Protein AF-0000000068979903 (afdb_homodimer)

Foldseek 3Di:
DLPVVLVVLVVQLVVLQVVLVVCLVVVPVCPDDPPDPPVNVCSNAVLSSLVSLFQQQQFQCVCVVLVPPRGGHPNVLLVVLLVVLVPPDPVVCVQDPSVLLSLLSRQQCRLCRRQNNDDPVNPADPVRVVVSSVVSLVVSLVRHDVVVSVSSVVSNVCLVVVVGPSNVVSVVSSLVSVVVSVVVVCVVVVNPCSPVVSVVVSVVD/DLPVVLVVLVVLLVVLQVVLCVCLVVVPVCPDDPPPPPVNVCSNAVLSSLVSLFQQQQFQCVCVVLVPPRGGHPNVLLVVLLVVLVPPDPVVCVQDPSVLLSLLSRQQCRLCRRQNNDDPVNPADPVRVVVSSVVSLVVSLVRHDVVVSVSSVVSNVCLVVVVGPSNVVSVVSSLVSVVVSVVVVCVVVVNPCSPVVSVVVSVVD

InterPro domains:
  IPR006674 HD domain [PF13023] (58-200)
  IPR039356 5'-deoxynucleotidase YfbR/HDDC2 [PTHR11845] (57-204)

Organism: Fasciola gigantica (NCBI:txid46835)

Solvent-accessible surface area (backbone atoms only — not comparable to full-atom values): 22065 Å² total; per-residue (Å²): 129,75,61,59,62,54,45,52,51,49,54,48,19,53,50,32,31,42,49,46,41,42,37,60,65,66,55,51,66,46,69,78,76,85,75,73,62,72,59,58,52,50,60,66,54,51,45,34,40,43,55,34,48,46,39,51,70,33,47,39,52,75,44,46,81,72,74,38,88,78,50,59,24,50,27,30,54,31,30,54,43,31,51,53,49,63,55,55,56,74,87,63,46,80,86,37,58,57,64,59,35,33,54,31,36,62,44,58,61,48,29,34,34,61,75,40,57,80,46,89,82,66,78,59,52,72,66,57,49,50,51,53,33,48,52,38,43,52,56,49,34,71,42,42,60,66,70,41,26,52,52,52,50,49,39,34,50,34,43,76,64,45,76,43,73,42,22,45,50,50,52,50,44,53,52,48,50,52,48,52,51,44,51,51,49,23,61,75,67,70,35,82,69,73,56,43,65,62,55,52,56,57,52,72,97,130,75,62,56,62,55,45,52,48,48,53,47,18,53,48,32,30,42,48,46,42,41,36,60,66,66,55,51,66,48,70,76,74,83,76,72,61,72,61,57,53,48,62,68,54,52,45,34,40,42,54,33,48,46,40,51,70,33,48,41,52,74,44,46,83,71,73,40,88,78,51,57,25,51,28,29,54,30,28,53,44,30,48,53,50,63,54,55,56,72,87,65,45,79,84,37,56,58,64,60,34,32,54,31,37,62,44,56,61,47,30,32,34,59,73,41,58,82,44,90,84,67,79,59,51,72,67,57,47,50,50,51,35,49,52,37,43,53,56,51,34,69,42,40,59,66,71,41,26,52,52,52,50,49,40,33,48,35,43,77,63,44,75,43,72,43,22,44,50,48,52,49,43,52,54,48,52,50,47,53,50,44,51,52,48,23,59,73,66,69,36,82,70,74,55,42,63,61,54,52,57,57,49,73,94

Secondary structure (DSSP, 8-state):
--HHHHHHHHHHHHHHHHHHHHHHHTT----S-TT--HHHHHHHHS-HHHHHT--TT-B-GGGGGGT-SSPPBHHHHHHHHHHHHTTS-GGGTTSS-HHHHHHHHHHTTHHHHHH----GGG---HHHHHHHHHHHHHHHHHTS-HHHHHHHHHHHHHHHHT-SHHHHHHHHHHHHHHHHHHHHHHHHHT-TTTTHHHHHHHHH-/--HHHHHHHHHHHHHHHHHHHHHHHTT----S-TT--HHHHHHHHS-HHHHHT--TT-B-GGGGGGT-SSPPBHHHHHHHHHHHHTTS-GGGTTSS-HHHHHHHHHHTTHHHHHH----GGG---HHHHHHHHHHHHHHHHHTS-HHHHHHHHHHHHHHHHT-SHHHHHHHHHHHHHHHHHHHHHHHHHT-TTTTHHHHHHHHH-

Structure (mmCIF, N/CA/C/O backbone):
data_AF-0000000068979903-model_v1
#
loop_
_entity.id
_entity.type
_entity.pdbx_description
1 polymer "5'-deoxynucleotidase HDDC2"
#
loop_
_atom_site.group_PDB
_atom_site.id
_atom_site.type_symbol
_atom_site.label_atom_id
_atom_site.label_alt_id
_atom_site.label_comp_id
_atom_site.label_asym_id
_atom_site.label_entity_id
_atom_site.label_seq_id
_atom_site.pdbx_PDB_ins_code
_atom_site.Cartn_x
_atom_site.Cartn_y
_atom_site.Cartn_z
_atom_site.occupancy
_atom_site.B_iso_or_equiv
_atom_site.auth_seq_id
_atom_site.auth_comp_id
_atom_site.auth_asym_id
_atom_site.auth_atom_id
_atom_site.pdbx_PDB_model_num
ATOM 1 N N . MET A 1 1 ? -22.266 0.44 -23.062 1 21.05 1 MET A N 1
ATOM 2 C CA . MET A 1 1 ? -22.406 0.625 -21.625 1 21.05 1 MET A CA 1
ATOM 3 C C . MET A 1 1 ? -21.047 0.664 -20.938 1 21.05 1 MET A C 1
ATOM 5 O O . MET A 1 1 ? -20.969 0.861 -19.719 1 21.05 1 MET A O 1
ATOM 9 N N . SER A 1 2 ? -20.016 0.144 -21.578 1 24.12 2 SER A N 1
ATOM 10 C CA . SER A 1 2 ? -18.641 -0.17 -21.156 1 24.12 2 SER A CA 1
ATOM 11 C C . SER A 1 2 ? -17.766 1.079 -21.156 1 24.12 2 SER A C 1
ATOM 13 O O . SER A 1 2 ? -16.828 1.178 -20.359 1 24.12 2 SER A O 1
ATOM 15 N N . GLY A 1 3 ? -18.141 2.035 -21.922 1 26.03 3 GLY A N 1
ATOM 16 C CA . GLY A 1 3 ? -17.453 3.289 -22.219 1 26.03 3 GLY A CA 1
ATOM 17 C C . GLY A 1 3 ? -17.562 4.305 -21.109 1 26.03 3 GLY A C 1
ATOM 18 O O . GLY A 1 3 ? -16.656 5.098 -20.891 1 26.03 3 GLY A O 1
ATOM 19 N N . VAL A 1 4 ? -18.703 4.332 -20.531 1 31.41 4 VAL A N 1
ATOM 20 C CA . VAL A 1 4 ? -19.031 5.414 -19.609 1 31.41 4 VAL A CA 1
ATOM 21 C C . VAL A 1 4 ? -18.188 5.297 -18.344 1 31.41 4 VAL A C 1
ATOM 23 O O . VAL A 1 4 ? -17.75 6.305 -17.781 1 31.41 4 VAL A O 1
ATOM 26 N N . THR A 1 5 ? -17.891 4.059 -17.984 1 30.31 5 THR A N 1
ATOM 27 C CA . THR A 1 5 ? -17.203 3.852 -16.719 1 30.31 5 THR A CA 1
ATOM 28 C C . THR A 1 5 ? -15.734 4.25 -16.828 1 30.31 5 THR A C 1
ATOM 30 O O . THR A 1 5 ? -15.172 4.84 -15.898 1 30.31 5 THR A O 1
ATOM 33 N N . VAL A 1 6 ? -15.219 4.047 -18.031 1 28.3 6 VAL A N 1
ATOM 34 C CA . VAL A 1 6 ? -13.859 4.496 -18.312 1 28.3 6 VAL A CA 1
ATOM 35 C C . VAL A 1 6 ? -13.812 6.02 -18.344 1 28.3 6 VAL A C 1
ATOM 37 O O . VAL A 1 6 ? -12.875 6.629 -17.812 1 28.3 6 VAL A O 1
ATOM 40 N N . ALA A 1 7 ? -14.914 6.586 -18.938 1 27.7 7 ALA A N 1
ATOM 41 C CA . ALA A 1 7 ? -14.953 8.039 -19.094 1 27.7 7 ALA A CA 1
ATOM 42 C C . ALA A 1 7 ? -14.945 8.742 -17.75 1 27.7 7 ALA A C 1
ATOM 44 O O . ALA A 1 7 ? -14.273 9.766 -17.562 1 27.7 7 ALA A O 1
ATOM 45 N N . LYS A 1 8 ? -15.758 8.289 -16.984 1 30.11 8 LYS A N 1
ATOM 46 C CA . LYS A 1 8 ? -15.812 8.961 -15.68 1 30.11 8 LYS A CA 1
ATOM 47 C C . LYS A 1 8 ? -14.477 8.859 -14.953 1 30.11 8 LYS A C 1
ATOM 49 O O . LYS A 1 8 ? -14.086 9.781 -14.227 1 30.11 8 LYS A O 1
ATOM 54 N N . ASN A 1 9 ? -13.875 7.762 -15.102 1 30.08 9 ASN A N 1
ATOM 55 C CA . ASN A 1 9 ? -12.586 7.578 -14.438 1 30.08 9 ASN A CA 1
ATOM 56 C C . ASN A 1 9 ? -11.508 8.461 -15.055 1 30.08 9 ASN A C 1
ATOM 58 O O . ASN A 1 9 ? -10.617 8.945 -14.352 1 30.08 9 ASN A O 1
ATOM 62 N N . VAL A 1 10 ? -11.766 8.742 -16.406 1 27.91 10 VAL A N 1
ATOM 63 C CA . VAL A 1 10 ? -10.891 9.672 -17.109 1 27.91 10 VAL A CA 1
ATOM 64 C C . VAL A 1 10 ? -11.156 11.094 -16.641 1 27.91 10 VAL A C 1
ATOM 66 O O . VAL A 1 10 ? -10.227 11.891 -16.469 1 27.91 10 VAL A O 1
ATOM 69 N N . ALA A 1 11 ? -12.43 11.445 -16.547 1 27.05 11 ALA A N 1
ATOM 70 C CA . ALA A 1 11 ? -12.75 12.789 -16.062 1 27.05 11 ALA A CA 1
ATOM 71 C C . ALA A 1 11 ? -12.18 13.023 -14.664 1 27.05 11 ALA A C 1
ATOM 73 O O . ALA A 1 11 ? -11.75 14.133 -14.344 1 27.05 11 ALA A O 1
ATOM 74 N N . ARG A 1 12 ? -12.242 12.062 -13.922 1 29.67 12 ARG A N 1
ATOM 75 C CA . ARG A 1 12 ? -11.695 12.195 -12.578 1 29.67 12 ARG A CA 1
ATOM 76 C C . ARG A 1 12 ? -10.18 12.391 -12.609 1 29.67 12 ARG A C 1
ATOM 78 O O . ARG A 1 12 ? -9.594 12.898 -11.656 1 29.67 12 ARG A O 1
ATOM 85 N N . VAL A 1 13 ? -9.562 11.891 -13.688 1 29.83 13 VAL A N 1
ATOM 86 C CA . VAL A 1 13 ? -8.148 12.133 -13.953 1 29.83 13 VAL A CA 1
ATOM 87 C C . VAL A 1 13 ? -7.887 13.633 -14.055 1 29.83 13 VAL A C 1
ATOM 89 O O . VAL A 1 13 ? -6.863 14.125 -13.57 1 29.83 13 VAL A O 1
ATOM 92 N N . GLY A 1 14 ? -8.805 14.32 -14.734 1 29.8 14 GLY A N 1
ATOM 93 C CA . GLY A 1 14 ? -8.656 15.742 -14.961 1 29.8 14 GLY A CA 1
ATOM 94 C C . GLY A 1 14 ? -8.57 16.547 -13.68 1 29.8 14 GLY A C 1
ATOM 95 O O . GLY A 1 14 ? -7.816 17.531 -13.602 1 29.8 14 GLY A O 1
ATOM 96 N N . ILE A 1 15 ? -9.328 16.125 -12.773 1 29.41 15 ILE A N 1
ATOM 97 C CA . ILE A 1 15 ? -9.469 17 -11.617 1 29.41 15 ILE A CA 1
ATOM 98 C C . ILE A 1 15 ? -8.227 16.891 -10.734 1 29.41 15 ILE A C 1
ATOM 100 O O . ILE A 1 15 ? -7.773 17.891 -10.172 1 29.41 15 ILE A O 1
ATOM 104 N N . VAL A 1 16 ? -7.641 15.664 -10.555 1 32.16 16 VAL A N 1
ATOM 105 C CA . VAL A 1 16 ? -6.43 15.594 -9.75 1 32.16 16 VAL A CA 1
ATOM 106 C C . VAL A 1 16 ? -5.312 16.391 -10.422 1 32.16 16 VAL A C 1
ATOM 108 O O . VAL A 1 16 ? -4.5 17.031 -9.742 1 32.16 16 VAL A O 1
ATOM 111 N N . ALA A 1 17 ? -5.188 16.328 -11.695 1 32.41 17 ALA A N 1
ATOM 112 C CA . ALA A 1 17 ? -4.379 17.312 -12.406 1 32.41 17 ALA A CA 1
ATOM 113 C C . ALA A 1 17 ? -4.68 18.734 -11.914 1 32.41 17 ALA A C 1
ATOM 115 O O . ALA A 1 17 ? -3.766 19.547 -11.734 1 32.41 17 ALA A O 1
ATOM 116 N N . GLY A 1 18 ? -5.906 19.047 -11.805 1 33.72 18 GLY A N 1
ATOM 117 C CA . GLY A 1 18 ? -6.297 20.375 -11.367 1 33.72 18 GLY A CA 1
ATOM 118 C C . GLY A 1 18 ? -5.902 20.672 -9.93 1 33.72 18 GLY A C 1
ATOM 119 O O . GLY A 1 18 ? -5.449 21.781 -9.617 1 33.72 18 GLY A O 1
ATOM 120 N N . ALA A 1 19 ? -6.043 19.719 -9.07 1 35.19 19 ALA A N 1
ATOM 121 C CA . ALA A 1 19 ? -5.68 20.031 -7.684 1 35.19 19 ALA A CA 1
ATOM 122 C C . ALA A 1 19 ? -4.164 20.125 -7.523 1 35.19 19 ALA A C 1
ATOM 124 O O . ALA A 1 19 ? -3.658 21.031 -6.855 1 35.19 19 ALA A O 1
ATOM 125 N N . ALA A 1 20 ? -3.371 19.141 -7.914 1 35.25 20 ALA A N 1
ATOM 126 C CA . ALA A 1 20 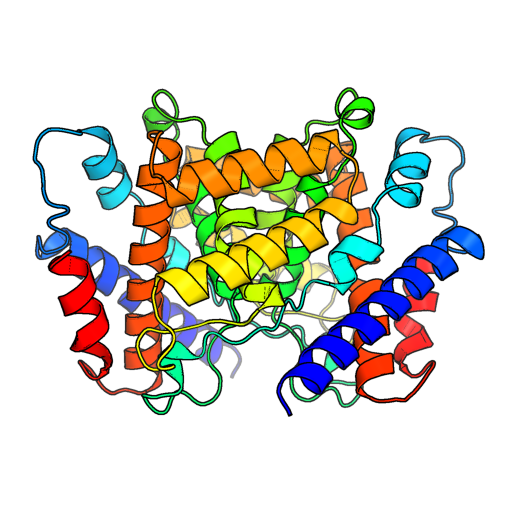? -1.926 19.344 -7.973 1 35.25 20 ALA A CA 1
ATOM 127 C C . ALA A 1 20 ? -1.58 20.562 -8.805 1 35.25 20 ALA A C 1
ATOM 129 O O . ALA A 1 20 ? -0.72 21.359 -8.422 1 35.25 20 ALA A O 1
ATOM 130 N N . TYR A 1 21 ? -2.148 20.672 -9.961 1 33.94 21 TYR A N 1
ATOM 131 C CA . TYR A 1 21 ? -2.039 21.922 -10.719 1 33.94 21 TYR A CA 1
ATOM 132 C C . TYR A 1 21 ? -2.531 23.109 -9.891 1 33.94 21 TYR A C 1
ATOM 134 O O . TYR A 1 21 ? -1.899 24.156 -9.875 1 33.94 21 TYR A O 1
ATOM 142 N N . TYR A 1 22 ? -3.652 23.016 -9.367 1 33.88 22 TYR A N 1
ATOM 143 C CA . TYR A 1 22 ? -4.102 24.156 -8.594 1 33.88 22 TYR A CA 1
ATOM 144 C C . TYR A 1 22 ? -3.148 24.438 -7.438 1 33.88 22 TYR A C 1
ATOM 146 O O . TYR A 1 22 ? -2.861 25.609 -7.129 1 33.88 22 TYR A O 1
ATOM 154 N N . SER A 1 23 ? -2.779 23.469 -6.672 1 35.19 23 SER A N 1
ATOM 155 C CA . SER A 1 23 ? -1.825 23.797 -5.617 1 35.19 23 SER A CA 1
ATOM 156 C C . SER A 1 23 ? -0.502 24.281 -6.199 1 35.19 23 SER A C 1
ATOM 158 O O . SER A 1 23 ? 0.138 25.172 -5.641 1 35.19 23 SER A O 1
ATOM 160 N N . LEU A 1 24 ? 0.085 23.594 -7.125 1 34.84 24 LEU A N 1
ATOM 161 C CA . LEU A 1 24 ? 1.274 24.125 -7.781 1 34.84 24 LEU A CA 1
ATOM 162 C C . LEU A 1 24 ? 0.982 25.484 -8.414 1 34.84 24 LEU A C 1
ATOM 164 O O . LEU A 1 24 ? 1.827 26.375 -8.383 1 34.84 24 LEU A O 1
ATOM 168 N N . GLN A 1 25 ? 0.011 25.578 -9.172 1 30.12 25 GLN A N 1
ATOM 169 C CA . GLN A 1 25 ? -0.234 26.875 -9.797 1 30.12 25 GLN A CA 1
ATOM 170 C C . GLN A 1 25 ? -0.524 27.938 -8.742 1 30.12 25 GLN A C 1
ATOM 172 O O . GLN A 1 25 ? -0.084 29.078 -8.875 1 30.12 25 GLN A O 1
ATOM 177 N N . GLU A 1 26 ? -1.57 27.688 -7.941 1 35.5 26 GLU A N 1
ATOM 178 C CA . GLU A 1 26 ? -1.887 28.875 -7.152 1 35.5 26 GLU A CA 1
ATOM 179 C C . GLU A 1 26 ? -0.867 29.094 -6.039 1 35.5 26 GLU A C 1
ATOM 181 O O . GLU A 1 26 ? -1.039 29.969 -5.188 1 35.5 26 GLU A O 1
ATOM 186 N N . GLY A 1 27 ? 0.336 28.703 -6.16 1 32.12 27 GLY A N 1
ATOM 187 C CA . GLY A 1 27 ? 1.403 29.094 -5.25 1 32.12 27 GLY A CA 1
ATOM 188 C C . GLY A 1 27 ? 1.192 28.594 -3.834 1 32.12 27 GLY A C 1
ATOM 189 O O . GLY A 1 27 ? 1.804 29.094 -2.891 1 32.12 27 GLY A O 1
ATOM 190 N N . VAL A 1 28 ? 0.182 28.031 -3.623 1 31.5 28 VAL A N 1
ATOM 191 C CA . VAL A 1 28 ? -0.154 27.828 -2.219 1 31.5 28 VAL A CA 1
ATOM 192 C C . VAL A 1 28 ? 0.821 26.844 -1.593 1 31.5 28 VAL A C 1
ATOM 194 O O . VAL A 1 28 ? 0.73 26.547 -0.4 1 31.5 28 VAL A O 1
ATOM 197 N N . TRP A 1 29 ? 1.138 25.875 -2.279 1 32.38 29 TRP A N 1
ATOM 198 C CA . TRP A 1 29 ? 1.97 25.031 -1.425 1 32.38 29 TRP A CA 1
ATOM 199 C C . TRP A 1 29 ? 3.25 25.766 -1.025 1 32.38 29 TRP A C 1
ATOM 201 O O . TRP A 1 29 ? 4.172 25.891 -1.832 1 32.38 29 TRP A O 1
ATOM 211 N N . SER A 1 30 ? 3.166 26.891 -0.61 1 28.28 30 SER A N 1
ATOM 212 C CA . SER A 1 30 ? 4.344 27.547 -0.034 1 28.28 30 SER A CA 1
ATOM 213 C C . SER A 1 30 ? 5 26.656 1.019 1 28.28 30 SER A C 1
ATOM 215 O O . SER A 1 30 ? 4.395 26.359 2.053 1 28.28 30 SER A O 1
ATOM 217 N N . THR A 1 31 ? 5.41 25.469 0.694 1 32.66 31 THR A N 1
ATOM 218 C CA . THR A 1 31 ? 6.34 24.984 1.707 1 32.66 31 THR A CA 1
ATOM 219 C C . THR A 1 31 ? 7.25 26.094 2.199 1 32.66 31 THR A C 1
ATOM 221 O O . THR A 1 31 ? 7.637 26.984 1.425 1 32.66 31 THR A O 1
ATOM 224 N N . SER A 1 32 ? 7.254 26.422 3.396 1 29.72 32 SER A N 1
ATOM 225 C CA . SER A 1 32 ? 7.875 27.641 3.891 1 29.72 32 SER A CA 1
ATOM 226 C C . SER A 1 32 ? 9.125 27.984 3.088 1 29.72 32 SER A C 1
ATOM 228 O O . SER A 1 32 ? 9.25 29.109 2.586 1 29.72 32 SER A O 1
ATOM 230 N N . ASP A 1 33 ? 10.461 27.609 3.674 1 29.89 33 ASP A N 1
ATOM 231 C CA . ASP A 1 33 ? 11.734 28.312 3.568 1 29.89 33 ASP A CA 1
ATOM 232 C C . ASP A 1 33 ? 12.359 28.109 2.193 1 29.89 33 ASP A C 1
ATOM 234 O O . ASP A 1 33 ? 12.383 27 1.676 1 29.89 33 ASP A O 1
ATOM 238 N N . GLU A 1 34 ? 12.594 29.094 1.239 1 31.91 34 GLU A N 1
ATOM 239 C CA . GLU A 1 34 ? 13.383 29.406 0.053 1 31.91 34 GLU A CA 1
ATOM 240 C C . GLU A 1 34 ? 14.609 28.5 -0.045 1 31.91 34 GLU A C 1
ATOM 242 O O . GLU A 1 34 ? 15.242 28.422 -1.097 1 31.91 34 GLU A O 1
ATOM 247 N N . SER A 1 35 ? 15.305 28.203 1.012 1 30.33 35 SER A N 1
ATOM 248 C CA . SER A 1 35 ? 16.656 27.703 0.795 1 30.33 35 SER A CA 1
ATOM 249 C C . SER A 1 35 ? 16.641 26.297 0.217 1 30.33 35 SER A C 1
ATOM 251 O O . SER A 1 35 ? 17.672 25.766 -0.191 1 30.33 35 SER A O 1
ATOM 253 N N . VAL A 1 36 ? 15.906 25.266 0.762 1 33.56 36 VAL A N 1
ATOM 254 C CA . VAL A 1 36 ? 16.25 23.922 0.29 1 33.56 36 VAL A CA 1
ATOM 255 C C . VAL A 1 36 ? 15.57 23.656 -1.056 1 33.56 36 VAL A C 1
ATOM 257 O O . VAL A 1 36 ? 14.344 23.75 -1.17 1 33.56 36 VAL A O 1
ATOM 260 N N . ASN A 1 37 ? 16.141 23.812 -2.322 1 32.81 37 ASN A N 1
ATOM 261 C CA . ASN A 1 37 ? 16.047 23.734 -3.777 1 32.81 37 ASN A CA 1
ATOM 262 C C . ASN A 1 37 ? 15.266 22.516 -4.227 1 32.81 37 ASN A C 1
ATOM 264 O O . ASN A 1 37 ? 14.664 22.516 -5.301 1 32.81 37 ASN A O 1
ATOM 268 N N . PRO A 1 38 ? 15.789 21.281 -3.893 1 35.09 38 PRO A N 1
ATOM 269 C CA . PRO A 1 38 ? 15.344 20.156 -4.707 1 35.09 38 PRO A CA 1
ATOM 270 C C . PRO A 1 38 ? 13.828 19.938 -4.637 1 35.09 38 PRO A C 1
ATOM 272 O O . PRO A 1 38 ? 13.258 19.281 -5.508 1 35.09 38 PRO A O 1
ATOM 275 N N . MET A 1 39 ? 13.18 20.312 -3.543 1 37.03 39 MET A N 1
ATOM 276 C CA . MET A 1 39 ? 11.781 20.047 -3.229 1 37.03 39 MET A CA 1
ATOM 277 C C . MET A 1 39 ? 10.859 20.766 -4.207 1 37.03 39 MET A C 1
ATOM 279 O O . MET A 1 39 ? 9.727 20.344 -4.434 1 37.03 39 MET A O 1
ATOM 283 N N . LYS A 1 40 ? 11.359 21.969 -4.637 1 40.31 40 LYS A N 1
ATOM 284 C CA . LYS A 1 40 ? 10.539 22.734 -5.566 1 40.31 40 LYS A CA 1
ATOM 285 C C . LYS A 1 40 ? 10.242 21.938 -6.828 1 40.31 40 LYS A C 1
ATOM 287 O O . LYS A 1 40 ? 9.117 21.969 -7.348 1 40.31 40 LYS A O 1
ATOM 292 N N . LYS A 1 41 ? 11.273 21.359 -7.285 1 37.62 41 LYS A N 1
ATOM 293 C CA . LYS A 1 41 ? 11.188 20.703 -8.586 1 37.62 41 LYS A CA 1
ATOM 294 C C . LYS A 1 41 ? 10.359 19.422 -8.5 1 37.62 41 LYS A C 1
ATOM 296 O O . LYS A 1 41 ? 9.586 19.109 -9.406 1 37.62 41 LYS A O 1
ATOM 301 N N . VAL A 1 42 ? 10.617 18.656 -7.445 1 37.53 42 VAL A N 1
ATOM 302 C CA . VAL A 1 42 ? 9.852 17.422 -7.312 1 37.53 42 VAL A CA 1
ATOM 303 C C . VAL A 1 42 ? 8.359 17.75 -7.207 1 37.53 42 VAL A C 1
ATOM 305 O O . VAL A 1 42 ? 7.527 17.078 -7.82 1 37.53 42 VAL A O 1
ATOM 308 N N . LYS A 1 43 ? 8.133 18.781 -6.484 1 43.06 43 LYS A N 1
ATOM 309 C CA . LYS A 1 43 ? 6.742 19.188 -6.258 1 43.06 43 LYS A CA 1
ATOM 310 C C . LYS A 1 43 ? 6.086 19.641 -7.555 1 43.06 43 LYS A C 1
ATOM 312 O O . LYS A 1 43 ? 4.914 19.359 -7.801 1 43.06 43 LYS A O 1
ATOM 317 N N . GLN A 1 44 ? 6.949 20.281 -8.289 1 41.94 44 GLN A N 1
ATOM 318 C CA . GLN A 1 44 ? 6.406 20.766 -9.547 1 41.94 44 GLN A CA 1
ATOM 319 C C . GLN A 1 44 ? 6.18 19.625 -10.539 1 41.94 44 GLN A C 1
ATOM 321 O O . GLN A 1 44 ? 5.285 19.703 -11.383 1 41.94 44 GLN A O 1
ATOM 326 N N . GLN A 1 45 ? 7.039 18.656 -10.367 1 39 45 GLN A N 1
ATOM 327 C CA . GLN A 1 45 ? 6.996 17.641 -11.414 1 39 45 GLN A CA 1
ATOM 328 C C . GLN A 1 45 ? 6.176 16.438 -10.969 1 39 45 GLN A C 1
ATOM 330 O O . GLN A 1 45 ? 5.879 15.547 -11.773 1 39 45 GLN A O 1
ATOM 335 N N . LEU A 1 46 ? 6.168 16.203 -9.648 1 43 46 LEU A N 1
ATOM 336 C CA . LEU A 1 46 ? 5.363 15.023 -9.352 1 43 46 LEU A CA 1
ATOM 337 C C . LEU A 1 46 ? 3.967 15.148 -9.953 1 43 46 LEU A C 1
ATOM 339 O O . LEU A 1 46 ? 3.266 16.141 -9.703 1 43 46 LEU A O 1
ATOM 343 N N . ILE A 1 47 ? 3.791 14.445 -11.164 1 41.97 47 ILE A N 1
ATOM 344 C CA . ILE A 1 47 ? 2.658 14.555 -12.078 1 41.97 47 ILE A CA 1
ATOM 345 C C . ILE A 1 47 ? 1.382 14.102 -11.375 1 41.97 47 ILE A C 1
ATOM 347 O O . ILE A 1 47 ? 1.192 12.914 -11.125 1 41.97 47 ILE A O 1
ATOM 351 N N . PRO A 1 48 ? 0.853 15.055 -10.57 1 46.03 48 PRO A N 1
ATOM 352 C CA . PRO A 1 48 ? -0.469 14.797 -9.992 1 46.03 48 PRO A CA 1
ATOM 353 C C . PRO A 1 48 ? -1.373 13.992 -10.93 1 46.03 48 PRO A C 1
ATOM 355 O O . PRO A 1 48 ? -2.193 13.195 -10.469 1 46.03 48 PRO A O 1
ATOM 358 N N . SER A 1 49 ? -1.076 14.078 -12.289 1 44.59 49 SER A N 1
ATOM 359 C CA . SER A 1 49 ? -1.908 13.383 -13.266 1 44.59 49 SER A CA 1
ATOM 360 C C . SER A 1 49 ? -1.813 11.867 -13.094 1 44.59 49 SER A C 1
ATOM 362 O O . SER A 1 49 ? -2.809 11.156 -13.242 1 44.59 49 SER A O 1
ATOM 364 N N . ALA A 1 50 ? -0.694 11.492 -12.703 1 48.56 50 ALA A N 1
ATOM 365 C CA . ALA A 1 50 ? -0.478 10.055 -12.633 1 48.56 50 ALA A CA 1
ATOM 366 C C . ALA A 1 50 ? -1.196 9.453 -11.43 1 48.56 50 ALA A C 1
ATOM 368 O O . ALA A 1 50 ? -1.754 8.352 -11.516 1 48.56 50 ALA A O 1
ATOM 369 N N . PHE A 1 51 ? -1.346 10.25 -10.414 1 53.16 51 PHE A N 1
ATOM 370 C CA . PHE A 1 51 ? -1.883 9.672 -9.188 1 53.16 51 PHE A CA 1
ATOM 371 C C . PHE A 1 51 ? -3.406 9.719 -9.195 1 53.16 51 PHE A C 1
ATOM 373 O O . PHE A 1 51 ? -4.059 8.875 -8.57 1 53.16 51 PHE A O 1
ATOM 380 N N . ASN A 1 52 ? -3.887 10.625 -9.945 1 53.16 52 ASN A N 1
ATOM 381 C CA . ASN A 1 52 ? -5.34 10.688 -10.039 1 53.16 52 ASN A CA 1
ATOM 382 C C . ASN A 1 52 ? -5.906 9.508 -10.82 1 53.16 52 ASN A C 1
ATOM 384 O O . ASN A 1 52 ? -7.066 9.133 -10.641 1 53.16 52 ASN A O 1
ATOM 388 N N . PHE A 1 53 ? -5.07 8.992 -11.672 1 46.97 53 PHE A N 1
ATOM 389 C CA . PHE A 1 53 ? -5.488 7.855 -12.484 1 46.97 53 PHE A CA 1
ATOM 390 C C . PHE A 1 53 ? -5.52 6.574 -11.664 1 46.97 53 PHE A C 1
ATOM 392 O O . PHE A 1 53 ? -6.121 5.582 -12.078 1 46.97 53 PHE A O 1
ATOM 399 N N . PHE A 1 54 ? -5.082 6.777 -10.492 1 53.94 54 PHE A N 1
ATOM 400 C CA . PHE A 1 54 ? -4.922 5.598 -9.648 1 53.94 54 PHE A CA 1
ATOM 401 C C . PHE A 1 54 ? -6.043 5.508 -8.625 1 53.94 54 PHE A C 1
ATOM 403 O O . PHE A 1 54 ? -6.23 6.422 -7.82 1 53.94 54 PHE A O 1
ATOM 410 N N . GLU A 1 55 ? -6.969 4.547 -8.961 1 58.66 55 GLU A N 1
ATOM 411 C CA . GLU A 1 55 ? -7.945 4.254 -7.918 1 58.66 55 GLU A CA 1
ATOM 412 C C . GLU A 1 55 ? -7.355 3.342 -6.848 1 58.66 55 GLU A C 1
ATOM 414 O O . GLU A 1 55 ? -7.371 2.117 -6.992 1 58.66 55 GLU A O 1
ATOM 419 N N . GLU A 1 56 ? -6.926 4.023 -5.887 1 66.69 56 GLU A N 1
ATOM 420 C CA . GLU A 1 56 ? -6.258 3.275 -4.824 1 66.69 56 GLU A CA 1
ATOM 421 C C . GLU A 1 56 ? -7.242 2.383 -4.074 1 66.69 56 GLU A C 1
ATOM 423 O O . GLU A 1 56 ? -6.844 1.402 -3.445 1 66.69 56 GLU A O 1
ATOM 428 N N . ARG A 1 57 ? -8.523 2.615 -4.383 1 72.75 57 ARG A N 1
ATOM 429 C CA . ARG A 1 57 ? -9.477 1.869 -3.572 1 72.75 57 ARG A CA 1
ATOM 430 C C . ARG A 1 57 ? -10.195 0.812 -4.402 1 72.75 57 ARG A C 1
ATOM 432 O O . ARG A 1 57 ? -11.281 0.353 -4.031 1 72.75 57 ARG A O 1
ATOM 439 N N . THR A 1 58 ? -9.523 0.503 -5.562 1 77.75 58 THR A N 1
ATOM 440 C CA . THR A 1 58 ? -10.078 -0.604 -6.332 1 77.75 58 THR A CA 1
ATOM 441 C C . THR A 1 58 ? -10.133 -1.876 -5.488 1 77.75 58 THR A C 1
ATOM 443 O O . THR A 1 58 ? -9.117 -2.322 -4.965 1 77.75 58 THR A O 1
ATOM 446 N N . VAL A 1 59 ? -11.344 -2.406 -5.359 1 78.88 59 VAL A N 1
ATOM 447 C CA . VAL A 1 59 ? -11.562 -3.549 -4.477 1 78.88 59 VAL A CA 1
ATOM 448 C C . VAL A 1 59 ? -11.125 -4.832 -5.18 1 78.88 59 VAL A C 1
ATOM 450 O O . VAL A 1 59 ? -11.289 -4.969 -6.395 1 78.88 59 VAL A O 1
ATOM 453 N N . ARG A 1 60 ? -10.531 -5.703 -4.477 1 87.62 60 ARG A N 1
ATOM 454 C CA . ARG A 1 60 ? -10.25 -7.043 -4.977 1 87.62 60 ARG A CA 1
ATOM 455 C C . ARG A 1 60 ? -11.539 -7.855 -5.113 1 87.62 60 ARG A C 1
ATOM 457 O O . ARG A 1 60 ? -11.984 -8.492 -4.152 1 87.62 60 ARG A O 1
ATOM 464 N N . THR A 1 61 ? -12.109 -7.953 -6.242 1 81.62 61 THR A N 1
ATOM 465 C CA . THR A 1 61 ? -13.453 -8.461 -6.496 1 81.62 61 THR A CA 1
ATOM 466 C C . THR A 1 61 ? -13.477 -9.984 -6.449 1 81.62 61 THR A C 1
ATOM 468 O O . THR A 1 61 ? -14.547 -10.586 -6.34 1 81.62 61 THR A O 1
ATOM 471 N N . GLY A 1 62 ? -12.367 -10.57 -6.457 1 81.75 62 GLY A N 1
ATOM 472 C CA . GLY A 1 62 ? -12.32 -12.016 -6.387 1 81.75 62 GLY A CA 1
ATOM 473 C C . GLY A 1 62 ? -12.938 -12.578 -5.121 1 81.75 62 GLY A C 1
ATOM 474 O O . GLY A 1 62 ? -13.391 -13.727 -5.098 1 81.75 62 GLY A O 1
ATOM 475 N N . TRP A 1 63 ? -12.984 -11.711 -4.047 1 88.88 63 TRP A N 1
ATOM 476 C CA . TRP A 1 63 ? -13.484 -12.164 -2.752 1 88.88 63 TRP A CA 1
ATOM 477 C C . TRP A 1 63 ? -15 -12.008 -2.664 1 88.88 63 TRP A C 1
ATOM 479 O O . TRP A 1 63 ? -15.641 -12.602 -1.796 1 88.88 63 TRP A O 1
ATOM 489 N N . THR A 1 64 ? -15.586 -11.125 -3.494 1 84.75 64 THR A N 1
ATOM 490 C CA . THR A 1 64 ? -17 -10.773 -3.373 1 84.75 64 THR A CA 1
ATOM 491 C C . THR A 1 64 ? -17.891 -11.984 -3.637 1 84.75 64 THR A C 1
ATOM 493 O O . THR A 1 64 ? -18.984 -12.094 -3.088 1 84.75 64 THR A O 1
ATOM 496 N N . ARG A 1 65 ? -17.438 -12.922 -4.391 1 85.19 65 ARG A N 1
ATOM 497 C CA . ARG A 1 65 ? -18.188 -14.133 -4.707 1 85.19 65 ARG A CA 1
ATOM 498 C C . ARG A 1 65 ? -18.328 -15.016 -3.477 1 85.19 65 ARG A C 1
ATOM 500 O O . ARG A 1 65 ? -19.188 -15.914 -3.447 1 85.19 65 ARG A O 1
ATOM 507 N N . TYR A 1 66 ? -17.609 -14.781 -2.498 1 88.75 66 TYR A N 1
ATOM 508 C CA . TYR A 1 66 ? -17.609 -15.625 -1.309 1 88.75 66 TYR A CA 1
ATOM 509 C C . TYR A 1 66 ? -18.219 -14.891 -0.12 1 88.75 66 TYR A C 1
ATOM 511 O O . TYR A 1 66 ? -17.875 -15.156 1.03 1 88.75 66 TYR A O 1
ATOM 519 N N . GLU A 1 67 ? -18.984 -13.852 -0.423 1 86.44 67 GLU A N 1
ATOM 520 C CA . GLU A 1 67 ? -19.797 -13.133 0.56 1 86.44 67 GLU A CA 1
ATOM 521 C C . GLU A 1 67 ? -18.922 -12.258 1.456 1 86.44 67 GLU A C 1
ATOM 523 O O . GLU A 1 67 ? -19.219 -12.078 2.639 1 86.44 67 GLU A O 1
ATOM 528 N N . ILE A 1 68 ? -17.797 -12.016 0.979 1 87.06 68 ILE A N 1
ATOM 529 C CA . ILE A 1 68 ? -16.984 -11.016 1.663 1 87.06 68 ILE A CA 1
ATOM 530 C C . ILE A 1 68 ? -17.438 -9.617 1.249 1 87.06 68 ILE A C 1
ATOM 532 O O . ILE A 1 68 ? -17.25 -9.219 0.097 1 87.06 68 ILE A O 1
ATOM 536 N N . ASP A 1 69 ? -18.062 -8.844 2.096 1 82.62 69 ASP A N 1
ATOM 537 C CA . ASP A 1 69 ? -18.75 -7.598 1.79 1 82.62 69 ASP A CA 1
ATOM 538 C C . ASP A 1 69 ? -17.766 -6.457 1.552 1 82.62 69 ASP A C 1
ATOM 540 O O . ASP A 1 69 ? -18.016 -5.574 0.728 1 82.62 69 ASP A O 1
ATOM 544 N N . GLN A 1 70 ? -16.703 -6.43 2.307 1 85 70 GLN A N 1
ATOM 545 C CA . GLN A 1 70 ? -15.727 -5.348 2.176 1 85 70 GLN A CA 1
ATOM 546 C C . GLN A 1 70 ? -14.32 -5.898 1.985 1 85 70 GLN A C 1
ATOM 548 O O . GLN A 1 70 ? -13.484 -5.816 2.893 1 85 70 GLN A O 1
ATOM 553 N N . PRO A 1 71 ? -14.102 -6.418 0.79 1 89.69 71 PRO A N 1
ATOM 554 C CA . PRO A 1 71 ? -12.75 -6.926 0.549 1 89.69 71 PRO A CA 1
ATOM 555 C C . PRO A 1 71 ? -11.695 -5.824 0.577 1 89.69 71 PRO A C 1
ATOM 557 O O . PRO A 1 71 ? -12.031 -4.641 0.465 1 89.69 71 PRO A O 1
ATOM 560 N N . GLU A 1 72 ? -10.516 -6.219 0.762 1 88.94 72 GLU A N 1
ATOM 561 C CA . GLU A 1 72 ? -9.422 -5.258 0.719 1 88.94 72 GLU A CA 1
ATOM 562 C C . GLU A 1 72 ? -9.234 -4.695 -0.688 1 88.94 72 GLU A C 1
ATOM 564 O O . GLU A 1 72 ? -9.695 -5.285 -1.664 1 88.94 72 GLU A O 1
ATOM 569 N N . SER A 1 73 ? -8.609 -3.578 -0.78 1 89.62 73 SER A N 1
ATOM 570 C CA . SER A 1 73 ? -8.305 -2.957 -2.066 1 89.62 73 SER A CA 1
ATOM 571 C C . SER A 1 73 ? -7.062 -3.57 -2.701 1 89.62 73 SER A C 1
ATOM 573 O O . SER A 1 73 ? -6.289 -4.254 -2.027 1 89.62 73 SER A O 1
ATOM 575 N N . VAL A 1 74 ? -6.902 -3.371 -4.012 1 90.62 74 VAL A N 1
ATOM 576 C CA . VAL A 1 74 ? -5.684 -3.762 -4.715 1 90.62 74 VAL A CA 1
ATOM 577 C C . VAL A 1 74 ? -4.477 -3.104 -4.055 1 90.62 74 VAL A C 1
ATOM 579 O O . VAL A 1 74 ? -3.438 -3.742 -3.871 1 90.62 74 VAL A O 1
ATOM 582 N N . SER A 1 75 ? -4.629 -1.827 -3.623 1 90.31 75 SER A N 1
ATOM 583 C CA . SER A 1 75 ? -3.539 -1.108 -2.975 1 90.31 75 SER A CA 1
ATOM 584 C C . SER A 1 75 ? -3.184 -1.735 -1.63 1 90.31 75 SER A C 1
ATOM 586 O O . SER A 1 75 ? -2.014 -1.769 -1.243 1 90.31 75 SER A O 1
ATOM 588 N N . ASP A 1 76 ? -4.207 -2.205 -0.83 1 90.81 76 ASP A N 1
ATOM 589 C CA . ASP A 1 76 ? -3.939 -2.922 0.413 1 90.81 76 ASP A CA 1
ATOM 590 C C . ASP A 1 76 ? -3.059 -4.145 0.163 1 90.81 76 ASP A C 1
ATOM 592 O O . ASP A 1 76 ? -2.098 -4.383 0.897 1 90.81 76 ASP A O 1
ATOM 596 N N . HIS A 1 77 ? -3.445 -4.84 -0.865 1 90.75 77 HIS A N 1
ATOM 597 C CA . HIS A 1 77 ? -2.711 -6.035 -1.264 1 90.75 77 HIS A CA 1
ATOM 598 C C . HIS A 1 77 ? -1.272 -5.699 -1.643 1 90.75 77 HIS A C 1
ATOM 600 O O . HIS A 1 77 ? -0.333 -6.34 -1.163 1 90.75 77 HIS A O 1
ATOM 606 N N . MET A 1 78 ? -1.134 -4.695 -2.473 1 92.69 78 MET A N 1
ATOM 607 C CA . MET A 1 78 ? 0.187 -4.301 -2.951 1 92.69 78 MET A CA 1
ATOM 608 C C . MET A 1 78 ? 1.043 -3.766 -1.81 1 92.69 78 MET A C 1
ATOM 610 O O . MET A 1 78 ? 2.256 -3.984 -1.78 1 92.69 78 MET A O 1
ATOM 614 N N . TYR A 1 79 ? 0.485 -3.066 -0.919 1 91.69 79 TYR A N 1
ATOM 615 C CA . TYR A 1 79 ? 1.228 -2.553 0.227 1 91.69 79 TYR A CA 1
ATOM 616 C C . TYR A 1 79 ? 1.782 -3.693 1.072 1 91.69 79 TYR A C 1
ATOM 618 O O . TYR A 1 79 ? 2.936 -3.648 1.507 1 91.69 79 TYR A O 1
ATOM 626 N N . ARG A 1 80 ? 0.935 -4.664 1.348 1 89.44 80 ARG A N 1
ATOM 627 C CA . ARG A 1 80 ? 1.388 -5.805 2.141 1 89.44 80 ARG A CA 1
ATOM 628 C C . ARG A 1 80 ? 2.566 -6.504 1.47 1 89.44 80 ARG A C 1
ATOM 630 O O . ARG A 1 80 ? 3.51 -6.922 2.143 1 89.44 80 ARG A O 1
ATOM 637 N N . MET A 1 81 ? 2.492 -6.594 0.175 1 90.62 81 MET A N 1
ATOM 638 C CA . MET A 1 81 ? 3.609 -7.195 -0.549 1 90.62 81 MET A CA 1
ATOM 639 C C . MET A 1 81 ? 4.871 -6.352 -0.401 1 90.62 81 MET A C 1
ATOM 641 O O . MET A 1 81 ? 5.965 -6.891 -0.221 1 90.62 81 MET A O 1
ATOM 645 N N . ALA A 1 82 ? 4.703 -5.059 -0.536 1 92.88 82 ALA A N 1
ATOM 646 C CA . ALA A 1 82 ? 5.844 -4.168 -0.335 1 92.88 82 ALA A CA 1
ATOM 647 C C . ALA A 1 82 ? 6.434 -4.34 1.061 1 92.88 82 ALA A C 1
ATOM 649 O O . ALA A 1 82 ? 7.656 -4.402 1.221 1 92.88 82 ALA A O 1
ATOM 650 N N . LEU A 1 83 ? 5.609 -4.422 2.055 1 89.94 83 LEU A N 1
ATOM 651 C CA . LEU A 1 83 ? 6.047 -4.613 3.434 1 89.94 83 LEU A CA 1
ATOM 652 C C . LEU A 1 83 ? 6.832 -5.914 3.578 1 89.94 83 LEU A C 1
ATOM 654 O O . LEU A 1 83 ? 7.84 -5.961 4.293 1 89.94 83 LEU A O 1
ATOM 658 N N . MET A 1 84 ? 6.441 -6.98 2.91 1 84.62 84 MET A N 1
ATOM 659 C CA . MET A 1 84 ? 7.113 -8.273 2.969 1 84.62 84 MET A CA 1
ATOM 660 C C . MET A 1 84 ? 8.555 -8.164 2.492 1 84.62 84 MET A C 1
ATOM 662 O O . MET A 1 84 ? 9.438 -8.859 2.998 1 84.62 84 MET A O 1
ATOM 666 N N . THR A 1 85 ? 8.758 -7.316 1.53 1 88.44 85 THR A N 1
ATOM 667 C CA . THR A 1 85 ? 10.102 -7.152 0.992 1 88.44 85 THR A CA 1
ATOM 668 C C . THR A 1 85 ? 11.047 -6.594 2.051 1 88.44 85 THR A C 1
ATOM 670 O O . THR A 1 85 ? 12.242 -6.887 2.043 1 88.44 85 THR A O 1
ATOM 673 N N . THR A 1 86 ? 10.547 -5.77 2.975 1 84.94 86 THR A N 1
ATOM 674 C CA . THR A 1 86 ? 11.367 -5.105 3.979 1 84.94 86 THR A CA 1
ATOM 675 C C . THR A 1 86 ? 11.82 -6.098 5.047 1 84.94 86 THR A C 1
ATOM 677 O O . THR A 1 86 ? 12.734 -5.812 5.82 1 84.94 86 THR A O 1
ATOM 680 N N . VAL A 1 87 ? 11.281 -7.301 5.129 1 80 87 VAL A N 1
ATOM 681 C CA . VAL A 1 87 ? 11.609 -8.227 6.207 1 80 87 VAL A CA 1
ATOM 682 C C . VAL A 1 87 ? 12.414 -9.398 5.648 1 80 87 VAL A C 1
ATOM 684 O O . VAL A 1 87 ? 12.672 -10.375 6.359 1 80 87 VAL A O 1
ATOM 687 N N . ILE A 1 88 ? 12.734 -9.359 4.367 1 80.88 88 ILE A N 1
ATOM 688 C CA . ILE A 1 88 ? 13.656 -10.352 3.828 1 80.88 88 ILE A CA 1
ATOM 689 C C . ILE A 1 88 ? 14.977 -10.312 4.598 1 80.88 88 ILE A C 1
ATOM 691 O O . ILE A 1 88 ? 15.609 -9.258 4.695 1 80.88 88 ILE A O 1
ATOM 695 N N . PRO A 1 89 ? 15.352 -11.43 5.125 1 76.06 89 PRO A N 1
ATOM 696 C CA . PRO A 1 89 ? 16.594 -11.445 5.91 1 76.06 89 PRO A CA 1
ATOM 697 C C . PRO A 1 89 ? 17.797 -10.938 5.121 1 76.06 89 PRO A C 1
ATOM 699 O O . PRO A 1 89 ? 17.906 -11.203 3.926 1 76.06 89 PRO A O 1
ATOM 702 N N . VAL A 1 90 ? 18.703 -10.273 5.789 1 77.62 90 VAL A N 1
ATOM 703 C CA . VAL A 1 90 ? 19.859 -9.617 5.176 1 77.62 90 VAL A CA 1
ATOM 704 C C . VAL A 1 90 ? 20.719 -10.648 4.465 1 77.62 90 VAL A C 1
ATOM 706 O O . VAL A 1 90 ? 21.266 -10.383 3.387 1 77.62 90 VAL A O 1
ATOM 709 N N . GLN A 1 91 ? 20.891 -11.773 4.988 1 73.75 91 GLN A N 1
ATOM 710 C CA . GLN A 1 91 ? 21.75 -12.82 4.434 1 73.75 91 GLN A CA 1
ATOM 711 C C . GLN A 1 91 ? 21.234 -13.289 3.078 1 73.75 91 GLN A C 1
ATOM 713 O O . GLN A 1 91 ? 22 -13.805 2.26 1 73.75 91 GLN A O 1
ATOM 718 N N . GLU A 1 92 ? 19.922 -13.109 2.826 1 71.44 92 GLU A N 1
ATOM 719 C CA . GLU A 1 92 ? 19.312 -13.562 1.58 1 71.44 92 GLU A CA 1
ATOM 720 C C . GLU A 1 92 ? 19.359 -12.477 0.509 1 71.44 92 GLU A C 1
ATOM 722 O O . GLU A 1 92 ? 19.016 -12.719 -0.647 1 71.44 92 GLU A O 1
ATOM 727 N N . ARG A 1 93 ? 19.797 -11.32 0.867 1 79.5 93 ARG A N 1
ATOM 728 C CA . ARG A 1 93 ? 19.766 -10.164 -0.026 1 79.5 93 ARG A CA 1
ATOM 729 C C . ARG A 1 93 ? 20.953 -10.172 -0.975 1 79.5 93 ARG A C 1
ATOM 731 O O . ARG A 1 93 ? 21.047 -9.328 -1.875 1 79.5 93 ARG A O 1
ATOM 738 N N . GLU A 1 94 ? 21.844 -11.055 -0.872 1 82.81 94 GLU A N 1
ATOM 739 C CA . GLU A 1 94 ? 23 -11.133 -1.752 1 82.81 94 GLU A CA 1
ATOM 740 C C . GLU A 1 94 ? 22.609 -11.641 -3.137 1 82.81 94 GLU A C 1
ATOM 742 O O . GLU A 1 94 ? 23.234 -11.273 -4.137 1 82.81 94 GLU A O 1
ATOM 747 N N . SER A 1 95 ? 21.594 -12.414 -3.293 1 81.88 95 SER A N 1
ATOM 748 C CA . SER A 1 95 ? 21.234 -13.078 -4.539 1 81.88 95 SER A CA 1
ATOM 749 C C . SER A 1 95 ? 20.125 -12.312 -5.262 1 81.88 95 SER A C 1
ATOM 751 O O . SER A 1 95 ? 19.844 -12.57 -6.434 1 81.88 95 SER A O 1
ATOM 753 N N . ILE A 1 96 ? 19.5 -11.414 -4.547 1 86.81 96 ILE A N 1
ATOM 754 C CA . ILE A 1 96 ? 18.406 -10.656 -5.137 1 86.81 96 ILE A CA 1
ATOM 755 C C . ILE A 1 96 ? 18.531 -9.18 -4.773 1 86.81 96 ILE A C 1
ATOM 757 O O . ILE A 1 96 ? 19 -8.844 -3.684 1 86.81 96 ILE A O 1
ATOM 761 N N . SER A 1 97 ? 18.172 -8.344 -5.684 1 93.44 97 SER A N 1
ATOM 762 C CA . SER A 1 97 ? 18.047 -6.922 -5.371 1 93.44 97 SER A CA 1
ATOM 763 C C . SER A 1 97 ? 16.734 -6.621 -4.664 1 93.44 97 SER A C 1
ATOM 765 O O . SER A 1 97 ? 15.68 -6.555 -5.301 1 93.44 97 SER A O 1
ATOM 767 N N . VAL A 1 98 ? 16.812 -6.371 -3.363 1 90.38 98 VAL A N 1
ATOM 768 C CA . VAL A 1 98 ? 15.625 -6.105 -2.568 1 90.38 98 VAL A CA 1
ATOM 769 C C . VAL A 1 98 ? 14.969 -4.805 -3.033 1 90.38 98 VAL A C 1
ATOM 771 O O . VAL A 1 98 ? 13.742 -4.688 -3.037 1 90.38 98 VAL A O 1
ATOM 774 N N . ASP A 1 99 ? 15.852 -3.855 -3.459 1 93.62 99 ASP A N 1
ATOM 775 C CA . ASP A 1 99 ? 15.32 -2.58 -3.932 1 93.62 99 ASP A CA 1
ATOM 776 C C . ASP A 1 99 ? 14.492 -2.768 -5.199 1 93.62 99 ASP A C 1
ATOM 778 O O . ASP A 1 99 ? 13.422 -2.178 -5.34 1 93.62 99 ASP A O 1
ATOM 782 N N . ARG A 1 100 ? 15.008 -3.525 -6.086 1 94.75 100 ARG A N 1
ATOM 783 C CA . ARG A 1 100 ? 14.281 -3.805 -7.32 1 94.75 100 ARG A CA 1
ATOM 784 C C . ARG A 1 100 ? 12.992 -4.57 -7.035 1 94.75 100 ARG A C 1
ATOM 786 O O . ARG A 1 100 ? 11.945 -4.266 -7.605 1 94.75 100 ARG A O 1
ATOM 793 N N . LEU A 1 101 ? 13.07 -5.578 -6.148 1 94.44 101 LEU A N 1
ATOM 794 C CA . LEU A 1 101 ? 11.906 -6.352 -5.738 1 94.44 101 LEU A CA 1
ATOM 795 C C . LEU A 1 101 ? 10.844 -5.449 -5.125 1 94.44 101 LEU A C 1
ATOM 797 O O . LEU A 1 101 ? 9.656 -5.57 -5.441 1 94.44 101 LEU A O 1
ATOM 801 N N . LEU A 1 102 ? 11.266 -4.539 -4.246 1 95.81 102 LEU A N 1
ATOM 802 C CA . LEU A 1 102 ? 10.344 -3.604 -3.604 1 95.81 102 LEU A CA 1
ATOM 803 C C . LEU A 1 102 ? 9.633 -2.746 -4.641 1 95.81 102 LEU A C 1
ATOM 805 O O . LEU A 1 102 ? 8.406 -2.621 -4.609 1 95.81 102 LEU A O 1
ATOM 809 N N . LYS A 1 103 ? 10.336 -2.201 -5.582 1 96.44 103 LYS A N 1
ATOM 810 C CA . LYS A 1 103 ? 9.719 -1.408 -6.645 1 96.44 103 LYS A CA 1
ATOM 811 C C . LYS A 1 103 ? 8.734 -2.246 -7.457 1 96.44 103 LYS A C 1
ATOM 813 O O . LYS A 1 103 ? 7.656 -1.773 -7.812 1 96.44 103 LYS A O 1
ATOM 818 N N . MET A 1 104 ? 9.109 -3.438 -7.703 1 96.88 104 MET A N 1
ATOM 819 C CA . MET A 1 104 ? 8.266 -4.336 -8.484 1 96.88 104 MET A CA 1
ATOM 820 C C . MET A 1 104 ? 6.949 -4.605 -7.758 1 96.88 104 MET A C 1
ATOM 822 O O . MET A 1 104 ? 5.883 -4.605 -8.375 1 96.88 104 MET A O 1
ATOM 826 N N . THR A 1 105 ? 7.004 -4.852 -6.414 1 95.88 105 THR A N 1
ATOM 827 C CA . THR A 1 105 ? 5.789 -5.098 -5.645 1 95.88 105 THR A CA 1
ATOM 828 C C . THR A 1 105 ? 4.859 -3.891 -5.703 1 95.88 105 THR A C 1
ATOM 830 O O . THR A 1 105 ? 3.637 -4.039 -5.617 1 95.88 105 THR A O 1
ATOM 833 N N . VAL A 1 106 ? 5.375 -2.711 -5.918 1 94.94 106 VAL A N 1
ATOM 834 C CA . VAL A 1 106 ? 4.594 -1.479 -5.914 1 94.94 106 VAL A CA 1
ATOM 835 C C . VAL A 1 106 ? 3.912 -1.297 -7.27 1 94.94 106 VAL A C 1
ATOM 837 O O . VAL A 1 106 ? 2.836 -0.702 -7.352 1 94.94 106 VAL A O 1
ATOM 840 N N . VAL A 1 107 ? 4.461 -1.935 -8.344 1 94.06 107 VAL A N 1
ATOM 841 C CA . VAL A 1 107 ? 3.947 -1.515 -9.641 1 94.06 107 VAL A CA 1
ATOM 842 C C . VAL A 1 107 ? 3.334 -2.711 -10.367 1 94.06 107 VAL A C 1
ATOM 844 O O . VAL A 1 107 ? 2.662 -2.549 -11.383 1 94.06 107 VAL A O 1
ATOM 847 N N . HIS A 1 108 ? 3.496 -3.941 -9.859 1 94.94 108 HIS A N 1
ATOM 848 C CA . HIS A 1 108 ? 3.18 -5.133 -10.641 1 94.94 108 HIS A CA 1
ATOM 849 C C . HIS A 1 108 ? 1.694 -5.184 -10.984 1 94.94 108 HIS A C 1
ATOM 851 O O . HIS A 1 108 ? 1.321 -5.609 -12.078 1 94.94 108 HIS A O 1
ATOM 857 N N . ASP A 1 109 ? 0.817 -4.73 -10.117 1 93.06 109 ASP A N 1
ATOM 858 C CA . ASP A 1 109 ? -0.625 -4.797 -10.336 1 93.06 109 ASP A CA 1
ATOM 859 C C . ASP A 1 109 ? -1.196 -3.412 -10.641 1 93.06 109 ASP A C 1
ATOM 861 O O . ASP A 1 109 ? -2.398 -3.186 -10.477 1 93.06 109 ASP A O 1
ATOM 865 N N . LEU A 1 110 ? -0.39 -2.467 -11.023 1 89.56 110 LEU A N 1
ATOM 866 C CA . LEU A 1 110 ? -0.825 -1.098 -11.281 1 89.56 110 LEU A CA 1
ATOM 867 C C . LEU A 1 110 ? -1.946 -1.069 -12.32 1 89.56 110 LEU A C 1
ATOM 869 O O . LEU A 1 110 ? -2.877 -0.268 -12.211 1 89.56 110 LEU A O 1
ATOM 873 N N . ALA A 1 111 ? -1.834 -1.881 -13.32 1 88 111 ALA A N 1
ATOM 874 C CA . ALA A 1 111 ? -2.852 -1.924 -14.367 1 88 111 ALA A CA 1
ATOM 875 C C . ALA A 1 111 ? -4.227 -2.236 -13.781 1 88 111 ALA A C 1
ATOM 877 O O . ALA A 1 111 ? -5.242 -1.72 -14.258 1 88 111 ALA A O 1
ATOM 878 N N . GLU A 1 112 ? -4.332 -3.041 -12.711 1 86.5 112 GLU A N 1
ATOM 879 C CA . GLU A 1 112 ? -5.594 -3.418 -12.086 1 86.5 112 GLU A CA 1
ATOM 880 C C . GLU A 1 112 ? -6.246 -2.221 -11.398 1 86.5 112 GLU A C 1
ATOM 882 O O . GLU A 1 112 ? -7.473 -2.16 -11.281 1 86.5 112 GLU A O 1
ATOM 887 N N . CYS A 1 113 ? -5.434 -1.311 -10.961 1 77.75 113 CYS A N 1
ATOM 888 C CA . CYS A 1 113 ? -5.977 -0.113 -10.328 1 77.75 113 CYS A CA 1
ATOM 889 C C . CYS A 1 113 ? -6.723 0.749 -11.336 1 77.75 113 CYS A C 1
ATOM 891 O O . CYS A 1 113 ? -7.535 1.596 -10.961 1 77.75 113 CYS A O 1
ATOM 893 N N . ILE A 1 114 ? -6.484 0.499 -12.641 1 76.44 114 ILE A N 1
ATOM 894 C CA . ILE A 1 114 ? -7.105 1.288 -13.695 1 76.44 114 ILE A CA 1
ATOM 895 C C . ILE A 1 114 ? -8.234 0.491 -14.336 1 76.44 114 ILE A C 1
ATOM 897 O O . ILE A 1 114 ? -9.367 0.979 -14.445 1 76.44 114 ILE A O 1
ATOM 901 N N . VAL A 1 115 ? -7.984 -0.751 -14.633 1 81.62 115 VAL A N 1
ATOM 902 C CA . VAL A 1 115 ? -8.945 -1.548 -15.391 1 81.62 115 VAL A CA 1
ATOM 903 C C . VAL A 1 115 ? -9.844 -2.318 -14.43 1 81.62 115 VAL A C 1
ATOM 905 O O . VAL A 1 115 ? -10.883 -2.852 -14.836 1 81.62 115 VAL A O 1
ATOM 908 N N . GLY A 1 116 ? -9.492 -2.301 -13.18 1 82.75 116 GLY A N 1
ATOM 909 C CA . GLY A 1 116 ? -10.203 -3.131 -12.227 1 82.75 116 GLY A CA 1
ATOM 910 C C . GLY A 1 116 ? -9.578 -4.496 -12.039 1 82.75 116 GLY A C 1
ATOM 911 O O . GLY A 1 116 ? -8.695 -4.895 -12.805 1 82.75 116 GLY A O 1
ATOM 912 N N . ASP A 1 117 ? -9.969 -5.141 -10.992 1 85.38 117 ASP A N 1
ATOM 913 C CA . ASP A 1 117 ? -9.5 -6.492 -10.703 1 85.38 117 ASP A CA 1
ATOM 914 C C . ASP A 1 117 ? -10.281 -7.531 -11.5 1 85.38 117 ASP A C 1
ATOM 916 O O . ASP A 1 117 ? -11.391 -7.902 -11.109 1 85.38 117 ASP A O 1
ATOM 920 N N . ILE A 1 118 ? -9.742 -7.965 -12.562 1 82.31 118 ILE A N 1
ATOM 921 C CA . ILE A 1 118 ? -10.375 -8.969 -13.406 1 82.31 118 ILE A CA 1
ATOM 922 C C . ILE A 1 118 ? -10.016 -10.367 -12.906 1 82.31 118 ILE A C 1
ATOM 924 O O . ILE A 1 118 ? -8.836 -10.727 -12.836 1 82.31 118 ILE A O 1
ATOM 928 N N . THR A 1 119 ? -10.969 -11.117 -12.594 1 82.88 119 THR A N 1
ATOM 929 C CA . THR A 1 119 ? -10.789 -12.477 -12.086 1 82.88 119 THR A CA 1
ATOM 930 C C . THR A 1 119 ? -11.18 -13.5 -13.141 1 82.88 119 THR A C 1
ATOM 932 O O . THR A 1 119 ? -11.75 -13.156 -14.18 1 82.88 119 THR A O 1
ATOM 935 N N . PRO A 1 120 ? -10.836 -14.75 -12.898 1 79.81 120 PRO A N 1
ATOM 936 C CA . PRO A 1 120 ? -11.195 -15.797 -13.859 1 79.81 120 PRO A CA 1
ATOM 937 C C . PRO A 1 120 ? -12.703 -15.914 -14.062 1 79.81 120 PRO A C 1
ATOM 939 O O . PRO A 1 120 ? -13.148 -16.453 -15.078 1 79.81 120 PRO A O 1
ATOM 942 N N . HIS A 1 121 ? -13.5 -15.398 -13.289 1 80.25 121 HIS A N 1
ATOM 943 C CA . HIS A 1 121 ? -14.945 -15.555 -13.344 1 80.25 121 HIS A CA 1
ATOM 944 C C . HIS A 1 121 ? -15.594 -14.391 -14.086 1 80.25 121 HIS A C 1
ATOM 946 O O . HIS A 1 121 ? -16.812 -14.375 -14.281 1 80.25 121 HIS A O 1
ATOM 952 N N . CYS A 1 122 ? -14.898 -13.391 -14.531 1 82.38 122 CYS A N 1
ATOM 953 C CA . CYS A 1 122 ? -15.414 -12.227 -15.25 1 82.38 122 CYS A CA 1
ATOM 954 C C . CYS A 1 122 ? -15.609 -12.539 -16.719 1 82.38 122 CYS A C 1
ATOM 956 O O . CYS A 1 122 ? -16.078 -11.688 -17.484 1 82.38 122 CYS A O 1
ATOM 958 N N . ASN A 1 123 ? -15.359 -13.727 -17.188 1 85.69 123 ASN A N 1
ATOM 959 C CA . ASN A 1 123 ? -15.555 -14.148 -18.578 1 85.69 123 ASN A CA 1
ATOM 960 C C . ASN A 1 123 ? -14.727 -13.297 -19.547 1 85.69 123 ASN A C 1
ATOM 962 O O . ASN A 1 123 ? -15.234 -12.852 -20.578 1 85.69 123 ASN A O 1
ATOM 966 N N . VAL A 1 124 ? -13.664 -12.852 -19.188 1 87.94 124 VAL A N 1
ATOM 967 C CA . VAL A 1 124 ? -12.68 -12.156 -20.016 1 87.94 124 VAL A CA 1
ATOM 968 C C . VAL A 1 124 ? -11.516 -13.094 -20.328 1 87.94 124 VAL A C 1
ATOM 970 O O . VAL A 1 124 ? -10.953 -13.727 -19.438 1 87.94 124 VAL A O 1
ATOM 973 N N . SER A 1 125 ? -11.266 -13.273 -21.562 1 90.94 125 SER A N 1
ATOM 974 C CA . SER A 1 125 ? -10.18 -14.156 -21.969 1 90.94 125 SER A CA 1
ATOM 975 C C . SER A 1 125 ? -8.836 -13.648 -21.469 1 90.94 125 SER A C 1
ATOM 977 O O . SER A 1 125 ? -8.695 -12.461 -21.141 1 90.94 125 SER A O 1
ATOM 979 N N . ARG A 1 126 ? -7.895 -14.516 -21.438 1 87.19 126 ARG A N 1
ATOM 980 C CA . ARG A 1 126 ? -6.547 -14.148 -21.016 1 87.19 126 ARG A CA 1
ATOM 981 C C . ARG A 1 126 ? -5.957 -13.086 -21.922 1 87.19 126 ARG A C 1
ATOM 983 O O . ARG A 1 126 ? -5.297 -12.156 -21.453 1 87.19 126 ARG A O 1
ATOM 990 N N . GLU A 1 127 ? -6.191 -13.266 -23.172 1 90.69 127 GLU A N 1
ATOM 991 C CA . GLU A 1 127 ? -5.691 -12.32 -24.172 1 90.69 127 GLU A CA 1
ATOM 992 C C . GLU A 1 127 ? -6.324 -10.945 -23.984 1 90.69 127 GLU A C 1
ATOM 994 O O . GLU A 1 127 ? -5.637 -9.922 -24.062 1 90.69 127 GLU A O 1
ATOM 999 N N . GLU A 1 128 ? -7.633 -10.922 -23.781 1 91.81 128 GLU A N 1
ATOM 1000 C CA . GLU A 1 128 ? -8.336 -9.656 -23.578 1 91.81 128 GLU A CA 1
ATOM 1001 C C . GLU A 1 128 ? -7.883 -8.977 -22.297 1 91.81 128 GLU A C 1
ATOM 1003 O O . GLU A 1 128 ? -7.758 -7.746 -22.25 1 91.81 128 GLU A O 1
ATOM 1008 N N . LYS A 1 129 ? -7.695 -9.758 -21.281 1 89.44 129 LYS A N 1
ATOM 1009 C CA . LYS A 1 129 ? -7.168 -9.195 -20.047 1 89.44 129 LYS A CA 1
ATOM 1010 C C . LYS A 1 129 ? -5.816 -8.531 -20.266 1 89.44 129 LYS A C 1
ATOM 1012 O O . LYS A 1 129 ? -5.586 -7.41 -19.812 1 89.44 129 LYS A O 1
ATOM 1017 N N . LEU A 1 130 ? -4.934 -9.242 -20.906 1 89.62 130 LEU A N 1
ATOM 1018 C CA . LEU A 1 130 ? -3.605 -8.711 -21.188 1 89.62 130 LEU A CA 1
ATOM 1019 C C . LEU A 1 130 ? -3.695 -7.418 -22 1 89.62 130 LEU A C 1
ATOM 1021 O O . LEU A 1 130 ? -2.943 -6.473 -21.75 1 89.62 130 LEU A O 1
ATOM 1025 N N . ARG A 1 131 ? -4.531 -7.418 -22.984 1 93 131 ARG A N 1
ATOM 1026 C CA . ARG A 1 131 ? -4.719 -6.23 -23.797 1 93 131 ARG A CA 1
ATOM 1027 C C . ARG A 1 131 ? -5.164 -5.043 -22.953 1 93 131 ARG A C 1
ATOM 1029 O O . ARG A 1 131 ? -4.602 -3.949 -23.078 1 93 131 ARG A O 1
ATOM 1036 N N . ARG A 1 132 ? -6.168 -5.191 -22.156 1 90.56 132 ARG A N 1
ATOM 1037 C CA . ARG A 1 132 ? -6.691 -4.129 -21.297 1 90.56 132 ARG A CA 1
ATOM 1038 C C . ARG A 1 132 ? -5.625 -3.625 -20.328 1 90.56 132 ARG A C 1
ATOM 1040 O O . ARG A 1 132 ? -5.488 -2.416 -20.125 1 90.56 132 ARG A O 1
ATOM 1047 N N . GLU A 1 133 ? -4.898 -4.555 -19.734 1 91 133 GLU A N 1
ATOM 1048 C CA . GLU A 1 133 ? -3.848 -4.176 -18.797 1 91 133 GLU A CA 1
ATOM 1049 C C . GLU A 1 133 ? -2.721 -3.426 -19.5 1 91 133 GLU A C 1
ATOM 1051 O O . GLU A 1 133 ? -2.174 -2.463 -18.953 1 91 133 GLU A O 1
ATOM 1056 N N . THR A 1 134 ? -2.395 -3.869 -20.688 1 93.12 134 THR A N 1
ATOM 1057 C CA . THR A 1 134 ? -1.354 -3.197 -21.453 1 93.12 134 THR A CA 1
ATOM 1058 C C . THR A 1 134 ? -1.781 -1.778 -21.812 1 93.12 134 THR A C 1
ATOM 1060 O O . THR A 1 134 ? -0.99 -0.839 -21.703 1 93.12 134 THR A O 1
ATOM 1063 N N . GLU A 1 135 ? -2.975 -1.638 -22.234 1 90.38 135 GLU A N 1
ATOM 1064 C CA . GLU A 1 135 ? -3.498 -0.315 -22.562 1 90.38 135 GLU A CA 1
ATOM 1065 C C . GLU A 1 135 ? -3.498 0.598 -21.328 1 90.38 135 GLU A C 1
ATOM 1067 O O . GLU A 1 135 ? -3.178 1.784 -21.438 1 90.38 135 GLU A O 1
ATOM 1072 N N . ALA A 1 136 ? -3.883 0.028 -20.234 1 86.56 136 ALA A N 1
ATOM 1073 C CA . ALA A 1 136 ? -3.891 0.787 -18.984 1 86.56 136 ALA A CA 1
ATOM 1074 C C . ALA A 1 136 ? -2.488 1.271 -18.625 1 86.56 136 ALA A C 1
ATOM 1076 O O . ALA A 1 136 ? -2.303 2.428 -18.25 1 86.56 136 ALA A O 1
ATOM 1077 N N . MET A 1 137 ? -1.51 0.374 -18.75 1 88.62 137 MET A N 1
ATOM 1078 C CA . MET A 1 137 ? -0.13 0.736 -18.438 1 88.62 137 MET A CA 1
ATOM 1079 C C . MET A 1 137 ? 0.382 1.806 -19.406 1 88.62 137 MET A C 1
ATOM 1081 O O . MET A 1 137 ? 1.101 2.719 -18.984 1 88.62 137 MET A O 1
ATOM 1085 N N . ASP A 1 138 ? 0.007 1.674 -20.641 1 87.12 138 ASP A N 1
ATOM 1086 C CA . ASP A 1 138 ? 0.404 2.668 -21.641 1 87.12 138 ASP A CA 1
ATOM 1087 C C . ASP A 1 138 ? -0.143 4.047 -21.281 1 87.12 138 ASP A C 1
ATOM 1089 O O . ASP A 1 138 ? 0.573 5.047 -21.375 1 87.12 138 ASP A O 1
ATOM 1093 N N . ARG A 1 139 ? -1.34 4.094 -20.922 1 79.69 139 ARG A N 1
ATOM 1094 C CA . ARG A 1 139 ? -1.967 5.352 -20.531 1 79.69 139 ARG A CA 1
ATOM 1095 C C . ARG A 1 139 ? -1.281 5.949 -19.297 1 79.69 139 ARG A C 1
ATOM 1097 O O . ARG A 1 139 ? -1.014 7.152 -19.25 1 79.69 139 ARG A O 1
ATOM 1104 N N . LEU A 1 140 ? -1.068 5.117 -18.359 1 78.94 140 LEU A N 1
ATOM 1105 C CA . LEU A 1 140 ? -0.401 5.562 -17.141 1 78.94 140 LEU A CA 1
ATOM 1106 C C . LEU A 1 140 ? 0.981 6.125 -17.453 1 78.94 140 LEU A C 1
ATOM 1108 O O . LEU A 1 140 ? 1.37 7.164 -16.906 1 78.94 140 LEU A O 1
ATOM 1112 N N . CYS A 1 141 ? 1.706 5.43 -18.281 1 81.5 141 CYS A N 1
ATOM 1113 C CA . CYS A 1 141 ? 3.088 5.793 -18.578 1 81.5 141 CYS A CA 1
ATOM 1114 C C . CYS A 1 141 ? 3.15 7.09 -19.375 1 81.5 141 CYS A C 1
ATOM 1116 O O . CYS A 1 141 ? 4.18 7.77 -19.391 1 81.5 141 CYS A O 1
ATOM 1118 N N . GLN A 1 142 ? 2.082 7.48 -20.047 1 77.69 142 GLN A N 1
ATOM 1119 C CA . GLN A 1 142 ? 2.025 8.742 -20.781 1 77.69 142 GLN A CA 1
ATOM 1120 C C . GLN A 1 142 ? 1.911 9.93 -19.828 1 77.69 142 GLN A C 1
ATOM 1122 O O . GLN A 1 142 ? 2.215 11.062 -20.188 1 77.69 142 GLN A O 1
ATOM 1127 N N . LEU A 1 143 ? 1.582 9.664 -18.594 1 71.56 143 LEU A N 1
ATOM 1128 C CA . LEU A 1 143 ? 1.312 10.719 -17.641 1 71.56 143 LEU A CA 1
ATOM 1129 C C . LEU A 1 143 ? 2.549 11.016 -16.797 1 71.56 143 LEU A C 1
ATOM 1131 O O . LEU A 1 143 ? 2.549 11.953 -15.992 1 71.56 143 LEU A O 1
ATOM 1135 N N . ILE A 1 144 ? 3.557 10.227 -16.953 1 75.44 144 ILE A N 1
ATOM 1136 C CA . ILE A 1 144 ? 4.746 10.406 -16.125 1 75.44 144 ILE A CA 1
ATOM 1137 C C . ILE A 1 144 ? 5.969 10.594 -17.031 1 75.44 144 ILE A C 1
ATOM 1139 O O . ILE A 1 144 ? 5.926 10.305 -18.219 1 75.44 144 ILE A O 1
ATOM 1143 N N . PRO A 1 145 ? 7.078 11.172 -16.484 1 75.06 145 PRO A N 1
ATOM 1144 C CA . PRO A 1 145 ? 8.281 11.352 -17.297 1 75.06 145 PRO A CA 1
ATOM 1145 C C . PRO A 1 145 ? 8.75 10.047 -17.953 1 75.06 145 PRO A C 1
ATOM 1147 O O . PRO A 1 145 ? 8.617 8.977 -17.359 1 75.06 145 PRO A O 1
ATOM 1150 N N . LYS A 1 146 ? 9.352 10.195 -19.109 1 83.5 146 LYS A N 1
ATOM 1151 C CA . LYS A 1 146 ? 9.695 9.07 -19.969 1 83.5 146 LYS A CA 1
ATOM 1152 C C . LYS A 1 146 ? 10.586 8.078 -19.234 1 83.5 146 LYS A C 1
ATOM 1154 O O . LYS A 1 146 ? 10.367 6.863 -19.297 1 83.5 146 LYS A O 1
ATOM 1159 N N . GLU A 1 147 ? 11.602 8.562 -18.516 1 86.12 147 GLU A N 1
ATOM 1160 C CA . GLU A 1 147 ? 12.539 7.672 -17.844 1 86.12 147 GLU A CA 1
ATOM 1161 C C . GLU A 1 147 ? 11.844 6.855 -16.766 1 86.12 147 GLU A C 1
ATOM 1163 O O . GLU A 1 147 ? 12.125 5.668 -16.594 1 86.12 147 GLU A O 1
ATOM 1168 N N . ASN A 1 148 ? 10.938 7.496 -16.016 1 86.38 148 ASN A N 1
ATOM 1169 C CA . ASN A 1 148 ? 10.156 6.785 -15.016 1 86.38 148 ASN A CA 1
ATOM 1170 C C . ASN A 1 148 ? 9.227 5.754 -15.648 1 86.38 148 ASN A C 1
ATOM 1172 O O . ASN A 1 148 ? 9.109 4.633 -15.141 1 86.38 148 ASN A O 1
ATOM 1176 N N . ALA A 1 149 ? 8.578 6.207 -16.734 1 87.25 149 ALA A N 1
ATOM 1177 C CA . ALA A 1 149 ? 7.676 5.316 -17.453 1 87.25 149 ALA A CA 1
ATOM 1178 C C . ALA A 1 149 ? 8.398 4.059 -17.922 1 87.25 149 ALA A C 1
ATOM 1180 O O . ALA A 1 149 ? 7.887 2.945 -17.781 1 87.25 149 ALA A O 1
ATOM 1181 N N . GLU A 1 150 ? 9.562 4.207 -18.469 1 94.12 150 GLU A N 1
ATOM 1182 C CA . GLU A 1 150 ? 10.359 3.08 -18.953 1 94.12 150 GLU A CA 1
ATOM 1183 C C . GLU A 1 150 ? 10.711 2.131 -17.812 1 94.12 150 GLU A C 1
ATOM 1185 O O . GLU A 1 150 ? 10.625 0.91 -17.953 1 94.12 150 GLU A O 1
ATOM 1190 N N . GLU A 1 151 ? 11.062 2.67 -16.672 1 92.75 151 GLU A N 1
ATOM 1191 C CA . GLU A 1 151 ? 11.398 1.852 -15.516 1 92.75 151 GLU A CA 1
ATOM 1192 C C . GLU A 1 151 ? 10.188 1.053 -15.031 1 92.75 151 GLU A C 1
ATOM 1194 O O . GLU A 1 151 ? 10.297 -0.143 -14.758 1 92.75 151 GLU A O 1
ATOM 1199 N N . ILE A 1 152 ? 9.062 1.71 -14.938 1 92.44 152 ILE A N 1
ATOM 1200 C CA . ILE A 1 152 ? 7.844 1.077 -14.453 1 92.44 152 ILE A CA 1
ATOM 1201 C C . ILE A 1 152 ? 7.402 -0.016 -15.422 1 92.44 152 ILE A C 1
ATOM 1203 O O . ILE A 1 152 ? 7.055 -1.123 -15 1 92.44 152 ILE A O 1
ATOM 1207 N N . LEU A 1 153 ? 7.492 0.303 -16.688 1 94.88 153 LEU A N 1
ATOM 1208 C CA . LEU A 1 153 ? 7.09 -0.669 -17.688 1 94.88 153 LEU A CA 1
ATOM 1209 C C . LEU A 1 153 ? 8.016 -1.883 -17.672 1 94.88 153 LEU A C 1
ATOM 1211 O O . LEU A 1 153 ? 7.555 -3.018 -17.828 1 94.88 153 LEU A O 1
ATOM 1215 N N . LEU A 1 154 ? 9.273 -1.646 -17.547 1 96.25 154 LEU A N 1
ATOM 1216 C CA . LEU A 1 154 ? 10.234 -2.742 -17.484 1 96.25 154 LEU A CA 1
ATOM 1217 C C . LEU A 1 154 ? 9.953 -3.645 -16.281 1 96.25 154 LEU A C 1
ATOM 1219 O O . LEU A 1 154 ? 9.984 -4.871 -16.406 1 96.25 154 LEU A O 1
ATOM 1223 N N . LEU A 1 155 ? 9.711 -3.082 -15.141 1 96.75 155 LEU A N 1
ATOM 1224 C CA . LEU A 1 155 ? 9.398 -3.852 -13.945 1 96.75 155 LEU A CA 1
ATOM 1225 C C . LEU A 1 155 ? 8.117 -4.66 -14.133 1 96.75 155 LEU A C 1
ATOM 1227 O O . LEU A 1 155 ? 8.055 -5.828 -13.75 1 96.75 155 LEU A O 1
ATOM 1231 N N . TRP A 1 156 ? 7.113 -3.998 -14.703 1 96.06 156 TRP A N 1
ATOM 1232 C CA . TRP A 1 156 ? 5.832 -4.648 -14.953 1 96.06 156 TRP A CA 1
ATOM 1233 C C . TRP A 1 156 ? 6 -5.836 -15.898 1 96.06 156 TRP A C 1
ATOM 1235 O O . TRP A 1 156 ? 5.449 -6.91 -15.656 1 96.06 156 TRP A O 1
ATOM 1245 N N . GLN A 1 157 ? 6.777 -5.684 -16.953 1 95.5 157 GLN A N 1
ATOM 1246 C CA . GLN A 1 157 ? 7.051 -6.754 -17.906 1 95.5 157 GLN A CA 1
ATOM 1247 C C . GLN A 1 157 ? 7.855 -7.875 -17.25 1 95.5 157 GLN A C 1
ATOM 1249 O O . GLN A 1 157 ? 7.59 -9.055 -17.484 1 95.5 157 GLN A O 1
ATOM 1254 N N . GLU A 1 158 ? 8.875 -7.508 -16.5 1 96.31 158 GLU A N 1
ATOM 1255 C CA . GLU A 1 158 ? 9.672 -8.484 -15.766 1 96.31 158 GLU A CA 1
ATOM 1256 C C . GLU A 1 158 ? 8.789 -9.359 -14.883 1 96.31 158 GLU A C 1
ATOM 1258 O O . GLU A 1 158 ? 8.969 -10.578 -14.836 1 96.31 158 GLU A O 1
ATOM 1263 N N . TYR A 1 159 ? 7.875 -8.773 -14.188 1 96.38 159 TYR A N 1
ATOM 1264 C CA . TYR A 1 159 ? 6.949 -9.508 -13.328 1 96.38 159 TYR A CA 1
ATOM 1265 C C . TYR A 1 159 ? 6.109 -10.484 -14.148 1 96.38 159 TYR A C 1
ATOM 1267 O O . TYR A 1 159 ? 6 -11.656 -13.797 1 96.38 159 TYR A O 1
ATOM 1275 N N . ASN A 1 160 ? 5.512 -9.977 -15.273 1 93.88 160 ASN A N 1
ATOM 1276 C CA . ASN A 1 160 ? 4.598 -10.773 -16.078 1 93.88 160 ASN A CA 1
ATOM 1277 C C . ASN A 1 160 ? 5.32 -11.938 -16.766 1 93.88 160 ASN A C 1
ATOM 1279 O O . ASN A 1 160 ? 4.742 -13.008 -16.938 1 93.88 160 ASN A O 1
ATOM 1283 N N . THR A 1 161 ? 6.578 -11.727 -17.078 1 94.75 161 THR A N 1
ATOM 1284 C CA . THR A 1 161 ? 7.324 -12.766 -17.781 1 94.75 161 THR A CA 1
ATOM 1285 C C . THR A 1 161 ? 8.125 -13.617 -16.797 1 94.75 161 THR A C 1
ATOM 1287 O O . THR A 1 161 ? 8.719 -14.625 -17.188 1 94.75 161 THR A O 1
ATOM 1290 N N . GLN A 1 162 ? 8.172 -13.211 -15.531 1 92.31 162 GLN A N 1
ATOM 1291 C CA . GLN A 1 162 ? 8.945 -13.906 -14.508 1 92.31 162 GLN A CA 1
ATOM 1292 C C . GLN A 1 162 ? 10.367 -14.18 -14.984 1 92.31 162 GLN A C 1
ATOM 1294 O O . GLN A 1 162 ? 10.859 -15.305 -14.875 1 92.31 162 GLN A O 1
ATOM 1299 N N . SER A 1 163 ? 11.07 -13.203 -15.492 1 94.31 163 SER A N 1
ATOM 1300 C CA . SER A 1 163 ? 12.336 -13.359 -16.203 1 94.31 163 SER A CA 1
ATOM 1301 C C . SER A 1 163 ? 13.523 -13.188 -15.266 1 94.31 163 SER A C 1
ATOM 1303 O O . SER A 1 163 ? 14.672 -13.422 -15.656 1 94.31 163 SER A O 1
ATOM 1305 N N . THR A 1 164 ? 13.406 -12.742 -14.031 1 93.25 164 THR A N 1
ATOM 1306 C CA . THR A 1 164 ? 14.461 -12.547 -13.047 1 93.25 164 THR A CA 1
ATOM 1307 C C . THR A 1 164 ? 14.094 -13.195 -11.719 1 93.25 164 THR A C 1
ATOM 1309 O O . THR A 1 164 ? 12.922 -13.477 -11.461 1 93.25 164 THR A O 1
ATOM 1312 N N . PRO A 1 165 ? 15.07 -13.477 -10.891 1 87.38 165 PRO A N 1
ATOM 1313 C CA . PRO A 1 165 ? 14.758 -14.016 -9.57 1 87.38 165 PRO A CA 1
ATOM 1314 C C . PRO A 1 165 ? 13.836 -13.102 -8.766 1 87.38 165 PRO A C 1
ATOM 1316 O O . PRO A 1 165 ? 12.992 -13.586 -8.008 1 87.38 165 PRO A O 1
ATOM 1319 N N . GLU A 1 166 ? 14 -11.781 -8.938 1 91.31 166 GLU A N 1
ATOM 1320 C CA . GLU A 1 166 ? 13.117 -10.828 -8.266 1 91.31 166 GLU A CA 1
ATOM 1321 C C . GLU A 1 166 ? 11.672 -11.008 -8.711 1 91.31 166 GLU A C 1
ATOM 1323 O O . GLU A 1 166 ? 10.758 -10.984 -7.883 1 91.31 166 GLU A O 1
ATOM 1328 N N . ALA A 1 167 ? 11.508 -11.234 -9.992 1 93.12 167 ALA A N 1
ATOM 1329 C CA . ALA A 1 167 ? 10.156 -11.391 -10.539 1 93.12 167 ALA A CA 1
ATOM 1330 C C . ALA A 1 167 ? 9.516 -12.68 -10.039 1 93.12 167 ALA A C 1
ATOM 1332 O O . ALA A 1 167 ? 8.328 -12.695 -9.711 1 93.12 167 ALA A O 1
ATOM 1333 N N . VAL A 1 168 ? 10.242 -13.719 -9.977 1 87.12 168 VAL A N 1
ATOM 1334 C CA . VAL A 1 168 ? 9.75 -14.992 -9.477 1 87.12 168 VAL A CA 1
ATOM 1335 C C . VAL A 1 168 ? 9.359 -14.852 -8.008 1 87.12 168 VAL A C 1
ATOM 1337 O O . VAL A 1 168 ? 8.281 -15.289 -7.602 1 87.12 168 VAL A O 1
ATOM 1340 N N . LEU A 1 169 ? 10.242 -14.25 -7.246 1 86.31 169 LEU A N 1
ATOM 1341 C CA . LEU A 1 169 ? 9.961 -14.047 -5.832 1 86.31 169 LEU A CA 1
ATOM 1342 C C . LEU A 1 169 ? 8.742 -13.148 -5.641 1 86.31 169 LEU A C 1
ATOM 1344 O O . LEU A 1 169 ? 7.934 -13.375 -4.738 1 86.31 169 LEU A O 1
ATOM 1348 N N . CYS A 1 170 ? 8.609 -12.102 -6.445 1 91.06 170 CYS A N 1
ATOM 1349 C CA . CYS A 1 170 ? 7.449 -11.227 -6.375 1 91.06 170 CYS A CA 1
ATOM 1350 C C . CYS A 1 170 ? 6.16 -12.008 -6.602 1 91.06 170 CYS A C 1
ATOM 1352 O O . CYS A 1 170 ? 5.172 -11.797 -5.902 1 91.06 170 CYS A O 1
ATOM 1354 N N . LYS A 1 171 ? 6.172 -12.898 -7.555 1 88.56 171 LYS A N 1
ATOM 1355 C CA . LYS A 1 171 ? 5.008 -13.742 -7.824 1 88.56 171 LYS A CA 1
ATOM 1356 C C . LYS A 1 171 ? 4.711 -14.656 -6.637 1 88.56 171 LYS A C 1
ATOM 1358 O O . LYS A 1 171 ? 3.547 -14.883 -6.301 1 88.56 171 LYS A O 1
ATOM 1363 N N . ASP A 1 172 ? 5.742 -15.156 -6.078 1 83.19 172 ASP A N 1
ATOM 1364 C CA . ASP A 1 172 ? 5.562 -15.961 -4.875 1 83.19 172 ASP A CA 1
ATOM 1365 C C . ASP A 1 172 ? 4.938 -15.141 -3.752 1 83.19 172 ASP A C 1
ATOM 1367 O O . ASP A 1 172 ? 4.062 -15.633 -3.033 1 83.19 172 ASP A O 1
ATOM 1371 N N . PHE A 1 173 ? 5.434 -13.898 -3.537 1 84.38 173 PHE A N 1
ATOM 1372 C CA . PHE A 1 173 ? 4.844 -13 -2.553 1 84.38 173 PHE A CA 1
ATOM 1373 C C . PHE A 1 173 ? 3.365 -12.773 -2.846 1 84.38 173 PHE A C 1
ATOM 1375 O O . PHE A 1 173 ? 2.543 -12.758 -1.929 1 84.38 173 PHE A O 1
ATOM 1382 N N . ASP A 1 174 ? 3.055 -12.57 -4.117 1 88.75 174 ASP A N 1
ATOM 1383 C CA . ASP A 1 174 ? 1.679 -12.344 -4.543 1 88.75 174 ASP A CA 1
ATOM 1384 C C . ASP A 1 174 ? 0.778 -13.508 -4.141 1 88.75 174 ASP A C 1
ATOM 1386 O O . ASP A 1 174 ? -0.288 -13.305 -3.559 1 88.75 174 ASP A O 1
ATOM 1390 N N . LYS A 1 175 ? 1.208 -14.711 -4.414 1 82.81 175 LYS A N 1
ATOM 1391 C CA . LYS A 1 175 ? 0.463 -15.914 -4.055 1 82.81 175 LYS A CA 1
ATOM 1392 C C . LYS A 1 175 ? 0.353 -16.062 -2.541 1 82.81 175 LYS A C 1
ATOM 1394 O O . LYS A 1 175 ? -0.713 -16.406 -2.021 1 82.81 175 LYS A O 1
ATOM 1399 N N . PHE A 1 176 ? 1.427 -15.82 -1.938 1 80.44 176 PHE A N 1
ATOM 1400 C CA . PHE A 1 176 ? 1.455 -15.938 -0.486 1 80.44 176 PHE A CA 1
ATOM 1401 C C . PHE A 1 176 ? 0.487 -14.953 0.16 1 80.44 176 PHE A C 1
ATOM 1403 O O . PHE A 1 176 ? -0.27 -15.32 1.062 1 80.44 176 PHE A O 1
ATOM 1410 N N . GLU A 1 177 ? 0.591 -13.727 -0.266 1 85.75 177 GLU A N 1
ATOM 1411 C CA . GLU A 1 177 ? -0.295 -12.703 0.28 1 85.75 177 GLU A CA 1
ATOM 1412 C C . GLU A 1 177 ? -1.76 -13.07 0.067 1 85.75 177 GLU A C 1
ATOM 1414 O O . GLU A 1 177 ? -2.596 -12.844 0.945 1 85.75 177 GLU A O 1
ATOM 1419 N N . MET A 1 178 ? -2.09 -13.57 -1.077 1 85.56 178 MET A N 1
ATOM 1420 C CA . MET A 1 178 ? -3.449 -14.016 -1.365 1 85.56 178 MET A CA 1
ATOM 1421 C C . MET A 1 178 ? -3.889 -15.094 -0.38 1 85.56 178 MET A C 1
ATOM 1423 O O . MET A 1 178 ? -5.016 -15.062 0.121 1 85.56 178 MET A O 1
ATOM 1427 N N . LEU A 1 179 ? -3.082 -16.016 -0.099 1 79.88 179 LEU A N 1
ATOM 1428 C CA . LEU A 1 179 ? -3.404 -17.094 0.825 1 79.88 179 LEU A CA 1
ATOM 1429 C C . LEU A 1 179 ? -3.594 -16.562 2.24 1 79.88 179 LEU A C 1
ATOM 1431 O O . LEU A 1 179 ? -4.5 -16.984 2.957 1 79.88 179 LEU A O 1
ATOM 1435 N N . VAL A 1 180 ? -2.67 -15.664 2.604 1 80.38 180 VAL A N 1
ATOM 1436 C CA . VAL A 1 180 ? -2.787 -15.039 3.918 1 80.38 180 VAL A CA 1
ATOM 1437 C C . VAL A 1 180 ? -4.125 -14.312 4.027 1 80.38 180 VAL A C 1
ATOM 1439 O O . VAL A 1 180 ? -4.82 -14.43 5.039 1 80.38 180 VAL A O 1
ATOM 1442 N N . GLN A 1 181 ? -4.48 -13.562 2.977 1 85.5 181 GLN A N 1
ATOM 1443 C CA . GLN A 1 181 ? -5.75 -12.836 2.965 1 85.5 181 GLN A CA 1
ATOM 1444 C C . GLN A 1 181 ? -6.93 -13.797 3.043 1 85.5 181 GLN A C 1
ATOM 1446 O O . GLN A 1 181 ? -7.906 -13.539 3.75 1 85.5 181 GLN A O 1
ATOM 1451 N N . ALA A 1 182 ? -6.863 -14.898 2.318 1 82.62 182 ALA A N 1
ATOM 1452 C CA . ALA A 1 182 ? -7.91 -15.914 2.377 1 82.62 182 ALA A CA 1
ATOM 1453 C C . ALA A 1 182 ? -8.07 -16.453 3.797 1 82.62 182 ALA A C 1
ATOM 1455 O O . ALA A 1 182 ? -9.195 -16.594 4.289 1 82.62 182 ALA A O 1
ATOM 1456 N N . PHE A 1 183 ? -7.031 -16.719 4.375 1 78.69 183 PHE A N 1
ATOM 1457 C CA . PHE A 1 183 ? -7.043 -17.219 5.746 1 78.69 183 PHE A CA 1
ATOM 1458 C C . PHE A 1 183 ? -7.688 -16.203 6.688 1 78.69 183 PHE A C 1
ATOM 1460 O O . PHE A 1 183 ? -8.492 -16.562 7.543 1 78.69 183 PHE A O 1
ATOM 1467 N N . GLU A 1 184 ? -7.258 -14.938 6.559 1 80.25 184 GLU A N 1
ATOM 1468 C CA . GLU A 1 184 ? -7.82 -13.883 7.395 1 80.25 184 GLU A CA 1
ATOM 1469 C C . GLU A 1 184 ? -9.328 -13.766 7.195 1 80.25 184 GLU A C 1
ATOM 1471 O O . GLU A 1 184 ? -10.07 -13.57 8.156 1 80.25 184 GLU A O 1
ATOM 1476 N N . TYR A 1 185 ? -9.742 -13.852 5.992 1 85.12 185 TYR A N 1
ATOM 1477 C CA . TYR A 1 185 ? -11.18 -13.781 5.719 1 85.12 185 TYR A CA 1
ATOM 1478 C C . TYR A 1 185 ? -11.914 -14.961 6.34 1 85.12 185 TYR A C 1
ATOM 1480 O O . TYR A 1 185 ? -13.008 -14.805 6.883 1 85.12 185 TYR A O 1
ATOM 1488 N N . GLU A 1 186 ? -11.375 -16.172 6.238 1 81.62 186 GLU A N 1
ATOM 1489 C CA . GLU A 1 186 ? -11.984 -17.328 6.871 1 81.62 186 GLU A CA 1
ATOM 1490 C C . GLU A 1 186 ? -12.125 -17.141 8.375 1 81.62 186 GLU A C 1
ATOM 1492 O O . GLU A 1 186 ? -13.141 -17.5 8.969 1 81.62 186 GLU A O 1
ATOM 1497 N N . LYS A 1 187 ? -11.117 -16.625 8.969 1 78.81 187 LYS A N 1
ATOM 1498 C CA . LYS A 1 187 ? -11.148 -16.344 10.398 1 78.81 187 LYS A CA 1
ATOM 1499 C C . LYS A 1 187 ? -12.203 -15.289 10.734 1 78.81 187 LYS A C 1
ATOM 1501 O O . LYS A 1 187 ? -12.961 -15.445 11.688 1 78.81 187 LYS A O 1
ATOM 1506 N N . GLU A 1 188 ? -12.219 -14.234 9.938 1 80.25 188 GLU A N 1
ATOM 1507 C CA . GLU A 1 188 ? -13.172 -13.156 10.148 1 80.25 188 GLU A CA 1
ATOM 1508 C C . GLU A 1 188 ? -14.609 -13.656 10.008 1 80.25 188 GLU A C 1
ATOM 1510 O O . GLU A 1 188 ? -15.5 -13.227 10.742 1 80.25 188 GLU A O 1
ATOM 1515 N N . MET A 1 189 ? -14.781 -14.531 9.102 1 85.31 189 MET A N 1
ATOM 1516 C CA . MET A 1 189 ? -16.125 -15.055 8.836 1 85.31 189 MET A CA 1
ATOM 1517 C C . MET A 1 189 ? -16.438 -16.234 9.75 1 85.31 189 MET A C 1
ATOM 1519 O O . MET A 1 189 ? -17.578 -16.703 9.797 1 85.31 189 MET A O 1
ATOM 1523 N N . CYS A 1 190 ? -15.414 -16.734 10.469 1 84.94 190 CYS A N 1
ATOM 1524 C CA . CYS A 1 190 ? -15.547 -17.938 11.281 1 84.94 190 CYS A CA 1
ATOM 1525 C C . CYS A 1 190 ? -16.047 -19.109 10.453 1 84.94 190 CYS A C 1
ATOM 1527 O O . CYS A 1 190 ? -16.969 -19.828 10.867 1 84.94 190 CYS A O 1
ATOM 1529 N N . LYS A 1 191 ? -15.656 -19.203 9.281 1 88.25 191 LYS A N 1
ATOM 1530 C CA . LYS A 1 191 ? -15.984 -20.281 8.352 1 88.25 191 LYS A CA 1
ATOM 1531 C C . LYS A 1 191 ? -14.719 -20.938 7.797 1 88.25 191 LYS A C 1
ATOM 1533 O O . LYS A 1 191 ? -14.289 -20.625 6.684 1 88.25 191 LYS A O 1
ATOM 1538 N N . PRO A 1 192 ? -14.266 -21.875 8.555 1 81.88 192 PRO A N 1
ATOM 1539 C CA . PRO A 1 192 ? -13.055 -22.547 8.094 1 81.88 192 PRO A CA 1
ATOM 1540 C C . PRO A 1 192 ? -13.258 -23.312 6.785 1 81.88 192 PRO A C 1
ATOM 1542 O O . PRO A 1 192 ? -14.328 -23.891 6.566 1 81.88 192 PRO A O 1
ATOM 1545 N N . ASN A 1 193 ? -12.336 -23.203 5.867 1 81.38 193 ASN A N 1
ATOM 1546 C CA . ASN A 1 193 ? -12.266 -23.938 4.605 1 81.38 193 ASN A CA 1
ATOM 1547 C C . ASN A 1 193 ? -13.203 -23.344 3.562 1 81.38 193 ASN A C 1
ATOM 1549 O O . ASN A 1 193 ? -13.312 -23.859 2.447 1 81.38 193 ASN A O 1
ATOM 1553 N N . LYS A 1 194 ? -13.828 -22.266 3.924 1 87.06 194 LYS A N 1
ATOM 1554 C CA . LYS A 1 194 ? -14.727 -21.594 2.979 1 87.06 194 LYS A CA 1
ATOM 1555 C C . LYS A 1 194 ? -13.977 -21.188 1.712 1 87.06 194 LYS A C 1
ATOM 1557 O O . LYS A 1 194 ? -14.547 -21.203 0.62 1 87.06 194 LYS A O 1
ATOM 1562 N N . LEU A 1 195 ? -12.789 -20.859 1.925 1 86 195 LEU A N 1
ATOM 1563 C CA . LEU A 1 195 ? -11.992 -20.375 0.803 1 86 195 LEU A CA 1
ATOM 1564 C C . LEU A 1 195 ? -10.922 -21.391 0.412 1 86 195 LEU A C 1
ATOM 1566 O O . LEU A 1 195 ? -9.844 -21 -0.041 1 86 195 LEU A O 1
ATOM 1570 N N . SER A 1 196 ? -11.195 -22.641 0.527 1 82.12 196 SER A N 1
ATOM 1571 C CA . SER A 1 196 ? -10.234 -23.719 0.27 1 82.12 196 SER A CA 1
ATOM 1572 C C . SER A 1 196 ? -9.781 -23.719 -1.186 1 82.12 196 SER A C 1
ATOM 1574 O O . SER A 1 196 ? -8.664 -24.125 -1.492 1 82.12 196 SER A O 1
ATOM 1576 N N . GLU A 1 197 ? -10.602 -23.234 -2.072 1 82.56 197 GLU A N 1
ATOM 1577 C CA . GLU A 1 197 ? -10.266 -23.188 -3.49 1 82.56 197 GLU A CA 1
ATOM 1578 C C . GLU A 1 197 ? -9.008 -22.359 -3.734 1 82.56 197 GLU A C 1
ATOM 1580 O O . GLU A 1 197 ? -8.203 -22.688 -4.617 1 82.56 197 GLU A O 1
ATOM 1585 N N . PHE A 1 198 ? -8.805 -21.312 -3.041 1 80.62 198 PHE A N 1
ATOM 1586 C CA . PHE A 1 198 ? -7.637 -20.453 -3.199 1 80.62 198 PHE A CA 1
ATOM 1587 C C . PHE A 1 198 ? -6.375 -21.172 -2.738 1 80.62 198 PHE A C 1
ATOM 1589 O O . PHE A 1 198 ? -5.301 -21 -3.318 1 80.62 198 PHE A O 1
ATOM 1596 N N . PHE A 1 199 ? -6.539 -22 -1.771 1 72.38 199 PHE A N 1
ATOM 1597 C CA . PHE A 1 199 ? -5.418 -22.781 -1.26 1 72.38 199 PHE A CA 1
ATOM 1598 C C . PHE A 1 199 ? -5.059 -23.906 -2.223 1 72.38 199 PHE A C 1
ATOM 1600 O O . PHE A 1 199 ? -3.881 -24.125 -2.516 1 72.38 199 PHE A O 1
ATOM 1607 N N . GLU A 1 200 ? -6.09 -24.516 -2.732 1 69.75 200 GLU A N 1
ATOM 1608 C CA . GLU A 1 200 ? -5.887 -25.641 -3.641 1 69.75 200 GLU A CA 1
ATOM 1609 C C . GLU A 1 200 ? -5.316 -25.172 -4.977 1 69.75 200 GLU A C 1
ATOM 1611 O O . GLU A 1 200 ? -4.43 -25.828 -5.539 1 69.75 200 GLU A O 1
ATOM 1616 N N . SER A 1 201 ? -5.816 -24.078 -5.523 1 69.38 201 SER A N 1
ATOM 1617 C CA . SER A 1 201 ? -5.371 -23.578 -6.82 1 69.38 201 SER A CA 1
ATOM 1618 C C . SER A 1 201 ? -3.928 -23.078 -6.758 1 69.38 201 SER A C 1
ATOM 1620 O O . SER A 1 201 ? -3.199 -23.141 -7.75 1 69.38 201 SER A O 1
ATOM 1622 N N . THR A 1 202 ? -3.52 -22.562 -5.703 1 64 202 THR A N 1
ATOM 1623 C CA . THR A 1 202 ? -2.178 -22.016 -5.566 1 64 202 THR A CA 1
ATOM 1624 C C . THR A 1 202 ? -1.15 -23.125 -5.367 1 64 202 THR A C 1
ATOM 1626 O O . THR A 1 202 ? -0.039 -23.047 -5.895 1 64 202 THR A O 1
ATOM 1629 N N . LEU A 1 203 ? -1.569 -24.156 -4.664 1 56.03 203 LEU A N 1
ATOM 1630 C CA . LEU A 1 203 ? -0.669 -25.281 -4.402 1 56.03 203 LEU A CA 1
ATOM 1631 C C . LEU A 1 203 ? -0.539 -26.172 -5.633 1 56.03 203 LEU A C 1
ATOM 1633 O O . LEU A 1 203 ? 0.484 -26.828 -5.816 1 56.03 203 LEU A O 1
ATOM 1637 N N . GLY A 1 204 ? -1.601 -26.219 -6.422 1 47.56 204 GLY A N 1
ATOM 1638 C CA . GLY A 1 204 ? -1.544 -27.047 -7.625 1 47.56 204 GLY A CA 1
ATOM 1639 C C . GLY A 1 204 ? -0.812 -26.375 -8.773 1 47.56 204 GLY A C 1
ATOM 1640 O O . GLY A 1 204 ? -0.497 -27.016 -9.773 1 47.56 204 GLY A O 1
ATOM 1641 N N . GLU A 1 205 ? -0.656 -25.141 -8.82 1 47.34 205 GLU A N 1
ATOM 1642 C CA . GLU A 1 205 ? 0.082 -24.469 -9.883 1 47.34 205 GLU A CA 1
ATOM 1643 C C . GLU A 1 205 ? 1.553 -24.297 -9.508 1 47.34 205 GLU A C 1
ATOM 1645 O O . GLU A 1 205 ? 1.889 -24.156 -8.328 1 47.34 205 GLU A O 1
ATOM 1650 N N . MET B 1 1 ? -11.953 -1.862 29.375 1 21.27 1 MET B N 1
ATOM 1651 C CA . MET B 1 1 ? -12.633 -2.08 28.094 1 21.27 1 MET B CA 1
ATOM 1652 C C . MET B 1 1 ? -11.648 -2.021 26.938 1 21.27 1 MET B C 1
ATOM 1654 O O . MET B 1 1 ? -12.031 -2.229 25.781 1 21.27 1 MET B O 1
ATOM 1658 N N . SER B 1 2 ? -10.492 -1.392 27.125 1 24.19 2 SER B N 1
ATOM 1659 C CA . SER B 1 2 ? -9.438 -0.986 26.203 1 24.19 2 SER B CA 1
ATOM 1660 C C . SER B 1 2 ? -8.531 -2.16 25.859 1 24.19 2 SER B C 1
ATOM 1662 O O . SER B 1 2 ? -7.977 -2.217 24.75 1 24.19 2 SER B O 1
ATOM 1664 N N . GLY B 1 3 ? -8.508 -3.125 26.703 1 26.36 3 GLY B N 1
ATOM 1665 C CA . GLY B 1 3 ? -7.68 -4.324 26.703 1 26.36 3 GLY B CA 1
ATOM 1666 C C . GLY B 1 3 ? -8.133 -5.359 25.688 1 26.36 3 GLY B C 1
ATOM 1667 O O . GLY B 1 3 ? -7.309 -6.09 25.125 1 26.36 3 GLY B O 1
ATOM 1668 N N . VAL B 1 4 ? -9.375 -5.453 25.562 1 31.91 4 VAL B N 1
ATOM 1669 C CA . VAL B 1 4 ? -9.961 -6.559 24.812 1 31.91 4 VAL B CA 1
ATOM 1670 C C . VAL B 1 4 ? -9.656 -6.391 23.328 1 31.91 4 VAL B C 1
ATOM 1672 O O . VAL B 1 4 ? -9.398 -7.375 22.625 1 31.91 4 VAL B O 1
ATOM 1675 N N . THR B 1 5 ? -9.578 -5.141 22.922 1 30.73 5 THR B N 1
ATOM 1676 C CA . THR B 1 5 ? -9.422 -4.898 21.484 1 30.73 5 THR B CA 1
ATOM 1677 C C . THR B 1 5 ? -8 -5.207 21.031 1 30.73 5 THR B C 1
ATOM 1679 O O . THR B 1 5 ? -7.793 -5.773 19.953 1 30.73 5 THR B O 1
ATOM 1682 N N . VAL B 1 6 ? -7.09 -4.953 21.969 1 29.03 6 VAL B N 1
ATOM 1683 C CA . VAL B 1 6 ? -5.695 -5.312 21.719 1 29.03 6 VAL B CA 1
ATOM 1684 C C . VAL B 1 6 ? -5.551 -6.832 21.688 1 29.03 6 VAL B C 1
ATOM 1686 O O . VAL B 1 6 ? -4.836 -7.379 20.844 1 29.03 6 VAL B O 1
ATOM 1689 N N . ALA B 1 7 ? -6.312 -7.449 22.641 1 27.94 7 ALA B N 1
ATOM 1690 C CA . ALA B 1 7 ? -6.199 -8.898 22.781 1 27.94 7 ALA B CA 1
ATOM 1691 C C . ALA B 1 7 ? -6.668 -9.609 21.516 1 27.94 7 ALA B C 1
ATOM 1693 O O . ALA B 1 7 ? -6.047 -10.586 21.078 1 27.94 7 ALA B O 1
ATOM 1694 N N . LYS B 1 8 ? -7.719 -9.203 21.125 1 30.66 8 LYS B N 1
ATOM 1695 C CA . LYS B 1 8 ? -8.227 -9.883 19.938 1 30.66 8 LYS B CA 1
ATOM 1696 C C . LYS B 1 8 ? -7.266 -9.719 18.766 1 30.66 8 LYS B C 1
ATOM 1698 O O . LYS B 1 8 ? -7.113 -10.633 17.953 1 30.66 8 LYS B O 1
ATOM 1703 N N . ASN B 1 9 ? -6.723 -8.57 18.703 1 30.8 9 ASN B N 1
ATOM 1704 C CA . ASN B 1 9 ? -5.797 -8.336 17.594 1 30.8 9 ASN B CA 1
ATOM 1705 C C . ASN B 1 9 ? -4.52 -9.156 17.75 1 30.8 9 ASN B C 1
ATOM 1707 O O . ASN B 1 9 ? -3.951 -9.617 16.766 1 30.8 9 ASN B O 1
ATOM 1711 N N . VAL B 1 10 ? -4.25 -9.445 19.109 1 28.06 10 VAL B N 1
ATOM 1712 C CA . VAL B 1 10 ? -3.127 -10.328 19.422 1 28.06 10 VAL B CA 1
ATOM 1713 C C . VAL B 1 10 ? -3.477 -11.766 19.031 1 28.06 10 VAL B C 1
ATOM 1715 O O . VAL B 1 10 ? -2.633 -12.5 18.516 1 28.06 10 VAL B O 1
ATOM 1718 N N . ALA B 1 11 ? -4.684 -12.18 19.406 1 27.39 11 ALA B N 1
ATOM 1719 C CA . ALA B 1 11 ? -5.086 -13.531 19.047 1 27.39 11 ALA B CA 1
ATOM 1720 C C . ALA B 1 11 ? -5.066 -13.727 17.531 1 27.39 11 ALA B C 1
ATOM 1722 O O . ALA B 1 11 ? -4.707 -14.797 17.031 1 27.39 11 ALA B O 1
ATOM 1723 N N . ARG B 1 12 ? -5.457 -12.766 16.875 1 30.41 12 ARG B N 1
ATOM 1724 C CA . ARG B 1 12 ? -5.445 -12.852 15.422 1 30.41 12 ARG B CA 1
ATOM 1725 C C . ARG B 1 12 ? -4.02 -12.938 14.891 1 30.41 12 ARG B C 1
ATOM 1727 O O . ARG B 1 12 ? -3.787 -13.477 13.805 1 30.41 12 ARG B O 1
ATOM 1734 N N . VAL B 1 13 ? -3.086 -12.398 15.688 1 30.14 13 VAL B N 1
ATOM 1735 C CA . VAL B 1 13 ? -1.66 -12.547 15.414 1 30.14 13 VAL B CA 1
ATOM 1736 C C . VAL B 1 13 ? -1.285 -14.023 15.414 1 30.14 13 VAL B C 1
ATOM 1738 O O . VAL B 1 13 ? -0.49 -14.469 14.578 1 30.14 13 VAL B O 1
ATOM 1741 N N . GLY B 1 14 ? -1.842 -14.75 16.359 1 30.23 14 GLY B N 1
ATOM 1742 C CA . GLY B 1 14 ? -1.552 -16.172 16.5 1 30.23 14 GLY B CA 1
ATOM 1743 C C . GLY B 1 14 ? -1.921 -16.984 15.266 1 30.23 14 GLY B C 1
ATOM 1744 O O . GLY B 1 14 ? -1.202 -17.906 14.883 1 30.23 14 GLY B O 1
ATOM 1745 N N . ILE B 1 15 ? -2.969 -16.594 14.711 1 29.81 15 ILE B N 1
ATOM 1746 C CA . ILE B 1 15 ? -3.498 -17.453 13.664 1 29.81 15 ILE B CA 1
ATOM 1747 C C . ILE B 1 15 ? -2.68 -17.281 12.383 1 29.81 15 ILE B C 1
ATOM 1749 O O . ILE B 1 15 ? -2.395 -18.25 11.688 1 29.81 15 ILE B O 1
ATOM 1753 N N . VAL B 1 16 ? -2.26 -16.031 12.023 1 32.41 16 VAL B N 1
ATOM 1754 C CA . VAL B 1 16 ? -1.429 -15.898 10.828 1 32.41 16 VAL B CA 1
ATOM 1755 C C . VAL B 1 16 ? -0.109 -16.641 11.039 1 32.41 16 VAL B C 1
ATOM 1757 O O . VAL B 1 16 ? 0.42 -17.25 10.109 1 32.41 16 VAL B O 1
ATOM 1760 N N . ALA B 1 17 ? 0.463 -16.562 12.18 1 32.53 17 ALA B N 1
ATOM 1761 C CA . ALA B 1 17 ? 1.524 -17.5 12.547 1 32.53 17 ALA B CA 1
ATOM 1762 C C . ALA B 1 17 ? 1.131 -18.922 12.203 1 32.53 17 ALA B C 1
ATOM 1764 O O . ALA B 1 17 ? 1.946 -19.688 11.68 1 32.53 17 ALA B O 1
ATOM 1765 N N . GLY B 1 18 ? -0.024 -19.312 12.578 1 34.22 18 GLY B N 1
ATOM 1766 C CA . GLY B 1 18 ? -0.487 -20.656 12.312 1 34.22 18 GLY B CA 1
ATOM 1767 C C . GLY B 1 18 ? -0.648 -20.953 10.828 1 34.22 18 GLY B C 1
ATOM 1768 O O . GLY B 1 18 ? -0.295 -22.047 10.367 1 34.22 18 GLY B O 1
ATOM 1769 N N . ALA B 1 19 ? -1.125 -20.016 10.094 1 35.44 19 ALA B N 1
ATOM 1770 C CA . ALA B 1 19 ? -1.279 -20.297 8.672 1 35.44 19 ALA B CA 1
ATOM 1771 C C . ALA B 1 19 ? 0.075 -20.328 7.969 1 35.44 19 ALA B C 1
ATOM 1773 O O . ALA B 1 19 ? 0.337 -21.219 7.156 1 35.44 19 ALA B O 1
ATOM 1774 N N . ALA B 1 20 ? 0.907 -19.312 8.047 1 35.44 20 ALA B N 1
ATOM 1775 C CA . ALA B 1 20 ? 2.277 -19.438 7.562 1 35.44 20 ALA B CA 1
ATOM 1776 C C . ALA B 1 20 ? 2.975 -20.641 8.203 1 35.44 20 ALA B C 1
ATOM 1778 O O . ALA B 1 20 ? 3.664 -21.406 7.523 1 35.44 20 ALA B O 1
ATOM 1779 N N . TYR B 1 21 ? 2.914 -20.734 9.484 1 34.34 21 TYR B N 1
ATOM 1780 C CA . TYR B 1 21 ? 3.375 -21.953 10.141 1 34.34 21 TYR B CA 1
ATOM 1781 C C . TYR B 1 21 ? 2.672 -23.188 9.57 1 34.34 21 TYR B C 1
ATOM 1783 O O . TYR B 1 21 ? 3.311 -24.203 9.305 1 34.34 21 TYR B O 1
ATOM 1791 N N . TYR B 1 22 ? 1.422 -23.172 9.523 1 33.88 22 TYR B N 1
ATOM 1792 C CA . TYR B 1 22 ? 0.771 -24.359 8.969 1 33.88 22 TYR B CA 1
ATOM 1793 C C . TYR B 1 22 ? 1.22 -24.609 7.531 1 33.88 22 TYR B C 1
ATOM 1795 O O . TYR B 1 22 ? 1.409 -25.75 7.121 1 33.88 22 TYR B O 1
ATOM 1803 N N . SER B 1 23 ? 1.23 -23.625 6.707 1 35.12 23 SER B N 1
ATOM 1804 C CA . SER B 1 23 ? 1.73 -23.891 5.363 1 35.12 23 SER B CA 1
ATOM 1805 C C . SER B 1 23 ? 3.19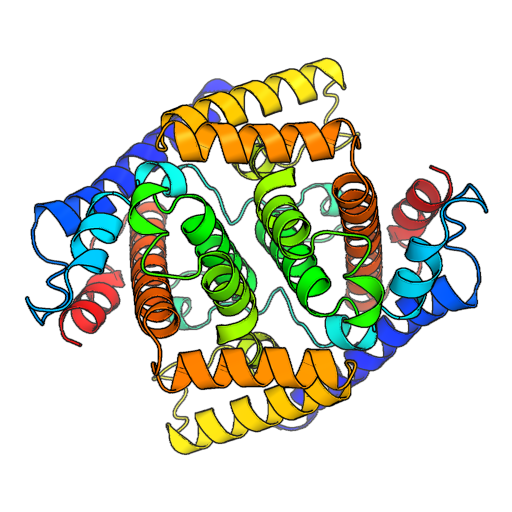5 -24.312 5.398 1 35.12 23 SER B C 1
ATOM 1807 O O . SER B 1 23 ? 3.615 -25.188 4.625 1 35.12 23 SER B O 1
ATOM 1809 N N . LEU B 1 24 ? 4.059 -23.609 6.059 1 35.59 24 LEU B N 1
ATOM 1810 C CA . LEU B 1 24 ? 5.43 -24.094 6.211 1 35.59 24 LEU B CA 1
ATOM 1811 C C . LEU B 1 24 ? 5.461 -25.469 6.875 1 35.59 24 LEU B C 1
ATOM 1813 O O . LEU B 1 24 ? 6.262 -26.328 6.5 1 35.59 24 LEU B O 1
ATOM 1817 N N . GLN B 1 25 ? 4.887 -25.578 7.98 1 30.47 25 GLN B N 1
ATOM 1818 C CA . GLN B 1 25 ? 4.965 -26.875 8.641 1 30.47 25 GLN B CA 1
ATOM 1819 C C . GLN B 1 25 ? 4.348 -27.969 7.773 1 30.47 25 GLN B C 1
ATOM 1821 O O . GLN B 1 25 ? 4.852 -29.094 7.727 1 30.47 25 GLN B O 1
ATOM 1826 N N . GLU B 1 26 ? 3.076 -27.75 7.422 1 35.91 26 GLU B N 1
ATOM 1827 C CA . GLU B 1 26 ? 2.537 -28.953 6.785 1 35.91 26 GLU B CA 1
ATOM 1828 C C . GLU B 1 26 ? 3.092 -29.125 5.371 1 35.91 26 GLU B C 1
ATOM 1830 O O . GLU B 1 26 ? 2.666 -30.031 4.641 1 35.91 26 GLU B O 1
ATOM 1835 N N . GLY B 1 27 ? 4.227 -28.672 5.043 1 32.5 27 GLY B N 1
ATOM 1836 C CA . GLY B 1 27 ? 4.906 -29 3.801 1 32.5 27 GLY B CA 1
ATOM 1837 C C . GLY B 1 27 ? 4.152 -28.531 2.568 1 32.5 27 GLY B C 1
ATOM 1838 O O . GLY B 1 27 ? 4.395 -29.031 1.465 1 32.5 27 GLY B O 1
ATOM 1839 N N . VAL B 1 28 ? 3.096 -28.047 2.777 1 31.73 28 VAL B N 1
ATOM 1840 C CA . VAL B 1 28 ? 2.244 -27.891 1.604 1 31.73 28 VAL B CA 1
ATOM 1841 C C . VAL B 1 28 ? 2.85 -26.844 0.671 1 31.73 28 VAL B C 1
ATOM 1843 O O . VAL B 1 28 ? 2.342 -26.609 -0.43 1 31.73 28 VAL B O 1
ATOM 1846 N N . TRP B 1 29 ? 3.293 -25.797 1.203 1 32.5 29 TRP B N 1
ATOM 1847 C CA . TRP B 1 29 ? 3.703 -24.938 0.108 1 32.5 29 TRP B CA 1
ATOM 1848 C C . TRP B 1 29 ? 4.84 -25.562 -0.692 1 32.5 29 TRP B C 1
ATOM 1850 O O . TRP B 1 29 ? 5.988 -25.578 -0.243 1 32.5 29 TRP B O 1
ATOM 1860 N N . SER B 1 30 ? 4.742 -26.719 -1.01 1 28.62 30 SER B N 1
ATOM 1861 C CA . SER B 1 30 ? 5.688 -27.297 -1.959 1 28.62 30 SER B CA 1
ATOM 1862 C C . SER B 1 30 ? 5.832 -26.406 -3.197 1 28.62 30 SER B C 1
ATOM 1864 O O . SER B 1 30 ? 4.871 -26.219 -3.943 1 28.62 30 SER B O 1
ATOM 1866 N N . THR B 1 31 ? 6.215 -25.156 -3.055 1 32.75 31 THR B N 1
ATOM 1867 C CA . THR B 1 31 ? 6.672 -24.719 -4.363 1 32.75 31 THR B CA 1
ATOM 1868 C C . THR B 1 31 ? 7.441 -25.812 -5.078 1 32.75 31 THR B C 1
ATOM 1870 O O . THR B 1 31 ? 8.242 -26.516 -4.465 1 32.75 31 THR B O 1
ATOM 1873 N N . SER B 1 32 ? 6.938 -26.344 -6.047 1 29.78 32 SER B N 1
ATOM 1874 C CA . SER B 1 32 ? 7.422 -27.562 -6.672 1 29.78 32 SER B CA 1
ATOM 1875 C C . SER B 1 32 ? 8.945 -27.672 -6.594 1 29.78 32 SER B C 1
ATOM 1877 O O . SER B 1 32 ? 9.484 -28.688 -6.18 1 29.78 32 SER B O 1
ATOM 1879 N N . ASP B 1 33 ? 9.766 -27.016 -7.656 1 30.12 33 ASP B N 1
ATOM 1880 C CA . ASP B 1 33 ? 11.023 -27.594 -8.109 1 30.12 33 ASP B CA 1
ATOM 1881 C C . ASP B 1 33 ? 12.133 -27.344 -7.09 1 30.12 33 ASP B C 1
ATOM 1883 O O . ASP B 1 33 ? 12.305 -26.234 -6.594 1 30.12 33 ASP B O 1
ATOM 1887 N N . GLU B 1 34 ? 12.75 -28.297 -6.316 1 32.22 34 GLU B N 1
ATOM 1888 C CA . GLU B 1 34 ? 13.945 -28.547 -5.523 1 32.22 34 GLU B CA 1
ATOM 1889 C C . GLU B 1 34 ? 15.062 -27.578 -5.891 1 32.22 34 GLU B C 1
ATOM 1891 O O . GLU B 1 34 ? 16.031 -27.422 -5.137 1 32.22 34 GLU B O 1
ATOM 1896 N N . SER B 1 35 ? 15.297 -27.281 -7.125 1 30.45 35 SER B N 1
ATOM 1897 C CA . SER B 1 35 ? 16.578 -26.688 -7.453 1 30.45 35 SER B CA 1
ATOM 1898 C C . SER B 1 35 ? 16.688 -25.25 -6.926 1 30.45 35 SER B C 1
ATOM 1900 O O . SER B 1 35 ? 17.766 -24.656 -6.965 1 30.45 35 SER B O 1
ATOM 1902 N N . VAL B 1 36 ? 15.68 -24.328 -7.102 1 33.56 36 VAL B N 1
ATOM 1903 C CA . VAL B 1 36 ? 16.047 -22.953 -6.797 1 33.56 36 VAL B CA 1
ATOM 1904 C C . VAL B 1 36 ? 15.961 -22.703 -5.293 1 33.56 36 VAL B C 1
ATOM 1906 O O . VAL B 1 36 ? 14.898 -22.875 -4.691 1 33.56 36 VAL B O 1
ATOM 1909 N N . ASN B 1 37 ? 17.016 -22.828 -4.391 1 32.56 37 ASN B N 1
ATOM 1910 C CA . ASN B 1 37 ? 17.5 -22.734 -3.018 1 32.56 37 ASN B CA 1
ATOM 1911 C C . ASN B 1 37 ? 16.875 -21.547 -2.285 1 32.56 37 ASN B C 1
ATOM 1913 O O . ASN B 1 37 ? 16.688 -21.594 -1.069 1 32.56 37 ASN B O 1
ATOM 1917 N N . PRO B 1 38 ? 17.172 -20.297 -2.801 1 35.06 38 PRO B N 1
ATOM 1918 C CA . PRO B 1 38 ? 17 -19.172 -1.881 1 35.06 38 PRO B CA 1
ATOM 1919 C C . PRO B 1 38 ? 15.562 -19.047 -1.377 1 35.06 38 PRO B C 1
ATOM 1921 O O . PRO B 1 38 ? 15.32 -18.422 -0.342 1 35.06 38 PRO B O 1
ATOM 1924 N N . MET B 1 39 ? 14.586 -19.484 -2.158 1 36.97 39 MET B N 1
ATOM 1925 C CA . MET B 1 39 ? 13.156 -19.312 -1.917 1 36.97 39 MET B CA 1
ATOM 1926 C C . MET B 1 39 ? 12.711 -20.094 -0.683 1 36.97 39 MET B C 1
ATOM 1928 O O . MET B 1 39 ? 11.719 -19.734 -0.04 1 36.97 39 MET B O 1
ATOM 1932 N N . LYS B 1 40 ? 13.406 -21.25 -0.505 1 40.41 40 LYS B N 1
ATOM 1933 C CA . LYS B 1 40 ? 13.039 -22.062 0.644 1 40.41 40 LYS B CA 1
ATOM 1934 C C . LYS B 1 40 ? 13.18 -21.281 1.947 1 40.41 40 LYS B C 1
ATOM 1936 O O . LYS B 1 40 ? 12.336 -21.391 2.836 1 40.41 40 LYS B O 1
ATOM 1941 N N . LYS B 1 41 ? 14.289 -20.672 2.008 1 37.88 41 LYS B N 1
ATOM 1942 C CA . LYS B 1 41 ? 14.641 -20.031 3.27 1 37.88 41 LYS B CA 1
ATOM 1943 C C . LYS B 1 41 ? 13.773 -18.797 3.516 1 37.88 41 LYS B C 1
ATOM 1945 O O . LYS B 1 41 ? 13.375 -18.531 4.648 1 37.88 41 LYS B O 1
ATOM 1950 N N . VAL B 1 42 ? 13.594 -18.031 2.461 1 37.75 42 VAL B N 1
ATOM 1951 C CA . VAL B 1 42 ? 12.758 -16.844 2.637 1 37.75 42 VAL B CA 1
ATOM 1952 C C . VAL B 1 42 ? 11.359 -17.25 3.084 1 37.75 42 VAL B C 1
ATOM 1954 O O . VAL B 1 42 ? 10.781 -16.625 3.977 1 37.75 42 VAL B O 1
ATOM 1957 N N . LYS B 1 43 ? 10.938 -18.297 2.465 1 43 43 LYS B N 1
ATOM 1958 C CA . LYS B 1 43 ? 9.594 -18.781 2.764 1 43 43 LYS B CA 1
ATOM 1959 C C . LYS B 1 43 ? 9.492 -19.281 4.203 1 43 43 LYS B C 1
ATOM 1961 O O . LYS B 1 43 ? 8.477 -19.062 4.871 1 43 43 LYS B O 1
ATOM 1966 N N . GLN B 1 44 ? 10.609 -19.844 4.566 1 41.84 44 GLN B N 1
ATOM 1967 C CA . GLN B 1 44 ? 10.602 -20.359 5.93 1 41.84 44 GLN B CA 1
ATOM 1968 C C . GLN B 1 44 ? 10.703 -19.234 6.953 1 41.84 44 GLN B C 1
ATOM 1970 O O . GLN B 1 44 ? 10.188 -19.359 8.062 1 41.84 44 GLN B O 1
ATOM 1975 N N . GLN B 1 45 ? 11.391 -18.219 6.496 1 38.78 45 GLN B N 1
ATOM 1976 C CA . GLN B 1 45 ? 11.68 -17.203 7.5 1 38.78 45 GLN B CA 1
ATOM 1977 C C . GLN B 1 45 ? 10.688 -16.047 7.41 1 38.78 45 GLN B C 1
ATOM 1979 O O . GLN B 1 45 ? 10.656 -15.18 8.289 1 38.78 45 GLN B O 1
ATOM 1984 N N . LEU B 1 46 ? 10.172 -15.82 6.199 1 42.78 46 LEU B N 1
ATOM 1985 C CA . LEU B 1 46 ? 9.25 -14.688 6.234 1 42.78 46 LEU B CA 1
ATOM 1986 C C . LEU B 1 46 ? 8.195 -14.883 7.312 1 42.78 46 LEU B C 1
ATOM 1988 O O . LEU B 1 46 ? 7.504 -15.906 7.336 1 42.78 46 LEU B O 1
ATOM 1992 N N . ILE B 1 47 ? 8.445 -14.188 8.508 1 41.75 47 ILE B N 1
ATOM 1993 C CA . ILE B 1 47 ? 7.742 -14.352 9.773 1 41.75 47 ILE B CA 1
ATOM 1994 C C . ILE B 1 47 ? 6.273 -13.969 9.609 1 41.75 47 ILE B C 1
ATOM 1996 O O . ILE B 1 47 ? 5.949 -12.781 9.453 1 41.75 47 ILE B O 1
ATOM 2000 N N . PRO B 1 48 ? 5.52 -14.945 9.055 1 45.91 48 PRO B N 1
ATOM 2001 C CA . PRO B 1 48 ? 4.062 -14.766 9.023 1 45.91 48 PRO B CA 1
ATOM 2002 C C . PRO B 1 48 ? 3.543 -14.008 10.242 1 45.91 48 PRO B C 1
ATOM 2004 O O . PRO B 1 48 ? 2.566 -13.258 10.141 1 45.91 48 PRO B O 1
ATOM 2007 N N . SER B 1 49 ? 4.348 -14.07 11.398 1 44.19 49 SER B N 1
ATOM 2008 C CA . SER B 1 49 ? 3.912 -13.398 12.625 1 44.19 49 SER B CA 1
ATOM 2009 C C . SER B 1 49 ? 3.844 -11.891 12.438 1 44.19 49 SER B C 1
ATOM 2011 O O . SER B 1 49 ? 2.938 -11.234 12.961 1 44.19 49 SER B O 1
ATOM 2013 N N . ALA B 1 50 ? 4.703 -11.469 11.672 1 48.06 50 ALA B N 1
ATOM 2014 C CA . ALA B 1 50 ? 4.793 -10.016 11.531 1 48.06 50 ALA B CA 1
ATOM 2015 C C . ALA B 1 50 ? 3.643 -9.469 10.695 1 48.06 50 ALA B C 1
ATOM 2017 O O . ALA B 1 50 ? 3.092 -8.414 10.992 1 48.06 50 ALA B O 1
ATOM 2018 N N . PHE B 1 51 ? 3.164 -10.305 9.812 1 53.31 51 PHE B N 1
ATOM 2019 C CA . PHE B 1 51 ? 2.17 -9.773 8.891 1 53.31 51 PHE B CA 1
ATOM 2020 C C . PHE B 1 51 ? 0.768 -9.898 9.469 1 53.31 51 PHE B C 1
ATOM 2022 O O . PHE B 1 51 ? -0.117 -9.102 9.141 1 53.31 51 PHE B O 1
ATOM 2029 N N . ASN B 1 52 ? 0.655 -10.812 10.344 1 53.09 52 ASN B N 1
ATOM 2030 C CA . ASN B 1 52 ? -0.652 -10.953 10.977 1 53.09 52 ASN B CA 1
ATOM 2031 C C . ASN B 1 52 ? -0.951 -9.789 11.914 1 53.09 52 ASN B C 1
ATOM 2033 O O . ASN B 1 52 ? -2.115 -9.484 12.188 1 53.09 52 ASN B O 1
ATOM 2037 N N . PHE B 1 53 ? 0.11 -9.227 12.398 1 47.31 53 PHE B N 1
ATOM 2038 C CA . PHE B 1 53 ? -0.043 -8.109 13.32 1 47.31 53 PHE B CA 1
ATOM 2039 C C . PHE B 1 53 ? -0.449 -6.844 12.57 1 47.31 53 PHE B C 1
ATOM 2041 O O . PHE B 1 53 ? -0.91 -5.875 13.188 1 47.31 53 PHE B O 1
ATOM 2048 N N . PHE B 1 54 ? -0.478 -7.035 11.312 1 54.34 54 PHE B N 1
ATOM 2049 C CA . PHE B 1 54 ? -0.707 -5.859 10.484 1 54.34 54 PHE B CA 1
ATOM 2050 C C . PHE B 1 54 ? -2.137 -5.836 9.961 1 54.34 54 PHE B C 1
ATOM 2052 O O . PHE B 1 54 ? -2.568 -6.77 9.281 1 54.34 54 PHE B O 1
ATOM 2059 N N . GLU B 1 55 ? -2.914 -4.938 10.648 1 58.66 55 GLU B N 1
ATOM 2060 C CA . GLU B 1 55 ? -4.227 -4.699 10.055 1 58.66 55 GLU B CA 1
ATOM 2061 C C . GLU B 1 55 ? -4.125 -3.775 8.844 1 58.66 55 GLU B C 1
ATOM 2063 O O . GLU B 1 55 ? -4.141 -2.551 8.984 1 58.66 55 GLU B O 1
ATOM 2068 N N . GLU B 1 56 ? -4.055 -4.453 7.793 1 65.88 56 GLU B N 1
ATOM 2069 C CA . GLU B 1 56 ? -3.873 -3.691 6.559 1 65.88 56 GLU B CA 1
ATOM 2070 C C . GLU B 1 56 ? -5.109 -2.857 6.238 1 65.88 56 GLU B C 1
ATOM 2072 O O . GLU B 1 56 ? -5.023 -1.866 5.512 1 65.88 56 GLU B O 1
ATOM 2077 N N . ARG B 1 57 ? -6.156 -3.148 6.996 1 72.75 57 ARG B N 1
ATOM 2078 C CA . ARG B 1 57 ? -7.383 -2.459 6.602 1 72.75 57 ARG B CA 1
ATOM 2079 C C . ARG B 1 57 ? -7.797 -1.436 7.652 1 72.75 57 ARG B C 1
ATOM 2081 O O . ARG B 1 57 ? -8.969 -1.048 7.723 1 72.75 57 ARG B O 1
ATOM 2088 N N . THR B 1 58 ? -6.754 -1.074 8.477 1 78 58 THR B N 1
ATOM 2089 C CA . THR B 1 58 ? -7.039 0.013 9.406 1 78 58 THR B CA 1
ATOM 2090 C C . THR B 1 58 ? -7.48 1.266 8.656 1 78 58 THR B C 1
ATOM 2092 O O . THR B 1 58 ? -6.758 1.761 7.785 1 78 58 THR B O 1
ATOM 2095 N N . VAL B 1 59 ? -8.68 1.721 8.977 1 79.38 59 VAL B N 1
ATOM 2096 C CA . VAL B 1 59 ? -9.273 2.838 8.25 1 79.38 59 VAL B CA 1
ATOM 2097 C C . VAL B 1 59 ? -8.68 4.152 8.742 1 79.38 59 VAL B C 1
ATOM 2099 O O . VAL B 1 59 ? -8.375 4.297 9.93 1 79.38 59 VAL B O 1
ATOM 2102 N N . ARG B 1 60 ? -8.445 5.047 7.883 1 87.69 60 ARG B N 1
ATOM 2103 C CA . ARG B 1 60 ? -8.07 6.41 8.25 1 87.69 60 ARG B CA 1
ATOM 2104 C C . ARG B 1 60 ? -9.25 7.148 8.867 1 87.69 60 ARG B C 1
ATOM 2106 O O . ARG B 1 60 ? -10.062 7.75 8.156 1 87.69 60 ARG B O 1
ATOM 2113 N N . THR B 1 61 ? -9.359 7.238 10.133 1 82.12 61 THR B N 1
ATOM 2114 C CA . THR B 1 61 ? -10.531 7.672 10.875 1 82.12 61 THR B CA 1
ATOM 2115 C C . THR B 1 61 ? -10.656 9.195 10.852 1 82.12 61 THR B C 1
ATOM 2117 O O . THR B 1 61 ? -11.719 9.742 11.164 1 82.12 61 THR B O 1
ATOM 2120 N N . GLY B 1 62 ? -9.656 9.836 10.445 1 81.81 62 GLY B N 1
ATOM 2121 C CA . GLY B 1 62 ? -9.719 11.281 10.375 1 81.81 62 GLY B CA 1
ATOM 2122 C C . GLY B 1 62 ? -10.797 11.789 9.438 1 81.81 62 GLY B C 1
ATOM 2123 O O . GLY B 1 62 ? -11.281 12.914 9.594 1 81.81 62 GLY B O 1
ATOM 2124 N N . TRP B 1 63 ? -11.203 10.914 8.453 1 88.94 63 TRP B N 1
ATOM 2125 C CA . TRP B 1 63 ? -12.172 11.312 7.445 1 88.94 63 TRP B CA 1
ATOM 2126 C C . TRP B 1 63 ? -13.594 11.078 7.934 1 88.94 63 TRP B C 1
ATOM 2128 O O . TRP B 1 63 ? -14.547 11.625 7.379 1 88.94 63 TRP B O 1
ATOM 2138 N N . THR B 1 64 ? -13.781 10.188 8.922 1 84.81 64 THR B N 1
ATOM 2139 C CA . THR B 1 64 ? -15.117 9.758 9.336 1 84.81 64 THR B CA 1
ATOM 2140 C C . THR B 1 64 ? -15.898 10.93 9.922 1 84.81 64 THR B C 1
ATOM 2142 O O . THR B 1 64 ? -17.125 10.969 9.828 1 84.81 64 THR B O 1
ATOM 2145 N N . ARG B 1 65 ? -15.258 11.883 10.469 1 85.12 65 ARG B N 1
ATOM 2146 C CA . ARG B 1 65 ? -15.898 13.062 11.047 1 85.12 65 ARG B CA 1
ATOM 2147 C C . ARG B 1 65 ? -16.547 13.922 9.977 1 85.12 65 ARG B C 1
ATOM 2149 O O . ARG B 1 65 ? -17.391 14.773 10.273 1 85.12 65 ARG B O 1
ATOM 2156 N N . TYR B 1 66 ? -16.234 13.695 8.789 1 88.69 66 TYR B N 1
ATOM 2157 C CA . TYR B 1 66 ? -16.734 14.523 7.699 1 88.69 66 TYR B CA 1
ATOM 2158 C C . TYR B 1 66 ? -17.703 13.742 6.82 1 88.69 66 TYR B C 1
ATOM 2160 O O . TYR B 1 66 ? -17.812 14.016 5.621 1 88.69 66 TYR B O 1
ATOM 2168 N N . GLU B 1 67 ? -18.219 12.68 7.379 1 86.5 67 GLU B N 1
ATOM 2169 C CA . GLU B 1 67 ? -19.297 11.906 6.766 1 86.5 67 GLU B CA 1
ATOM 2170 C C . GLU B 1 67 ? -18.781 11.07 5.598 1 86.5 67 GLU B C 1
ATOM 2172 O O . GLU B 1 67 ? -19.484 10.859 4.617 1 86.5 67 GLU B O 1
ATOM 2177 N N . ILE B 1 68 ? -17.547 10.883 5.602 1 87.06 68 ILE B N 1
ATOM 2178 C CA . ILE B 1 68 ? -17 9.922 4.652 1 87.06 68 ILE B CA 1
ATOM 2179 C C . ILE B 1 68 ? -17.188 8.5 5.191 1 87.06 68 ILE B C 1
ATOM 2181 O O . ILE B 1 68 ? -16.562 8.125 6.188 1 87.06 68 ILE B O 1
ATOM 2185 N N . ASP B 1 69 ? -18.047 7.691 4.645 1 82.75 69 ASP B N 1
ATOM 2186 C CA . ASP B 1 69 ? -18.5 6.41 5.176 1 82.75 69 ASP B CA 1
ATOM 2187 C C . ASP B 1 69 ? -17.438 5.332 5.02 1 82.75 69 ASP B C 1
ATOM 2189 O O . ASP B 1 69 ? -17.312 4.449 5.867 1 82.75 69 ASP B O 1
ATOM 2193 N N . GLN B 1 70 ? -16.719 5.352 3.914 1 85.12 70 GLN B N 1
ATOM 2194 C CA . GLN B 1 70 ? -15.719 4.328 3.662 1 85.12 70 GLN B CA 1
ATOM 2195 C C . GLN B 1 70 ? -14.367 4.953 3.314 1 85.12 70 GLN B C 1
ATOM 2197 O O . GLN B 1 70 ? -13.938 4.91 2.162 1 85.12 70 GLN B O 1
ATOM 2202 N N . PRO B 1 71 ? -13.75 5.504 4.348 1 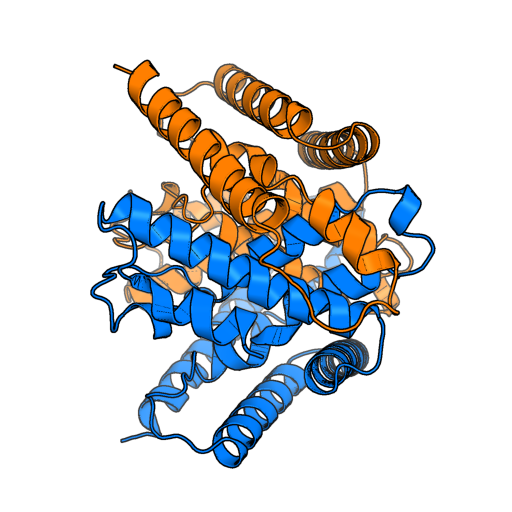89.88 71 PRO B N 1
ATOM 2203 C CA . PRO B 1 71 ? -12.438 6.09 4.066 1 89.88 71 PRO B CA 1
ATOM 2204 C C . PRO B 1 71 ? -11.414 5.047 3.633 1 89.88 71 PRO B C 1
ATOM 2206 O O . PRO B 1 71 ? -11.609 3.85 3.854 1 89.88 71 PRO B O 1
ATOM 2209 N N . GLU B 1 72 ? -10.414 5.504 3.02 1 89.06 72 GLU B N 1
ATOM 2210 C CA . GLU B 1 72 ? -9.328 4.605 2.643 1 89.06 72 GLU B CA 1
ATOM 2211 C C . GLU B 1 72 ? -8.602 4.074 3.873 1 89.06 72 GLU B C 1
ATOM 2213 O O . GLU B 1 72 ? -8.703 4.645 4.957 1 89.06 72 GLU B O 1
ATOM 2218 N N . SER B 1 73 ? -7.914 2.998 3.715 1 89.75 73 SER B N 1
ATOM 2219 C CA . SER B 1 73 ? -7.125 2.412 4.793 1 89.75 73 SER B CA 1
ATOM 2220 C C . SER B 1 73 ? -5.77 3.1 4.922 1 89.75 73 SER B C 1
ATOM 2222 O O . SER B 1 73 ? -5.344 3.814 4.016 1 89.75 73 SER B O 1
ATOM 2224 N N . VAL B 1 74 ? -5.133 2.928 6.082 1 90.75 74 VAL B N 1
ATOM 2225 C CA . VAL B 1 74 ? -3.764 3.393 6.281 1 90.75 74 VAL B CA 1
ATOM 2226 C C . VAL B 1 74 ? -2.852 2.793 5.215 1 90.75 74 VAL B C 1
ATOM 2228 O O . VAL B 1 74 ? -1.991 3.484 4.664 1 90.75 74 VAL B O 1
ATOM 2231 N N . SER B 1 75 ? -3.082 1.507 4.859 1 90.44 75 SER B N 1
ATOM 2232 C CA . SER B 1 75 ? -2.273 0.841 3.842 1 90.44 75 SER B CA 1
ATOM 2233 C C . SER B 1 75 ? -2.482 1.469 2.469 1 90.44 75 SER B C 1
ATOM 2235 O O . SER B 1 75 ? -1.545 1.561 1.674 1 90.44 75 SER B O 1
ATOM 2237 N N . ASP B 1 76 ? -3.754 1.863 2.111 1 90.88 76 ASP B N 1
ATOM 2238 C CA . ASP B 1 76 ? -4.012 2.58 0.865 1 90.88 76 ASP B CA 1
ATOM 2239 C C . ASP B 1 76 ? -3.168 3.85 0.779 1 90.88 76 ASP B C 1
ATOM 2241 O O . ASP B 1 76 ? -2.564 4.133 -0.259 1 90.88 76 ASP B O 1
ATOM 2245 N N . HIS B 1 77 ? -3.184 4.543 1.886 1 90.94 77 HIS B N 1
ATOM 2246 C CA . HIS B 1 77 ? -2.422 5.781 1.994 1 90.94 77 HIS B CA 1
ATOM 2247 C C . HIS B 1 77 ? -0.931 5.531 1.802 1 90.94 77 HIS B C 1
ATOM 2249 O O . HIS B 1 77 ? -0.278 6.215 1.011 1 90.94 77 HIS B O 1
ATOM 2255 N N . MET B 1 78 ? -0.433 4.547 2.514 1 92.69 78 MET B N 1
ATOM 2256 C CA . MET B 1 78 ? 0.992 4.23 2.459 1 92.69 78 MET B CA 1
ATOM 2257 C C . MET B 1 78 ? 1.386 3.727 1.075 1 92.69 78 MET B C 1
ATOM 2259 O O . MET B 1 78 ? 2.484 4.012 0.594 1 92.69 78 MET B O 1
ATOM 2263 N N . TYR B 1 79 ? 0.575 2.988 0.452 1 91.69 79 TYR B N 1
ATOM 2264 C CA . TYR B 1 79 ? 0.861 2.504 -0.894 1 91.69 79 TYR B CA 1
ATOM 2265 C C . TYR B 1 79 ? 0.996 3.662 -1.875 1 91.69 79 TYR B C 1
ATOM 2267 O O . TYR B 1 79 ? 1.904 3.676 -2.709 1 91.69 79 TYR B O 1
ATOM 2275 N N . 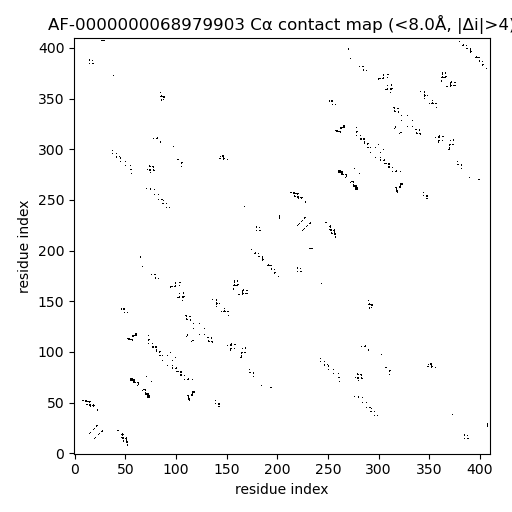ARG B 1 80 ? 0.057 4.586 -1.812 1 89.44 80 ARG B N 1
ATOM 2276 C CA . ARG B 1 80 ? 0.117 5.738 -2.705 1 89.44 80 ARG B CA 1
ATOM 2277 C C . ARG B 1 80 ? 1.417 6.512 -2.516 1 89.44 80 ARG B C 1
ATOM 2279 O O . ARG B 1 80 ? 2.016 6.977 -3.488 1 89.44 80 ARG B O 1
ATOM 2286 N N . MET B 1 81 ? 1.828 6.613 -1.286 1 90.75 81 MET B N 1
ATOM 2287 C CA . MET B 1 81 ? 3.098 7.285 -1.024 1 90.75 81 MET B CA 1
ATOM 2288 C C . MET B 1 81 ? 4.258 6.512 -1.64 1 90.75 81 MET B C 1
ATOM 2290 O O . MET B 1 81 ? 5.176 7.109 -2.207 1 90.75 81 MET B O 1
ATOM 2294 N N . ALA B 1 82 ? 4.223 5.211 -1.472 1 92.94 82 ALA B N 1
ATOM 2295 C CA . ALA B 1 82 ? 5.254 4.387 -2.094 1 92.94 82 ALA B CA 1
ATOM 2296 C C . ALA B 1 82 ? 5.266 4.574 -3.609 1 92.94 82 ALA B C 1
ATOM 2298 O O . ALA B 1 82 ? 6.332 4.707 -4.215 1 92.94 82 ALA B O 1
ATOM 2299 N N . LEU B 1 83 ? 4.125 4.598 -4.215 1 90 83 LEU B N 1
ATOM 2300 C CA . LEU B 1 83 ? 4.004 4.797 -5.656 1 90 83 LEU B CA 1
ATOM 2301 C C . LEU B 1 83 ? 4.605 6.137 -6.07 1 90 83 LEU B C 1
ATOM 2303 O O . LEU B 1 83 ? 5.266 6.227 -7.109 1 90 83 LEU B O 1
ATOM 2307 N N . MET B 1 84 ? 4.43 7.184 -5.293 1 84.69 84 MET B N 1
ATOM 2308 C CA . MET B 1 84 ? 4.957 8.516 -5.582 1 84.69 84 MET B CA 1
ATOM 2309 C C . MET B 1 84 ? 6.477 8.484 -5.688 1 84.69 84 MET B C 1
ATOM 2311 O O . MET B 1 84 ? 7.062 9.227 -6.477 1 84.69 84 MET B O 1
ATOM 2315 N N . THR B 1 85 ? 7.07 7.664 -4.883 1 88.69 85 THR B N 1
ATOM 2316 C CA . THR B 1 85 ? 8.531 7.586 -4.891 1 88.69 85 THR B CA 1
ATOM 2317 C C . THR B 1 85 ? 9.031 7.066 -6.234 1 88.69 85 THR B C 1
ATOM 2319 O O . THR B 1 85 ? 10.133 7.426 -6.668 1 88.69 85 THR B O 1
ATOM 2322 N N . THR B 1 86 ? 8.266 6.219 -6.91 1 85.19 86 THR B N 1
ATOM 2323 C CA . THR B 1 86 ? 8.688 5.594 -8.156 1 85.19 86 THR B CA 1
ATOM 2324 C C . THR B 1 86 ? 8.648 6.602 -9.305 1 85.19 86 THR B C 1
ATOM 2326 O O . THR B 1 86 ? 9.219 6.355 -10.375 1 85.19 86 THR B O 1
ATOM 2329 N N . VAL B 1 87 ? 8.055 7.773 -9.156 1 80.31 87 VAL B N 1
ATOM 2330 C CA . VAL B 1 87 ? 7.906 8.711 -10.266 1 80.31 87 VAL B CA 1
ATOM 2331 C C . VAL B 1 87 ? 8.797 9.93 -10.039 1 80.31 87 VAL B C 1
ATOM 2333 O O . VAL B 1 87 ? 8.719 10.906 -10.781 1 80.31 87 VAL B O 1
ATOM 2336 N N . ILE B 1 88 ? 9.586 9.906 -8.969 1 81.12 88 ILE B N 1
ATOM 2337 C CA . ILE B 1 88 ? 10.578 10.953 -8.797 1 81.12 88 ILE B CA 1
ATOM 2338 C C . ILE B 1 88 ? 11.516 10.977 -10.008 1 81.12 88 ILE B C 1
ATOM 2340 O O . ILE B 1 88 ? 12.125 9.961 -10.344 1 81.12 88 ILE B O 1
ATOM 2344 N N . PRO B 1 89 ? 11.602 12.109 -10.625 1 76.38 89 PRO B N 1
ATOM 2345 C CA . PRO B 1 89 ? 12.461 12.188 -11.812 1 76.38 89 PRO B CA 1
ATOM 2346 C C . PRO B 1 89 ? 13.898 11.758 -11.539 1 76.38 89 PRO B C 1
ATOM 2348 O O . PRO B 1 89 ? 14.438 12.047 -10.469 1 76.38 89 PRO B O 1
ATOM 2351 N N . VAL B 1 90 ? 14.523 11.133 -12.516 1 77.88 90 VAL B N 1
ATOM 2352 C CA . VAL B 1 90 ? 15.852 10.547 -12.375 1 77.88 90 VAL B CA 1
ATOM 2353 C C . VAL B 1 90 ? 16.875 11.633 -12.031 1 77.88 90 VAL B C 1
ATOM 2355 O O . VAL B 1 90 ? 17.781 11.406 -11.242 1 77.88 90 VAL B O 1
ATOM 2358 N N . GLN B 1 91 ? 16.766 12.758 -12.57 1 74.31 91 GLN B N 1
ATOM 2359 C CA . GLN B 1 91 ? 17.703 13.852 -12.367 1 74.31 91 GLN B CA 1
ATOM 2360 C C . GLN B 1 91 ? 17.703 14.312 -10.914 1 74.31 91 GLN B C 1
ATOM 2362 O O . GLN B 1 91 ? 18.688 14.875 -10.438 1 74.31 91 GLN B O 1
ATOM 2367 N N . GLU B 1 92 ? 16.594 14.07 -10.188 1 71.81 92 GLU B N 1
ATOM 2368 C CA . GLU B 1 92 ? 16.469 14.508 -8.805 1 71.81 92 GLU B CA 1
ATOM 2369 C C . GLU B 1 92 ? 16.984 13.438 -7.84 1 71.81 92 GLU B C 1
ATOM 2371 O O . GLU B 1 92 ? 17.078 13.672 -6.637 1 71.81 92 GLU B O 1
ATOM 2376 N N . ARG B 1 93 ? 17.328 12.297 -8.352 1 79.62 93 ARG B N 1
ATOM 2377 C CA . ARG B 1 93 ? 17.688 11.156 -7.52 1 79.62 93 ARG B CA 1
ATOM 2378 C C . ARG B 1 93 ? 19.156 11.234 -7.086 1 79.62 93 ARG B C 1
ATOM 2380 O O . ARG B 1 93 ? 19.609 10.414 -6.293 1 79.62 93 ARG B O 1
ATOM 2387 N N . GLU B 1 94 ? 19.875 12.164 -7.5 1 82.94 94 GLU B N 1
ATOM 2388 C CA . GLU B 1 94 ? 21.266 12.32 -7.109 1 82.94 94 GLU B CA 1
ATOM 2389 C C . GLU B 1 94 ? 21.391 12.82 -5.676 1 82.94 94 GLU B C 1
ATOM 2391 O O . GLU B 1 94 ? 22.359 12.508 -4.984 1 82.94 94 GLU B O 1
ATOM 2396 N N . SER B 1 95 ? 20.469 13.547 -5.152 1 82.19 95 SER B N 1
ATOM 2397 C CA . SER B 1 95 ? 20.547 14.203 -3.85 1 82.19 95 SER B CA 1
ATOM 2398 C C . SER B 1 95 ? 19.844 13.383 -2.775 1 82.19 95 SER B C 1
ATOM 2400 O O . SER B 1 95 ? 20.016 13.633 -1.581 1 82.19 95 SER B O 1
ATOM 2402 N N . ILE B 1 96 ? 19.047 12.445 -3.221 1 87 96 ILE B N 1
ATOM 2403 C CA . ILE B 1 96 ? 18.297 11.641 -2.268 1 87 96 ILE B CA 1
ATOM 2404 C C . ILE B 1 96 ? 18.359 10.172 -2.672 1 87 96 ILE B C 1
ATOM 2406 O O . ILE B 1 96 ? 18.406 9.844 -3.861 1 87 96 ILE B O 1
ATOM 2410 N N . SER B 1 97 ? 18.422 9.312 -1.699 1 93.5 97 SER B N 1
ATOM 2411 C CA . SER B 1 97 ? 18.281 7.887 -1.96 1 93.5 97 SER B CA 1
ATOM 2412 C C . SER B 1 97 ? 16.812 7.504 -2.127 1 93.5 97 SER B C 1
ATOM 2414 O O . SER B 1 97 ? 16.078 7.387 -1.142 1 93.5 97 SER B O 1
ATOM 2416 N N . VAL B 1 98 ? 16.422 7.238 -3.373 1 90.62 98 VAL B N 1
ATOM 2417 C CA . VAL B 1 98 ? 15.031 6.898 -3.666 1 90.62 98 VAL B CA 1
ATOM 2418 C C . VAL B 1 98 ? 14.672 5.57 -3.002 1 90.62 98 VAL B C 1
ATOM 2420 O O . VAL B 1 98 ? 13.547 5.379 -2.541 1 90.62 98 VAL B O 1
ATOM 2423 N N . ASP B 1 99 ? 15.695 4.68 -2.943 1 93.69 99 ASP B N 1
ATOM 2424 C CA . ASP B 1 99 ? 15.453 3.383 -2.32 1 93.69 99 ASP B CA 1
ATOM 2425 C C . ASP B 1 99 ? 15.156 3.537 -0.831 1 93.69 99 ASP B C 1
ATOM 2427 O O . ASP B 1 99 ? 14.242 2.889 -0.305 1 93.69 99 ASP B O 1
ATOM 2431 N N . ARG B 1 100 ? 15.922 4.324 -0.197 1 94.75 100 ARG B N 1
ATOM 2432 C CA . ARG B 1 100 ? 15.695 4.578 1.223 1 94.75 100 ARG B CA 1
ATOM 2433 C C . ARG B 1 100 ? 14.352 5.266 1.449 1 94.75 100 ARG B C 1
ATOM 2435 O O . ARG B 1 100 ? 13.609 4.906 2.365 1 94.75 100 ARG B O 1
ATOM 2442 N N . LEU B 1 101 ? 14.039 6.262 0.606 1 94.62 101 LEU B N 1
ATOM 2443 C CA . LEU B 1 101 ? 12.758 6.965 0.672 1 94.62 101 LEU B CA 1
ATOM 2444 C C . LEU B 1 101 ? 11.602 5.996 0.489 1 94.62 101 LEU B C 1
ATOM 2446 O O . LEU B 1 101 ? 10.617 6.055 1.229 1 94.62 101 LEU B O 1
ATOM 2450 N N . LEU B 1 102 ? 11.711 5.102 -0.492 1 95.88 102 LEU B N 1
ATOM 2451 C CA . LEU B 1 102 ? 10.672 4.113 -0.753 1 95.88 102 LEU B CA 1
ATOM 2452 C C . LEU B 1 102 ? 10.445 3.227 0.468 1 95.88 102 LEU B C 1
ATOM 2454 O O . LEU B 1 102 ? 9.305 3.033 0.895 1 95.88 102 LEU B O 1
ATOM 2458 N N . LYS B 1 103 ? 11.484 2.729 1.077 1 96.44 103 LYS B N 1
ATOM 2459 C CA . LYS B 1 103 ? 11.359 1.915 2.283 1 96.44 103 LYS B CA 1
ATOM 2460 C C . LYS B 1 103 ? 10.711 2.705 3.412 1 96.44 103 LYS B C 1
ATOM 2462 O O . LYS B 1 103 ? 9.867 2.176 4.141 1 96.44 103 LYS B O 1
ATOM 2467 N N . MET B 1 104 ? 11.07 3.922 3.514 1 96.94 104 MET B N 1
ATOM 2468 C CA . MET B 1 104 ? 10.523 4.777 4.566 1 96.94 104 MET B CA 1
ATOM 2469 C C . MET B 1 104 ? 9.023 4.969 4.387 1 96.94 104 MET B C 1
ATOM 2471 O O . MET B 1 104 ? 8.266 4.914 5.355 1 96.94 104 MET B O 1
ATOM 2475 N N . THR B 1 105 ? 8.562 5.199 3.121 1 96 105 THR B N 1
ATOM 2476 C CA . THR B 1 105 ? 7.133 5.371 2.865 1 96 105 THR B CA 1
ATOM 2477 C C . THR B 1 105 ? 6.363 4.113 3.256 1 96 105 THR B C 1
ATOM 2479 O O . THR B 1 105 ? 5.188 4.191 3.629 1 96 105 THR B O 1
ATOM 2482 N N . VAL B 1 106 ? 6.984 2.971 3.252 1 94.88 106 VAL B N 1
ATOM 2483 C CA . VAL B 1 106 ? 6.328 1.696 3.531 1 94.88 106 VAL B CA 1
ATOM 2484 C C . VAL B 1 106 ? 6.215 1.492 5.039 1 94.88 106 VAL B C 1
ATOM 2486 O O . VAL B 1 106 ? 5.281 0.841 5.516 1 94.88 106 VAL B O 1
ATOM 2489 N N . VAL B 1 107 ? 7.098 2.166 5.832 1 94.12 107 VAL B N 1
ATOM 2490 C CA . VAL B 1 107 ? 7.133 1.732 7.227 1 94.12 107 VAL B CA 1
ATOM 2491 C C . VAL B 1 107 ? 6.77 2.9 8.141 1 94.12 107 VAL B C 1
ATOM 2493 O O . VAL B 1 107 ? 6.539 2.713 9.336 1 94.12 107 VAL B O 1
ATOM 2496 N N . HIS B 1 108 ? 6.656 4.129 7.621 1 94.94 108 HIS B N 1
ATOM 2497 C CA . HIS B 1 108 ? 6.59 5.309 8.477 1 94.94 108 HIS B CA 1
ATOM 2498 C C . HIS B 1 108 ? 5.336 5.285 9.352 1 94.94 108 HIS B C 1
ATOM 2500 O O . HIS B 1 108 ? 5.379 5.699 10.516 1 94.94 108 HIS B O 1
ATOM 2506 N N . ASP B 1 109 ? 4.223 4.785 8.859 1 93.12 109 ASP B N 1
ATOM 2507 C CA . ASP B 1 109 ? 2.967 4.773 9.609 1 93.12 109 ASP B CA 1
ATOM 2508 C C . ASP B 1 109 ? 2.627 3.363 10.086 1 93.12 109 ASP B C 1
ATOM 2510 O O . ASP B 1 109 ? 1.47 3.068 10.398 1 93.12 109 ASP B O 1
ATOM 2514 N N . LEU B 1 110 ? 3.58 2.459 10.133 1 89.62 110 LEU B N 1
ATOM 2515 C CA . LEU B 1 110 ? 3.352 1.071 10.523 1 89.62 110 LEU B CA 1
ATOM 2516 C C . LEU B 1 110 ? 2.703 0.99 11.898 1 89.62 110 LEU B C 1
ATOM 2518 O O . LEU B 1 110 ? 1.842 0.139 12.133 1 89.62 110 LEU B O 1
ATOM 2522 N N . ALA B 1 111 ? 3.143 1.817 12.805 1 88.12 111 ALA B N 1
ATOM 2523 C CA . ALA B 1 111 ? 2.59 1.815 14.156 1 88.12 111 ALA B CA 1
ATOM 2524 C C . ALA B 1 111 ? 1.081 2.045 14.133 1 88.12 111 ALA B C 1
ATOM 2526 O O . ALA B 1 111 ? 0.348 1.477 14.945 1 88.12 111 ALA B O 1
ATOM 2527 N N . GLU B 1 112 ? 0.531 2.838 13.188 1 86.75 112 GLU B N 1
ATOM 2528 C CA . GLU B 1 112 ? -0.895 3.137 13.078 1 86.75 112 GLU B CA 1
ATOM 2529 C C . GLU B 1 112 ? -1.689 1.897 12.672 1 86.75 112 GLU B C 1
ATOM 2531 O O . GLU B 1 112 ? -2.863 1.765 13.031 1 86.75 112 GLU B O 1
ATOM 2536 N N . CYS B 1 113 ? -1.053 1.029 11.953 1 77.88 113 CYS B N 1
ATOM 2537 C CA . CYS B 1 113 ? -1.723 -0.204 11.555 1 77.88 113 CYS B CA 1
ATOM 2538 C C . CYS B 1 113 ? -1.988 -1.095 12.758 1 77.88 113 CYS B C 1
ATOM 2540 O O . CYS B 1 113 ? -2.836 -1.988 12.703 1 77.88 113 CYS B O 1
ATOM 2542 N N . ILE B 1 114 ? -1.296 -0.816 13.875 1 76.69 114 ILE B N 1
ATOM 2543 C CA . ILE B 1 114 ? -1.429 -1.629 15.078 1 76.69 114 ILE B CA 1
ATOM 2544 C C . ILE B 1 114 ? -2.281 -0.891 16.109 1 76.69 114 ILE B C 1
ATOM 2546 O O . ILE B 1 114 ? -3.258 -1.442 16.625 1 76.69 114 ILE B O 1
ATOM 2550 N N . VAL B 1 115 ? -2 0.365 16.312 1 81.88 115 VAL B N 1
ATOM 2551 C CA . VAL B 1 115 ? -2.65 1.113 17.375 1 81.88 115 VAL B CA 1
ATOM 2552 C C . VAL B 1 115 ? -3.889 1.824 16.828 1 81.88 115 VAL B C 1
ATOM 2554 O O . VAL B 1 115 ? -4.727 2.301 17.609 1 81.88 115 VAL B O 1
ATOM 2557 N N . GLY B 1 116 ? -4.031 1.815 15.539 1 83.06 116 GLY B N 1
ATOM 2558 C CA . GLY B 1 116 ? -5.098 2.596 14.938 1 83.06 116 GLY B CA 1
ATOM 2559 C C . GLY B 1 116 ? -4.66 3.994 14.539 1 83.06 116 GLY B C 1
ATOM 2560 O O . GLY B 1 116 ? -3.586 4.449 14.93 1 83.06 116 GLY B O 1
ATOM 2561 N N . ASP B 1 117 ? -5.441 4.582 13.711 1 85.56 117 ASP B N 1
ATOM 2562 C CA . ASP B 1 117 ? -5.188 5.953 13.281 1 85.56 117 ASP B CA 1
ATOM 2563 C C . ASP B 1 117 ? -5.684 6.957 14.32 1 85.56 117 ASP B C 1
ATOM 2565 O O . ASP B 1 117 ? -6.879 7.25 14.383 1 85.56 117 ASP B O 1
ATOM 2569 N N . ILE B 1 118 ? -4.812 7.461 15.102 1 82.94 118 ILE B N 1
ATOM 2570 C CA . ILE B 1 118 ? -5.141 8.438 16.141 1 82.94 118 ILE B CA 1
ATOM 2571 C C . ILE B 1 118 ? -5.078 9.844 15.555 1 82.94 118 ILE B C 1
ATOM 2573 O O . ILE B 1 118 ? -4.031 10.266 15.055 1 82.94 118 ILE B O 1
ATOM 2577 N N . THR B 1 119 ? -6.121 10.531 15.625 1 83 119 THR B N 1
ATOM 2578 C CA . THR B 1 119 ? -6.223 11.891 15.102 1 83 119 THR B CA 1
ATOM 2579 C C . THR B 1 119 ? -6.246 12.906 16.234 1 83 119 THR B C 1
ATOM 2581 O O . THR B 1 119 ? -6.371 12.531 17.406 1 83 119 THR B O 1
ATOM 2584 N N . PRO B 1 120 ? -6.094 14.18 15.906 1 79.94 120 PRO B N 1
ATOM 2585 C CA . PRO B 1 120 ? -6.129 15.211 16.938 1 79.94 120 PRO B CA 1
ATOM 2586 C C . PRO B 1 120 ? -7.457 15.242 17.703 1 79.94 120 PRO B C 1
ATOM 2588 O O . PRO B 1 120 ? -7.523 15.766 18.812 1 79.94 120 PRO B O 1
ATOM 2591 N N . HIS B 1 121 ? -8.445 14.68 17.266 1 80.31 121 HIS B N 1
ATOM 2592 C CA . HIS B 1 121 ? -9.773 14.75 17.859 1 80.31 121 HIS B CA 1
ATOM 2593 C C . HIS B 1 121 ? -10.031 13.555 18.766 1 80.31 121 HIS B C 1
ATOM 2595 O O . HIS B 1 121 ? -11.086 13.477 19.406 1 80.31 121 HIS B O 1
ATOM 2601 N N . CYS B 1 122 ? -9.164 12.594 18.922 1 82.56 122 CYS B N 1
ATOM 2602 C CA . CYS B 1 122 ? -9.305 11.414 19.766 1 82.56 122 CYS B CA 1
ATOM 2603 C C . CYS B 1 122 ? -8.953 11.742 21.203 1 82.56 122 CYS B C 1
ATOM 2605 O O . CYS B 1 122 ? -9.062 10.875 22.078 1 82.56 122 CYS B O 1
ATOM 2607 N N . ASN B 1 123 ? -8.617 12.93 21.562 1 85.62 123 ASN B N 1
ATOM 2608 C CA . ASN B 1 123 ? -8.305 13.352 22.922 1 85.62 123 ASN B CA 1
ATOM 2609 C C . ASN B 1 123 ? -7.133 12.57 23.5 1 85.62 123 ASN B C 1
ATOM 2611 O O . ASN B 1 123 ? -7.188 12.117 24.641 1 85.62 123 ASN B O 1
ATOM 2615 N N . VAL B 1 124 ? -6.25 12.18 22.766 1 88.06 124 VAL B N 1
ATOM 2616 C CA . VAL B 1 124 ? -4.992 11.555 23.156 1 88.06 124 VAL B CA 1
ATOM 2617 C C . VAL B 1 124 ? -3.85 12.555 23.031 1 88.06 124 VAL B C 1
ATOM 2619 O O . VAL B 1 124 ? -3.697 13.203 21.984 1 88.06 124 VAL B O 1
ATOM 2622 N N . SER B 1 125 ? -3.156 12.781 24.062 1 90.94 125 SER B N 1
ATOM 2623 C CA . SER B 1 125 ? -2.051 13.727 24.031 1 90.94 125 SER B CA 1
ATOM 2624 C C . SER B 1 125 ? -0.965 13.289 23.062 1 90.94 125 SER B C 1
ATOM 2626 O O . SER B 1 125 ? -0.894 12.109 22.703 1 90.94 125 SER B O 1
ATOM 2628 N N . ARG B 1 126 ? -0.15 14.203 22.703 1 87.31 126 ARG B N 1
ATOM 2629 C CA . ARG B 1 126 ? 0.959 13.906 21.797 1 87.31 126 ARG B CA 1
ATOM 2630 C C . ARG B 1 126 ? 1.909 12.883 22.422 1 87.31 126 ARG B C 1
ATOM 2632 O O . ARG B 1 126 ? 2.395 11.984 21.734 1 87.31 126 ARG B O 1
ATOM 2639 N N . GLU B 1 127 ? 2.139 13.078 23.672 1 90.75 127 GLU B N 1
ATOM 2640 C CA . GLU B 1 127 ? 3.027 12.18 24.391 1 90.75 127 GLU B CA 1
ATOM 2641 C C . GLU B 1 127 ? 2.451 10.766 24.453 1 90.75 127 GLU B C 1
ATOM 2643 O O . GLU B 1 127 ? 3.174 9.781 24.266 1 90.75 127 GLU B O 1
ATOM 2648 N N . GLU B 1 128 ? 1.17 10.664 24.75 1 91.88 128 GLU B N 1
ATOM 2649 C CA . GLU B 1 128 ? 0.514 9.367 24.812 1 91.88 128 GLU B CA 1
ATOM 2650 C C . GLU B 1 128 ? 0.486 8.688 23.453 1 91.88 128 GLU B C 1
ATOM 2652 O O . GLU B 1 128 ? 0.651 7.473 23.344 1 91.88 128 GLU B O 1
ATOM 2657 N N . LYS B 1 129 ? 0.239 9.461 22.453 1 89.56 129 LYS B N 1
ATOM 2658 C CA . LYS B 1 129 ? 0.288 8.922 21.094 1 89.56 129 LYS B CA 1
ATOM 2659 C C . LYS B 1 129 ? 1.662 8.328 20.781 1 89.56 129 LYS B C 1
ATOM 2661 O O . LYS B 1 129 ? 1.764 7.219 20.266 1 89.56 129 LYS B O 1
ATOM 2666 N N . LEU B 1 130 ? 2.676 9.094 21.062 1 89.81 130 LEU B N 1
ATOM 2667 C CA . LEU B 1 130 ? 4.039 8.641 20.812 1 89.81 130 LEU B CA 1
ATOM 2668 C C . LEU B 1 130 ? 4.332 7.359 21.578 1 89.81 130 LEU B C 1
ATOM 2670 O O . LEU B 1 130 ? 4.988 6.453 21.062 1 89.81 130 LEU B O 1
ATOM 2674 N N . ARG B 1 131 ? 3.926 7.32 22.812 1 93.12 131 ARG B N 1
ATOM 2675 C CA . ARG B 1 131 ? 4.129 6.137 23.641 1 93.12 131 ARG B CA 1
ATOM 2676 C C . ARG B 1 131 ? 3.465 4.914 23.016 1 93.12 131 ARG B C 1
ATOM 2678 O O . ARG B 1 131 ? 4.086 3.854 22.891 1 93.12 131 ARG B O 1
ATOM 2685 N N . ARG B 1 132 ? 2.227 4.992 22.641 1 90.69 132 ARG B N 1
ATOM 2686 C CA . ARG B 1 132 ? 1.481 3.893 22.031 1 90.69 132 ARG B CA 1
ATOM 2687 C C . ARG B 1 132 ? 2.137 3.436 20.734 1 90.69 132 ARG B C 1
ATOM 2689 O O . ARG B 1 132 ? 2.256 2.234 20.484 1 90.69 132 ARG B O 1
ATOM 2696 N N . GLU B 1 133 ? 2.539 4.395 19.906 1 91.19 133 GLU B N 1
ATOM 2697 C CA . GLU B 1 133 ? 3.184 4.062 18.641 1 91.19 133 GLU B CA 1
ATOM 2698 C C . GLU B 1 133 ? 4.531 3.383 18.875 1 91.19 133 GLU B C 1
ATOM 2700 O O . GLU B 1 133 ? 4.887 2.445 18.156 1 91.19 133 GLU B O 1
ATOM 2705 N N . THR B 1 134 ? 5.254 3.863 19.859 1 93.25 134 THR B N 1
ATOM 2706 C CA . THR B 1 134 ? 6.543 3.258 20.188 1 93.25 134 THR B CA 1
ATOM 2707 C C . THR B 1 134 ? 6.359 1.821 20.656 1 93.25 134 THR B C 1
ATOM 2709 O O . THR B 1 134 ? 7.102 0.926 20.25 1 93.25 134 THR B O 1
ATOM 2712 N N . GLU B 1 135 ? 5.414 1.623 21.484 1 90.56 135 GLU B N 1
ATOM 2713 C CA . GLU B 1 135 ? 5.125 0.278 21.969 1 90.56 135 GLU B CA 1
ATOM 2714 C C . GLU B 1 135 ? 4.719 -0.648 20.828 1 90.56 135 GLU B C 1
ATOM 2716 O O . GLU B 1 135 ? 5.117 -1.814 20.797 1 90.56 135 GLU B O 1
ATOM 2721 N N . ALA B 1 136 ? 3.924 -0.115 19.953 1 86.56 136 ALA B N 1
ATOM 2722 C CA . ALA B 1 136 ? 3.49 -0.889 18.797 1 86.56 136 ALA B CA 1
ATOM 2723 C C . ALA B 1 136 ? 4.684 -1.299 17.938 1 86.56 136 ALA B C 1
ATOM 2725 O O . ALA B 1 136 ? 4.777 -2.449 17.5 1 86.56 136 ALA B O 1
ATOM 2726 N N . MET B 1 137 ? 5.582 -0.348 17.688 1 88.56 137 MET B N 1
ATOM 2727 C CA . MET B 1 137 ? 6.762 -0.639 16.875 1 88.56 137 MET B CA 1
ATOM 2728 C C . MET B 1 137 ? 7.652 -1.67 17.562 1 88.56 137 MET B C 1
ATOM 2730 O O . MET B 1 137 ? 8.211 -2.547 16.906 1 88.56 137 MET B O 1
ATOM 2734 N N . ASP B 1 138 ? 7.758 -1.547 18.875 1 87.12 138 ASP B N 1
ATOM 2735 C CA . ASP B 1 138 ? 8.555 -2.506 19.641 1 87.12 138 ASP B CA 1
ATOM 2736 C C . ASP B 1 138 ? 7.988 -3.918 19.5 1 87.12 138 ASP B C 1
ATOM 2738 O O . ASP B 1 138 ? 8.742 -4.875 19.312 1 87.12 138 ASP B O 1
ATOM 2742 N N . ARG B 1 139 ? 6.746 -4.031 19.594 1 79.5 139 ARG B N 1
ATOM 2743 C CA . ARG B 1 139 ? 6.09 -5.328 19.453 1 79.5 139 ARG B CA 1
ATOM 2744 C C . ARG B 1 139 ? 6.301 -5.898 18.062 1 79.5 139 ARG B C 1
ATOM 2746 O O . ARG B 1 139 ? 6.598 -7.086 17.906 1 79.5 139 ARG B O 1
ATOM 2753 N N . LEU B 1 140 ? 6.094 -5.066 17.094 1 78.56 140 LEU B N 1
ATOM 2754 C CA . LEU B 1 140 ? 6.281 -5.484 15.719 1 78.56 140 LEU B CA 1
ATOM 2755 C C . LEU B 1 140 ? 7.707 -5.969 15.484 1 78.56 140 LEU B C 1
ATOM 2757 O O . LEU B 1 140 ? 7.922 -6.988 14.82 1 78.56 140 LEU B O 1
ATOM 2761 N N . CYS B 1 141 ? 8.656 -5.23 16 1 81.25 141 CYS B N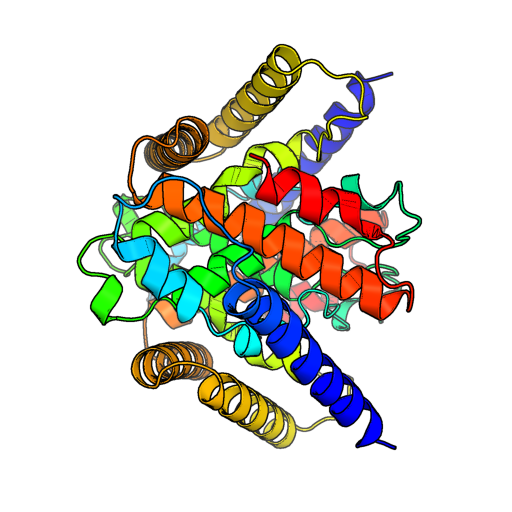 1
ATOM 2762 C CA . CYS B 1 141 ? 10.07 -5.516 15.758 1 81.25 141 CYS B CA 1
ATOM 2763 C C . CYS B 1 141 ? 10.492 -6.801 16.453 1 81.25 141 CYS B C 1
ATOM 2765 O O . CYS B 1 141 ? 11.484 -7.422 16.078 1 81.25 141 CYS B O 1
ATOM 2767 N N . GLN B 1 142 ? 9.781 -7.238 17.484 1 77.44 142 GLN B N 1
ATOM 2768 C CA . GLN B 1 142 ? 10.07 -8.492 18.156 1 77.44 142 GLN B CA 1
ATOM 2769 C C . GLN B 1 142 ? 9.68 -9.688 17.297 1 77.44 142 GLN B C 1
ATOM 2771 O O . GLN B 1 142 ? 10.164 -10.805 17.516 1 77.44 142 GLN B O 1
ATOM 2776 N N . LEU B 1 143 ? 8.898 -9.445 16.297 1 71.31 143 LEU B N 1
ATOM 2777 C CA . LEU B 1 143 ? 8.352 -10.531 15.492 1 71.31 143 LEU B CA 1
ATOM 2778 C C . LEU B 1 143 ? 9.203 -10.766 14.242 1 71.31 143 LEU B C 1
ATOM 2780 O O . LEU B 1 143 ? 8.945 -11.703 13.484 1 71.31 143 LEU B O 1
ATOM 2784 N N . ILE B 1 144 ? 10.156 -9.922 14.023 1 75.25 144 ILE B N 1
ATOM 2785 C CA . ILE B 1 144 ? 10.961 -10.047 12.805 1 75.25 144 ILE B CA 1
ATOM 2786 C C . ILE B 1 144 ? 12.438 -10.156 13.172 1 75.25 144 ILE B C 1
ATOM 2788 O O . ILE B 1 144 ? 12.828 -9.859 14.305 1 75.25 144 ILE B O 1
ATOM 2792 N N . PRO B 1 145 ? 13.297 -10.68 12.266 1 74.56 145 PRO B N 1
ATOM 2793 C CA . PRO B 1 145 ? 14.727 -10.773 12.562 1 74.56 145 PRO B CA 1
ATOM 2794 C C . PRO B 1 145 ? 15.328 -9.445 13.008 1 74.56 145 PRO B C 1
ATOM 2796 O O . PRO B 1 145 ? 14.93 -8.383 12.523 1 74.56 145 PRO B O 1
ATOM 2799 N N . LYS B 1 146 ? 16.328 -9.555 13.852 1 83.25 146 LYS B N 1
ATOM 2800 C CA . LYS B 1 146 ? 16.906 -8.398 14.531 1 83.25 146 LYS B CA 1
ATOM 2801 C C .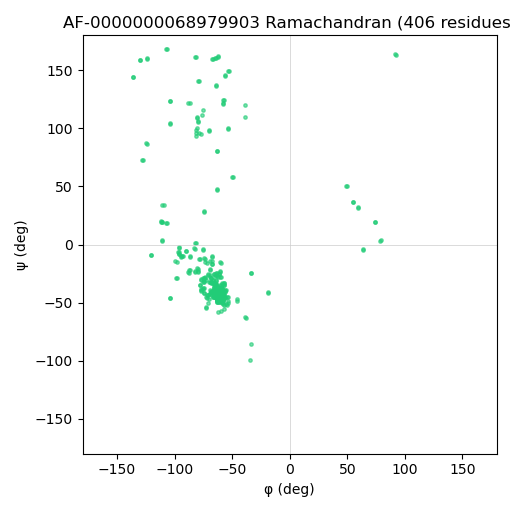 LYS B 1 146 ? 17.406 -7.363 13.531 1 83.25 146 LYS B C 1
ATOM 2803 O O . LYS B 1 146 ? 17.156 -6.168 13.688 1 83.25 146 LYS B O 1
ATOM 2808 N N . GLU B 1 147 ? 18.109 -7.793 12.492 1 86 147 GLU B N 1
ATOM 2809 C CA . GLU B 1 147 ? 18.672 -6.859 11.523 1 86 147 GLU B CA 1
ATOM 2810 C C . GLU B 1 147 ? 17.578 -6.094 10.789 1 86 147 GLU B C 1
ATOM 2812 O O . GLU B 1 147 ? 17.703 -4.895 10.531 1 86 147 GLU B O 1
ATOM 2817 N N . ASN B 1 148 ? 16.5 -6.797 10.422 1 86.19 148 ASN B N 1
ATOM 2818 C CA . ASN B 1 148 ? 15.359 -6.145 9.789 1 86.19 148 ASN B CA 1
ATOM 2819 C C . ASN B 1 148 ? 14.672 -5.16 10.734 1 86.19 148 ASN B C 1
ATOM 2821 O O . ASN B 1 148 ? 14.305 -4.055 10.32 1 86.19 148 ASN B O 1
ATOM 2825 N N . ALA B 1 149 ? 14.5 -5.637 11.977 1 87.19 149 ALA B N 1
ATOM 2826 C CA . ALA B 1 149 ? 13.883 -4.793 12.992 1 87.19 149 ALA B CA 1
ATOM 2827 C C . ALA B 1 149 ? 14.656 -3.492 13.172 1 87.19 149 ALA B C 1
ATOM 2829 O O . ALA B 1 149 ? 14.062 -2.412 13.242 1 87.19 149 ALA B O 1
ATOM 2830 N N . GLU B 1 150 ? 15.945 -3.561 13.258 1 94.06 150 GLU B N 1
ATOM 2831 C CA . GLU B 1 150 ? 16.797 -2.385 13.414 1 94.06 150 GLU B CA 1
ATOM 2832 C C . GLU B 1 150 ? 16.641 -1.429 12.242 1 94.06 150 GLU B C 1
ATOM 2834 O O . GLU B 1 150 ? 16.547 -0.214 12.43 1 94.06 150 GLU B O 1
ATOM 2839 N N . GLU B 1 151 ? 16.578 -1.964 11.047 1 92.62 151 GLU B N 1
ATOM 2840 C CA . GLU B 1 151 ? 16.406 -1.14 9.852 1 92.62 151 GLU B CA 1
ATOM 2841 C C . GLU B 1 151 ? 15.07 -0.417 9.867 1 92.62 151 GLU B C 1
ATOM 2843 O O . GLU B 1 151 ? 15 0.781 9.578 1 92.62 151 GLU B O 1
ATOM 2848 N N . ILE B 1 152 ? 14.031 -1.141 10.195 1 92.5 152 ILE B N 1
ATOM 2849 C CA . ILE B 1 152 ? 12.68 -0.584 10.203 1 92.5 152 ILE B CA 1
ATOM 2850 C C . ILE B 1 152 ? 12.57 0.493 11.273 1 92.5 152 ILE B C 1
ATOM 2852 O O . ILE B 1 152 ? 12.031 1.573 11.031 1 92.5 152 ILE B O 1
ATOM 2856 N N . LEU B 1 153 ? 13.141 0.195 12.414 1 94.94 153 LEU B N 1
ATOM 2857 C CA . LEU B 1 153 ? 13.086 1.155 13.516 1 94.94 153 LEU B CA 1
ATOM 2858 C C . LEU B 1 153 ? 13.867 2.418 13.164 1 94.94 153 LEU B C 1
ATOM 2860 O O . LEU B 1 153 ? 13.438 3.527 13.492 1 94.94 153 LEU B O 1
ATOM 2864 N N . LEU B 1 154 ? 15.008 2.256 12.57 1 96.31 154 LEU B N 1
ATOM 2865 C CA . LEU B 1 154 ? 15.812 3.4 12.164 1 96.31 154 LEU B CA 1
ATOM 2866 C C . LEU B 1 154 ? 15.055 4.273 11.172 1 96.31 154 LEU B C 1
ATOM 2868 O O . LEU B 1 154 ? 15.055 5.5 11.281 1 96.31 154 LEU B O 1
ATOM 2872 N N . LEU B 1 155 ? 14.422 3.682 10.188 1 96.81 155 LEU B N 1
ATOM 2873 C CA . LEU B 1 155 ? 13.648 4.418 9.195 1 96.81 155 LEU B CA 1
ATOM 2874 C C . LEU B 1 155 ? 12.484 5.152 9.859 1 96.81 155 LEU B C 1
ATOM 2876 O O . LEU B 1 155 ? 12.219 6.312 9.531 1 96.81 155 LEU B O 1
ATOM 2880 N N . TRP B 1 156 ? 11.812 4.449 10.766 1 96.12 156 TRP B N 1
ATOM 2881 C CA . TRP B 1 156 ? 10.68 5.027 11.477 1 96.12 156 TRP B CA 1
ATOM 2882 C C . TRP B 1 156 ? 11.117 6.234 12.305 1 96.12 156 TRP B C 1
ATOM 2884 O O . TRP B 1 156 ? 10.461 7.273 12.297 1 96.12 156 TRP B O 1
ATOM 2894 N N . GLN B 1 157 ? 12.242 6.137 12.984 1 95.56 157 GLN B N 1
ATOM 2895 C CA . GLN B 1 157 ? 12.789 7.23 13.781 1 95.56 157 GLN B CA 1
ATOM 2896 C C . GLN B 1 157 ? 13.227 8.391 12.891 1 95.56 157 GLN B C 1
ATOM 2898 O O . GLN B 1 157 ? 13 9.555 13.227 1 95.56 157 GLN B O 1
ATOM 2903 N N . GLU B 1 158 ? 13.914 8.07 11.812 1 96.38 158 GLU B N 1
ATOM 2904 C CA . GLU B 1 158 ? 14.32 9.078 10.844 1 96.38 158 GLU B CA 1
ATOM 2905 C C . GLU B 1 158 ? 13.133 9.898 10.359 1 96.38 158 GLU B C 1
ATOM 2907 O O . GLU B 1 158 ? 13.211 11.125 10.258 1 96.38 158 GLU B O 1
ATOM 2912 N N . TYR B 1 159 ? 12.055 9.25 10.047 1 96.44 159 TYR B N 1
ATOM 2913 C CA . TYR B 1 159 ? 10.836 9.922 9.609 1 96.44 159 TYR B CA 1
ATOM 2914 C C . TYR B 1 159 ? 10.305 10.859 10.688 1 96.44 159 TYR B C 1
ATOM 2916 O O . TYR B 1 159 ? 10 12.023 10.414 1 96.44 159 TYR B O 1
ATOM 2924 N N . ASN B 1 160 ? 10.211 10.336 11.953 1 94 160 ASN B N 1
ATOM 2925 C CA . ASN B 1 160 ? 9.617 11.094 13.055 1 94 160 ASN B CA 1
ATOM 2926 C C . ASN B 1 160 ? 10.477 12.305 13.422 1 94 160 ASN B C 1
ATOM 2928 O O . ASN B 1 160 ? 9.945 13.352 13.812 1 94 160 ASN B O 1
ATOM 2932 N N . THR B 1 161 ? 11.773 12.172 13.234 1 94.88 161 THR B N 1
ATOM 2933 C CA . THR B 1 161 ? 12.664 13.258 13.625 1 94.88 161 THR B CA 1
ATOM 2934 C C . THR B 1 161 ? 12.992 14.141 12.43 1 94.88 161 THR B C 1
ATOM 2936 O O . THR B 1 161 ? 13.633 15.188 12.578 1 94.88 161 THR B O 1
ATOM 2939 N N . GLN B 1 162 ? 12.586 13.719 11.219 1 92.56 162 GLN B N 1
ATOM 2940 C CA . GLN B 1 162 ? 12.875 14.445 9.992 1 92.56 162 GLN B CA 1
ATOM 2941 C C . GLN B 1 162 ? 14.359 14.797 9.906 1 92.56 162 GLN B C 1
ATOM 2943 O O . GLN B 1 162 ? 14.719 15.945 9.633 1 92.56 162 GLN B O 1
ATOM 2948 N N . SER B 1 163 ? 15.25 13.883 10.102 1 94.44 163 SER B N 1
ATOM 2949 C CA . SER B 1 163 ? 16.672 14.117 10.297 1 94.44 163 SER B CA 1
ATOM 2950 C C . SER B 1 163 ? 17.438 14 8.977 1 94.44 163 SER B C 1
ATOM 2952 O O . SER B 1 163 ? 18.625 14.312 8.914 1 94.44 163 SER B O 1
ATOM 2954 N N . THR B 1 164 ? 16.891 13.531 7.875 1 93.56 164 THR B N 1
ATOM 2955 C CA . THR B 1 164 ? 17.516 13.375 6.566 1 93.56 164 THR B CA 1
ATOM 2956 C C . THR B 1 164 ? 16.641 13.992 5.477 1 93.56 164 THR B C 1
ATOM 2958 O O . THR B 1 164 ? 15.445 14.203 5.676 1 93.56 164 THR B O 1
ATOM 2961 N N . PRO B 1 165 ? 17.219 14.312 4.344 1 87.56 165 PRO B N 1
ATOM 2962 C CA . PRO B 1 165 ? 16.406 14.812 3.234 1 87.56 165 PRO B CA 1
ATOM 2963 C C . PRO B 1 165 ? 15.305 13.844 2.83 1 87.56 165 PRO B C 1
ATOM 2965 O O . PRO B 1 165 ? 14.211 14.266 2.445 1 87.56 165 PRO B O 1
ATOM 2968 N N . GLU B 1 166 ? 15.594 12.547 2.92 1 91.56 166 GLU B N 1
ATOM 2969 C CA . GLU B 1 166 ? 14.578 11.539 2.613 1 91.56 166 GLU B CA 1
ATOM 2970 C C . GLU B 1 166 ? 13.391 11.641 3.57 1 91.56 166 GLU B C 1
ATOM 2972 O O . GLU B 1 166 ? 12.242 11.562 3.145 1 91.56 166 GLU B O 1
ATOM 2977 N N . ALA B 1 167 ? 13.711 11.867 4.824 1 93.44 167 ALA B N 1
ATOM 2978 C CA . ALA B 1 167 ? 12.664 11.953 5.832 1 93.44 167 ALA B CA 1
ATOM 2979 C C . ALA B 1 167 ? 11.805 13.195 5.625 1 93.44 167 ALA B C 1
ATOM 2981 O O . ALA B 1 167 ? 10.578 13.148 5.762 1 93.44 167 ALA B O 1
ATOM 2982 N N . VAL B 1 168 ? 12.398 14.273 5.309 1 87.5 168 VAL B N 1
ATOM 2983 C CA . VAL B 1 168 ? 11.688 15.516 5.043 1 87.5 168 VAL B CA 1
ATOM 2984 C C . VAL B 1 168 ? 10.781 15.336 3.824 1 87.5 168 VAL B C 1
ATOM 2986 O O . VAL B 1 168 ? 9.602 15.703 3.857 1 87.5 168 VAL B O 1
ATOM 29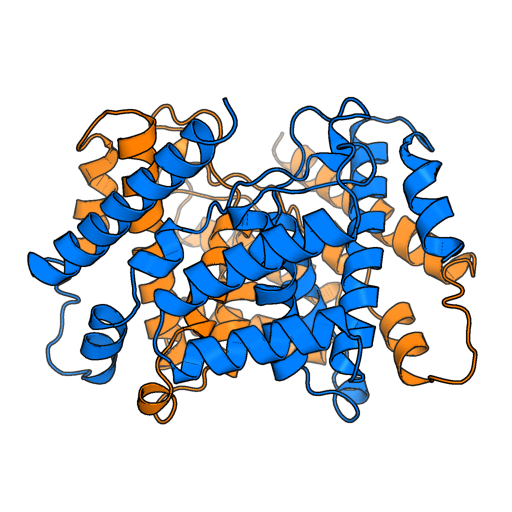89 N N . LEU B 1 169 ? 11.344 14.781 2.783 1 86.88 169 LEU B N 1
ATOM 2990 C CA . LEU B 1 169 ? 10.562 14.547 1.571 1 86.88 169 LEU B CA 1
ATOM 2991 C C . LEU B 1 169 ? 9.414 13.578 1.839 1 86.88 169 LEU B C 1
ATOM 2993 O O . LEU B 1 169 ? 8.312 13.75 1.31 1 86.88 169 LEU B O 1
ATOM 2997 N N . CYS B 1 170 ? 9.664 12.531 2.627 1 91.31 170 CYS B N 1
ATOM 2998 C CA . CYS B 1 170 ? 8.609 11.594 2.984 1 91.31 170 CYS B CA 1
ATOM 2999 C C . CYS B 1 170 ? 7.453 12.305 3.686 1 91.31 170 CYS B C 1
ATOM 3001 O O . CYS B 1 170 ? 6.285 12.031 3.402 1 91.31 170 CYS B O 1
ATOM 3003 N N . LYS B 1 171 ? 7.77 13.203 4.582 1 88.81 171 LYS B N 1
ATOM 3004 C CA . LYS B 1 171 ? 6.746 13.984 5.27 1 88.81 171 LYS B CA 1
ATOM 3005 C C . LYS B 1 171 ? 5.977 14.867 4.293 1 88.81 171 LYS B C 1
ATOM 3007 O O . LYS B 1 171 ? 4.758 15.023 4.418 1 88.81 171 LYS B O 1
ATOM 3012 N N . ASP B 1 172 ? 6.695 15.422 3.387 1 83.44 172 ASP B N 1
ATOM 3013 C CA . ASP B 1 172 ? 6.035 16.203 2.348 1 83.44 172 ASP B CA 1
ATOM 3014 C C . ASP B 1 172 ? 5.078 15.344 1.529 1 83.44 172 ASP B C 1
ATOM 3016 O O . ASP B 1 172 ? 3.975 15.773 1.194 1 83.44 172 ASP B O 1
ATOM 3020 N N . PHE B 1 173 ? 5.527 14.117 1.134 1 84.5 173 PHE B N 1
ATOM 3021 C CA . PHE B 1 173 ? 4.664 13.18 0.432 1 84.5 173 PHE B CA 1
ATOM 3022 C C . PHE B 1 173 ? 3.418 12.867 1.253 1 84.5 173 PHE B C 1
ATOM 3024 O O . PHE B 1 173 ? 2.314 12.789 0.709 1 84.5 173 PHE B O 1
ATOM 3031 N N . ASP B 1 174 ? 3.619 12.664 2.549 1 89 174 ASP B N 1
ATOM 3032 C CA . ASP B 1 174 ? 2.516 12.359 3.457 1 89 174 ASP B CA 1
ATOM 3033 C C . ASP B 1 174 ? 1.466 13.469 3.432 1 89 174 ASP B C 1
ATOM 3035 O O . ASP B 1 174 ? 0.272 13.203 3.285 1 89 174 ASP B O 1
ATOM 3039 N N . LYS B 1 175 ? 1.902 14.703 3.539 1 82.88 175 LYS B N 1
ATOM 3040 C CA . LYS B 1 175 ? 1.011 15.859 3.498 1 82.88 175 LYS B CA 1
ATOM 3041 C C . LYS B 1 175 ? 0.337 15.984 2.135 1 82.88 175 LYS B C 1
ATOM 3043 O O . LYS B 1 175 ? -0.863 16.25 2.053 1 82.88 175 LYS B O 1
ATOM 3048 N N 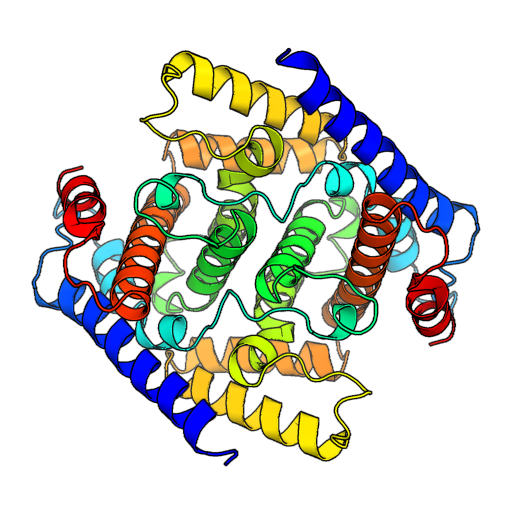. PHE B 1 176 ? 1.115 15.781 1.17 1 80.75 176 PHE B N 1
ATOM 3049 C CA . PHE B 1 176 ? 0.593 15.891 -0.187 1 80.75 176 PHE B CA 1
ATOM 3050 C C . PHE B 1 176 ? -0.489 14.844 -0.435 1 80.75 176 PHE B C 1
ATOM 3052 O O . PHE B 1 176 ? -1.547 15.156 -0.985 1 80.75 176 PHE B O 1
ATOM 3059 N N . GLU B 1 177 ? -0.164 13.633 -0.095 1 85.88 177 GLU B N 1
ATOM 3060 C CA . GLU B 1 177 ? -1.13 12.555 -0.283 1 85.88 177 GLU B CA 1
ATOM 3061 C C . GLU B 1 177 ? -2.428 12.836 0.466 1 85.88 177 GLU B C 1
ATOM 3063 O O . GLU B 1 177 ? -3.518 12.555 -0.039 1 85.88 177 GLU B O 1
ATOM 3068 N N . MET B 1 178 ? -2.334 13.328 1.66 1 85.75 178 MET B N 1
ATOM 3069 C CA . MET B 1 178 ? -3.51 13.703 2.439 1 85.75 178 MET B CA 1
ATOM 3070 C C . MET B 1 178 ? -4.344 14.742 1.7 1 85.75 178 MET B C 1
ATOM 3072 O O . MET B 1 178 ? -5.57 14.648 1.654 1 85.75 178 MET B O 1
ATOM 3076 N N . LEU B 1 179 ? -3.752 15.703 1.146 1 80.25 179 LEU B N 1
ATOM 3077 C CA . LEU B 1 179 ? -4.457 16.766 0.422 1 80.25 179 LEU B CA 1
ATOM 3078 C C . LEU B 1 179 ? -5.129 16.203 -0.828 1 80.25 179 LEU B C 1
ATOM 3080 O O . LEU B 1 179 ? -6.258 16.578 -1.15 1 80.25 179 LEU B O 1
ATOM 3084 N N . VAL B 1 180 ? -4.363 15.352 -1.521 1 80.69 180 VAL B N 1
ATOM 3085 C CA . VAL B 1 180 ? -4.93 14.711 -2.703 1 80.69 180 VAL B CA 1
ATOM 3086 C C . VAL B 1 180 ? -6.172 13.906 -2.314 1 80.69 180 VAL B C 1
ATOM 3088 O O . VAL B 1 180 ? -7.199 13.977 -2.994 1 80.69 180 VAL B O 1
ATOM 3091 N N . GLN B 1 181 ? -6.062 13.156 -1.21 1 85.56 181 GLN B N 1
ATOM 3092 C CA . GLN B 1 181 ? -7.191 12.359 -0.735 1 85.56 181 GLN B CA 1
ATOM 3093 C C . GLN B 1 181 ? -8.367 13.258 -0.354 1 85.56 181 GLN B C 1
ATOM 3095 O O . GLN B 1 181 ? -9.523 12.93 -0.644 1 85.56 181 GLN B O 1
ATOM 3100 N N . ALA B 1 182 ? -8.094 14.359 0.304 1 82.75 182 ALA B N 1
ATOM 3101 C CA . ALA B 1 182 ? -9.141 15.32 0.651 1 82.75 182 ALA B CA 1
ATOM 3102 C C . ALA B 1 182 ? -9.852 15.828 -0.598 1 82.75 182 ALA B C 1
ATOM 3104 O O . ALA B 1 182 ? -11.078 15.906 -0.63 1 82.75 182 ALA B O 1
ATOM 3105 N N . PHE B 1 183 ? -9.125 16.141 -1.523 1 79.12 183 PHE B N 1
ATOM 3106 C CA . PHE B 1 183 ? -9.672 16.641 -2.783 1 79.12 183 PHE B CA 1
ATOM 3107 C C . PHE B 1 183 ? -10.562 15.578 -3.428 1 79.12 183 PHE B C 1
ATOM 3109 O O . PHE B 1 183 ? -11.656 15.891 -3.914 1 79.12 183 PHE B O 1
ATOM 3116 N N . GLU B 1 184 ? -10.055 14.344 -3.486 1 80.19 184 GLU B N 1
ATOM 3117 C CA . GLU B 1 184 ? -10.828 13.242 -4.059 1 80.19 184 GLU B CA 1
ATOM 3118 C C . GLU B 1 184 ? -12.141 13.047 -3.312 1 80.19 184 GLU B C 1
ATOM 3120 O O . GLU B 1 184 ? -13.18 12.805 -3.928 1 80.19 184 GLU B O 1
ATOM 3125 N N . TYR B 1 185 ? -12.078 13.125 -2.035 1 85.12 185 TYR B N 1
ATOM 3126 C CA . TYR B 1 185 ? -13.297 12.977 -1.244 1 85.12 185 TYR B CA 1
ATOM 3127 C C . TYR B 1 185 ? -14.273 14.109 -1.531 1 85.12 185 TYR B C 1
ATOM 3129 O O . TYR B 1 185 ? -15.484 13.883 -1.624 1 85.12 185 TYR B O 1
ATOM 3137 N N . GLU B 1 186 ? -13.789 15.344 -1.626 1 81.75 186 GLU B N 1
ATOM 3138 C CA . GLU B 1 186 ? -14.656 16.469 -1.969 1 81.75 186 GLU B CA 1
ATOM 3139 C C . GLU B 1 186 ? -15.344 16.25 -3.316 1 81.75 186 GLU B C 1
ATOM 3141 O O . GLU B 1 186 ? -16.531 16.547 -3.479 1 81.75 186 GLU B O 1
ATOM 3146 N N . LYS B 1 187 ? -14.602 15.781 -4.25 1 78.88 187 LYS B N 1
ATOM 3147 C CA . LYS B 1 187 ? -15.148 15.484 -5.57 1 78.88 187 LYS B CA 1
ATOM 3148 C C . LYS B 1 187 ? -16.188 14.367 -5.492 1 78.88 187 LYS B C 1
ATOM 3150 O O . LYS B 1 187 ? -17.266 14.477 -6.098 1 78.88 187 LYS B O 1
ATOM 3155 N N . GLU B 1 188 ? -15.852 13.328 -4.758 1 80.38 188 GLU B N 1
ATOM 3156 C CA . GLU B 1 188 ? -16.75 12.195 -4.613 1 80.38 188 GLU B CA 1
ATOM 3157 C C . GLU B 1 188 ? -18.062 12.609 -3.938 1 80.38 188 GLU B C 1
ATOM 3159 O O . GLU B 1 188 ? -19.141 12.125 -4.293 1 80.38 188 GLU B O 1
ATOM 3164 N N . MET B 1 189 ? -17.938 13.484 -3.031 1 85.44 189 MET B N 1
ATOM 3165 C CA . MET B 1 189 ? -19.094 13.938 -2.273 1 85.44 189 MET B CA 1
ATOM 3166 C C . MET B 1 189 ? -19.797 15.086 -2.99 1 85.44 189 MET B C 1
ATOM 3168 O O . MET B 1 189 ? -20.906 15.484 -2.6 1 85.44 189 MET B O 1
ATOM 3172 N N . CYS B 1 190 ? -19.141 15.633 -4.031 1 84.81 190 CYS B N 1
ATOM 3173 C CA . CYS B 1 190 ? -19.641 16.812 -4.723 1 84.81 190 CYS B CA 1
ATOM 3174 C C . CYS B 1 190 ? -19.875 17.969 -3.744 1 84.81 190 CYS B C 1
ATOM 3176 O O . CYS B 1 190 ? -20.906 18.625 -3.777 1 84.81 190 CYS B O 1
ATOM 3178 N N . LYS B 1 191 ? -19.078 18.094 -2.811 1 88.31 191 LYS B N 1
ATOM 3179 C CA . LYS B 1 191 ? -19.094 19.172 -1.817 1 88.31 191 LYS B CA 1
ATOM 3180 C C . LYS B 1 191 ? -17.75 19.891 -1.77 1 88.31 191 LYS B C 1
ATOM 3182 O O . LYS B 1 191 ? -16.922 19.609 -0.905 1 88.31 191 LYS B O 1
ATOM 3187 N N . PRO B 1 192 ? -17.672 20.844 -2.623 1 81.88 192 PRO B N 1
ATOM 3188 C CA . PRO B 1 192 ? -16.406 21.594 -2.643 1 81.88 192 PRO B CA 1
ATOM 3189 C C . PRO B 1 192 ? -16.156 22.344 -1.34 1 81.88 192 PRO B C 1
ATOM 3191 O O . PRO B 1 192 ? -17.094 22.875 -0.729 1 81.88 192 PRO B O 1
ATOM 3194 N N . ASN B 1 193 ? -14.945 22.312 -0.838 1 81.62 193 ASN B N 1
ATOM 3195 C CA . ASN B 1 193 ? -14.453 23.062 0.316 1 81.62 193 ASN B CA 1
ATOM 3196 C C . ASN B 1 193 ? -14.898 22.422 1.627 1 81.62 193 ASN B C 1
ATOM 3198 O O . ASN B 1 193 ? -14.609 22.938 2.707 1 81.62 193 ASN B O 1
ATOM 3202 N N . LYS B 1 194 ? -15.562 21.312 1.515 1 87 194 LYS B N 1
ATOM 3203 C CA . LYS B 1 194 ? -16 20.609 2.717 1 87 194 LYS B CA 1
ATOM 3204 C C . LYS B 1 194 ? -14.805 20.25 3.607 1 87 194 LYS B C 1
ATOM 3206 O O . LYS B 1 194 ? -14.93 20.234 4.832 1 87 194 LYS B O 1
ATOM 3211 N N . LEU B 1 195 ? -13.766 20 2.957 1 86.12 195 LEU B N 1
ATOM 3212 C CA . LEU B 1 195 ? -12.586 19.562 3.693 1 86.12 195 LEU B CA 1
ATOM 3213 C C . LEU B 1 195 ? -11.5 20.641 3.664 1 86.12 195 LEU B C 1
ATOM 3215 O O . LEU B 1 195 ? -10.312 20.312 3.676 1 86.12 195 LEU B O 1
ATOM 3219 N N . SER B 1 196 ? -11.867 21.859 3.676 1 82.25 196 SER B N 1
ATOM 3220 C CA . SER B 1 196 ? -10.945 23 3.568 1 82.25 196 SER B CA 1
ATOM 3221 C C . SER B 1 196 ? -9.977 23.031 4.746 1 82.25 196 SER B C 1
ATOM 3223 O O . SER B 1 196 ? -8.852 23.516 4.613 1 82.25 196 SER B O 1
ATOM 3225 N N . GLU B 1 197 ? -10.375 22.516 5.879 1 82.56 197 GLU B N 1
ATOM 3226 C CA . GLU B 1 197 ? -9.516 22.5 7.062 1 82.56 197 GLU B CA 1
ATOM 3227 C C . GLU B 1 197 ? -8.219 21.75 6.805 1 82.56 197 GLU B C 1
ATOM 3229 O O . GLU B 1 197 ? -7.164 22.109 7.324 1 82.56 197 GLU B O 1
ATOM 3234 N N . PHE B 1 198 ? -8.25 20.703 6.074 1 80.75 198 PHE B N 1
ATOM 3235 C CA . PHE B 1 198 ? -7.059 19.922 5.77 1 80.75 198 PHE B CA 1
ATOM 3236 C C . PHE B 1 198 ? -6.102 20.703 4.879 1 80.75 198 PHE B C 1
ATOM 3238 O O . PHE B 1 198 ? -4.883 20.578 5.008 1 80.75 198 PHE B O 1
ATOM 3245 N N . PHE B 1 199 ? -6.66 21.5 4.059 1 72.12 199 PHE B N 1
ATOM 3246 C CA . PHE B 1 199 ? -5.855 22.344 3.176 1 72.12 199 PHE B CA 1
ATOM 3247 C C . PHE B 1 199 ? -5.219 23.5 3.949 1 72.12 199 PHE B C 1
ATOM 3249 O O . PHE B 1 199 ? -4.031 23.781 3.781 1 72.12 199 PHE B O 1
ATOM 3256 N N . GLU B 1 200 ? -6.012 24.062 4.812 1 69.62 200 GLU B N 1
ATOM 3257 C CA . GLU B 1 200 ? -5.547 25.203 5.594 1 69.62 200 GLU B CA 1
ATOM 3258 C C . GLU B 1 200 ? -4.488 24.781 6.613 1 69.62 200 GLU B C 1
ATOM 3260 O O . GLU B 1 200 ? -3.498 25.484 6.812 1 69.62 200 GLU B O 1
ATOM 3265 N N . SER B 1 201 ? -4.688 23.656 7.301 1 69.31 201 SER B N 1
ATOM 3266 C CA . SER B 1 201 ? -3.764 23.203 8.328 1 69.31 201 SER B CA 1
ATOM 3267 C C . SER B 1 201 ? -2.428 22.781 7.727 1 69.31 201 SER B C 1
ATOM 3269 O O . SER B 1 201 ? -1.386 22.891 8.375 1 69.31 201 SER B O 1
ATOM 3271 N N . THR B 1 202 ? -2.426 22.266 6.582 1 64.25 202 THR B N 1
ATOM 3272 C CA . THR B 1 202 ? -1.205 21.781 5.949 1 64.25 202 THR B CA 1
ATOM 3273 C C . THR B 1 202 ? -0.387 22.938 5.391 1 64.25 202 THR B C 1
ATOM 3275 O O . THR B 1 202 ? 0.844 22.938 5.457 1 64.25 202 THR B O 1
ATOM 3278 N N . LEU B 1 203 ? -1.08 23.953 4.906 1 56.19 203 LEU B N 1
ATOM 3279 C CA . LEU B 1 203 ? -0.403 25.109 4.34 1 56.19 203 LEU B CA 1
ATOM 3280 C C . LEU B 1 203 ? 0.146 26.016 5.441 1 56.19 203 LEU B C 1
ATOM 3282 O O . LEU B 1 203 ? 1.13 26.734 5.234 1 56.19 203 LEU B O 1
ATOM 3286 N N . GLY B 1 204 ? -0.52 26.016 6.594 1 47.41 204 GLY B N 1
ATOM 3287 C CA . GLY B 1 204 ? -0.049 26.844 7.695 1 47.41 204 GLY B CA 1
ATOM 3288 C C . GLY B 1 204 ? 1.094 26.203 8.469 1 47.41 204 GLY B C 1
ATOM 3289 O O . GLY B 1 204 ? 1.744 26.875 9.281 1 47.41 204 GLY B O 1
ATOM 3290 N N . GLU B 1 205 ? 1.309 25 8.43 1 47.38 205 GLU B N 1
ATOM 3291 C CA . GLU B 1 205 ? 2.414 24.344 9.125 1 47.38 205 GLU B CA 1
ATOM 3292 C C . GLU B 1 205 ? 3.641 24.234 8.227 1 47.38 205 GLU B C 1
ATOM 3294 O O . GLU B 1 205 ? 3.512 24.109 7.004 1 47.38 205 GLU B O 1
#

Radius of gyration: 20.75 Å; Cα contacts (8 Å, |Δi|>4): 489; chains: 2; bounding box: 45×58×52 Å

Nearest PDB structures (foldseek):
  4l1j-assembly1_A  TM=9.455E-01  e=3.355E-11  Homo sapiens
  4l7e-assembly1_A  TM=9.415E-01  e=6.960E-11  Homo sapiens
  4dmb-assembly1_A  TM=9.306E-01  e=6.315E-11  Homo sapiens
  4l7w-assembly1_A-2  TM=9.305E-01  e=3.467E-10  Homo sapiens
  3kh1-assembly1_A  TM=7.685E-01  e=1.758E-04  Paramagnetospirillum magnetotacticum MS-1

pLDDT: mean 71.97, std 23.64, range [21.05, 96.94]

Sequence (410 aa):
MSGVTVAKNVARVGIVAGAAYYSLQEGVWSTSDESVNPMKKVKQQLIPSAFNFFEERTVRTGWTRYEIDQPESVSDHMYRMALMTTVIPVQERESISVDRLLKMTVVHDLAECIVGDITPHCNVSREEKLRRETEAMDRLCQLIPKENAEEILLLWQEYNTQSTPEAVLCKDFDKFEMLVQAFEYEKEMCKPNKLSEFFESTLGEMSGVTVAKNVARVGIVAGAAYYSLQEGVWSTSDESVNPMKKVKQQLIPSAFNFFEERTVRTGWTRYEIDQPESVSDHMYRMALMTTVIPVQERESISVDRLLKMTVVHDLAECIVGDITPHCNVSREEKLRRETEAMDRLCQLIPKENAEEILLLWQEYNTQSTPEAVLCKDFDKFEMLVQAFEYEKEMCKPNKLSEFFESTLGE